Protein AF-0000000079819475 (afdb_homodimer)

Nearest PDB structures (foldseek):
  3him-assembly1_A  TM=8.972E-01  e=5.749E-09  Rhodococcus jostii
  8sv6-assembly1_A  TM=8.567E-01  e=6.281E-09  Mycolicibacterium smegmatis
  3ccy-assembly1_A-2  TM=8.389E-01  e=3.535E-08  Bordetella parapertussis 12822
  6yj2-assembly1_A  TM=8.199E-01  e=3.869E-06  Mycobacterium tuberculosis H37Rv
  9b7y-assembly1_D  TM=7.835E-01  e=5.281E-05  Mycobacterium tuberculosis H37Rv

Foldseek 3Di:
DPPPPPPPPPDPCPVPPPDPLVLLLVLLLVCCQVQNLVRDALVNSCVVSVHDSVSSCVNPVGSLRSLLVNLVVLLVVLLVQLVVLLPDPDALLVSLLSNQLSLLLSCQVSLSSLCCVVVPPPSHDPVSNVVSVVSVVSVLVSNLVSQVRCVVVVQDDDDDSSCLSCVLSVLSNCCSVPDDCPDDDHSNRVSNVSSCCSRCPDPD/DDPPPPPPPPDPCPVPPPDPLVLLLVLLLVCCQVQNLVRDALVNSCVVSVHDSVSSCVNPVGSLRSLLVNLVVLLVVLLVQLVVLLPDPDALLVSLLSNQLSLLLSCQVSLSSLCCVVVPPPSHDPVSNVVSVVSVVSVLVSNLVSQVRCVVVVQDDDDDSSVLSCVLSVLSNCCSVPDDCPDDDHSNRVSNVSSCCSRCPDPD

Sequence (408 aa):
MATTTKTAAGKVDKRKRTGRKAQIIDVSTELFREKGYHATSLDDIADRIGFTKPAIYYYFKSKEDILFAIVDEIVDSGLERMEAVAATDLSPTEKMHDLLVENTRVILENLDANSVFYNERGLLSAEREEAIRDREREYTRVARQIYIDGVEAGEFTDVDPAVATATLLGASIWAHRWFDPNGSMTTDEVAEQIATLLLEGYRSMATTTKTAAGKVDKRKRTGRKAQIIDVSTELFREKGYHATSLDDIADRIGFTKPAIYYYFKSKEDILFAIVDEIVDSGLERMEAVAATDLSPTEKMHDLLVENTRVILENLDANSVFYNERGLLSAEREEAIRDREREYTRVARQIYIDGVEAGEFTDVDPAVATATLLGASIWAHRWFDPNGSMTTDEVAEQIATLLLEGYRS

Structure (mmCIF, N/CA/C/O backbone):
data_AF-0000000079819475-model_v1
#
loop_
_entity.id
_entity.type
_entity.pdbx_description
1 polymer 'Transcriptional regulator, TetR family'
#
loop_
_atom_site.group_PDB
_atom_site.id
_atom_site.type_symbol
_atom_site.label_atom_id
_atom_site.label_alt_id
_atom_site.label_comp_id
_atom_site.label_asym_id
_atom_site.label_entity_id
_atom_site.label_seq_id
_atom_site.pdbx_PDB_ins_code
_atom_site.Cartn_x
_atom_site.Cartn_y
_atom_site.Cartn_z
_atom_site.occupancy
_atom_site.B_iso_or_equiv
_atom_site.auth_seq_id
_atom_site.auth_comp_id
_atom_site.auth_asym_id
_atom_site.auth_atom_id
_atom_site.pdbx_PDB_model_num
ATOM 1 N N . MET A 1 1 ? 42.938 -27.656 10.516 1 27.19 1 MET A N 1
ATOM 2 C CA . MET A 1 1 ? 42.969 -26.234 10.836 1 27.19 1 MET A CA 1
ATOM 3 C C . MET A 1 1 ? 41.938 -25.469 10.008 1 27.19 1 MET A C 1
ATOM 5 O O . MET A 1 1 ? 42.156 -25.219 8.82 1 27.19 1 MET A O 1
ATOM 9 N N . ALA A 1 2 ? 40.562 -25.734 10.086 1 32.66 2 ALA A N 1
ATOM 10 C CA . ALA A 1 2 ? 39.438 -25.469 9.18 1 32.66 2 ALA A CA 1
ATOM 11 C C . ALA A 1 2 ? 39.125 -23.984 9.102 1 32.66 2 ALA A C 1
ATOM 13 O O . ALA A 1 2 ? 38.812 -23.359 10.125 1 32.66 2 ALA A O 1
ATOM 14 N N . THR A 1 3 ? 39.781 -23.203 8.18 1 33.97 3 THR A N 1
ATOM 15 C CA . THR A 1 3 ? 39.688 -21.75 7.961 1 33.97 3 THR A CA 1
ATOM 16 C C . THR A 1 3 ? 38.281 -21.344 7.562 1 33.97 3 THR A C 1
ATOM 18 O O . THR A 1 3 ? 37.75 -21.797 6.535 1 33.97 3 THR A O 1
ATOM 21 N N . THR A 1 4 ? 37.344 -21.188 8.477 1 33.06 4 THR A N 1
ATOM 22 C CA . THR A 1 4 ? 35.906 -20.875 8.344 1 33.06 4 THR A CA 1
ATOM 23 C C . THR A 1 4 ? 35.719 -19.562 7.566 1 33.06 4 THR A C 1
ATOM 25 O O . THR A 1 4 ? 36.188 -18.516 7.996 1 33.06 4 THR A O 1
ATOM 28 N N . THR A 1 5 ? 35.688 -19.625 6.238 1 30.34 5 THR A N 1
ATOM 29 C CA . THR A 1 5 ? 35.562 -18.531 5.297 1 30.34 5 THR A CA 1
ATOM 30 C C . THR A 1 5 ? 34.312 -17.703 5.586 1 30.34 5 THR A C 1
ATOM 32 O O . THR A 1 5 ? 33.188 -18.203 5.441 1 30.34 5 THR A O 1
ATOM 35 N N . LYS A 1 6 ? 34.312 -16.797 6.57 1 30.58 6 LYS A N 1
ATOM 36 C CA . LYS A 1 6 ? 33.312 -15.812 6.934 1 30.58 6 LYS A CA 1
ATOM 37 C C . LYS A 1 6 ? 32.812 -15.062 5.703 1 30.58 6 LYS A C 1
ATOM 39 O O . LYS A 1 6 ? 33.562 -14.352 5.047 1 30.58 6 LYS A O 1
ATOM 44 N N . THR A 1 7 ? 31.953 -15.609 4.926 1 28.27 7 THR A N 1
ATOM 45 C CA . THR A 1 7 ? 31.359 -15.016 3.73 1 28.27 7 THR A CA 1
ATOM 46 C C . THR A 1 7 ? 30.781 -13.641 4.043 1 28.27 7 THR A C 1
ATOM 48 O O . THR A 1 7 ? 29.922 -13.508 4.914 1 28.27 7 THR A O 1
ATOM 51 N N . ALA A 1 8 ? 31.578 -12.539 3.814 1 30.44 8 ALA A N 1
ATOM 52 C CA . ALA A 1 8 ? 31.344 -11.102 3.961 1 30.44 8 ALA A CA 1
ATOM 53 C C . ALA A 1 8 ? 30.016 -10.695 3.326 1 30.44 8 ALA A C 1
ATOM 55 O O . ALA A 1 8 ? 29.844 -10.805 2.109 1 30.44 8 ALA A O 1
ATOM 56 N N . ALA A 1 9 ? 28.969 -11.055 3.877 1 30.19 9 ALA A N 1
ATOM 57 C CA . ALA A 1 9 ? 27.656 -10.508 3.516 1 30.19 9 ALA A CA 1
ATOM 58 C C . ALA A 1 9 ? 27.766 -9.039 3.121 1 30.19 9 ALA A C 1
ATOM 60 O O . ALA A 1 9 ? 28.25 -8.219 3.896 1 30.19 9 ALA A O 1
ATOM 61 N N . GLY A 1 10 ? 28.109 -8.758 1.866 1 29.81 10 GLY A N 1
ATOM 62 C CA . GLY A 1 10 ? 28.359 -7.477 1.22 1 29.81 10 GLY A CA 1
ATOM 63 C C . GLY A 1 10 ? 27.438 -6.375 1.708 1 29.81 10 GLY A C 1
ATOM 64 O O . GLY A 1 10 ? 26.219 -6.535 1.726 1 29.81 10 GLY A O 1
ATOM 65 N N . LYS A 1 11 ? 27.766 -5.777 2.816 1 31.47 11 LYS A N 1
ATOM 66 C CA . LYS A 1 11 ? 27.188 -4.512 3.26 1 31.47 11 LYS A CA 1
ATOM 67 C C . LYS A 1 11 ? 26.766 -3.648 2.07 1 31.47 11 LYS A C 1
ATOM 69 O O . LYS A 1 11 ? 27.484 -3.568 1.074 1 31.47 11 LYS A O 1
ATOM 74 N N . VAL A 1 12 ? 25.531 -3.645 1.697 1 33.03 12 VAL A N 1
ATOM 75 C CA . VAL A 1 12 ? 25.062 -2.625 0.761 1 33.03 12 VAL A CA 1
ATOM 76 C C . VAL A 1 12 ? 25.984 -1.409 0.822 1 33.03 12 VAL A C 1
ATOM 78 O O . VAL A 1 12 ? 26.297 -0.915 1.907 1 33.03 12 VAL A O 1
ATOM 81 N N . ASP A 1 13 ? 26.984 -1.416 -0.057 1 34.84 13 ASP A N 1
ATOM 82 C CA . ASP A 1 13 ? 27.922 -0.328 -0.257 1 34.84 13 ASP A CA 1
ATOM 83 C C . ASP A 1 13 ? 27.266 1.029 -0.012 1 34.84 13 ASP A C 1
ATOM 85 O O . ASP A 1 13 ? 26.406 1.455 -0.784 1 34.84 13 ASP A O 1
ATOM 89 N N . LYS A 1 14 ? 26.719 1.313 1.126 1 38.06 14 LYS A N 1
ATOM 90 C CA . LYS A 1 14 ? 26.531 2.725 1.442 1 38.06 14 LYS A CA 1
ATOM 91 C C . LYS A 1 14 ? 27.609 3.59 0.808 1 38.06 14 LYS A C 1
ATOM 93 O O . LYS A 1 14 ? 28.703 3.719 1.354 1 38.06 14 LYS A O 1
ATOM 98 N N . ARG A 1 15 ? 27.906 3.502 -0.431 1 37.84 15 ARG A N 1
ATOM 99 C CA . ARG A 1 15 ? 28.844 4.496 -0.923 1 37.84 15 ARG A CA 1
ATOM 100 C C . ARG A 1 15 ? 28.766 5.777 -0.102 1 37.84 15 ARG A C 1
ATOM 102 O O . ARG A 1 15 ? 27.688 6.332 0.094 1 37.84 15 ARG A O 1
ATOM 109 N N . LYS A 1 16 ? 29.484 5.906 0.881 1 44.19 16 LYS A N 1
ATOM 110 C CA . LYS A 1 16 ? 29.953 7.066 1.638 1 44.19 16 LYS A CA 1
ATOM 111 C C . LYS A 1 16 ? 29.812 8.344 0.817 1 44.19 16 LYS A C 1
ATOM 113 O O . LYS A 1 16 ? 30.594 8.586 -0.107 1 44.19 16 LYS A O 1
ATOM 118 N N . ARG A 1 17 ? 28.656 8.625 0.295 1 45.22 17 ARG A N 1
ATOM 119 C CA . ARG A 1 17 ? 28.609 9.992 -0.21 1 45.22 17 ARG A CA 1
ATOM 120 C C . ARG A 1 17 ? 29.547 10.898 0.568 1 45.22 17 ARG A C 1
ATOM 122 O O . ARG A 1 17 ? 29.422 11.039 1.786 1 45.22 17 ARG A O 1
ATOM 129 N N . THR A 1 18 ? 30.641 10.875 0.241 1 56.16 18 THR A N 1
ATOM 130 C CA . THR A 1 18 ? 31.781 11.688 0.659 1 56.16 18 THR A CA 1
ATOM 131 C C . THR A 1 18 ? 31.5 13.172 0.454 1 56.16 18 THR A C 1
ATOM 133 O O . THR A 1 18 ? 30.984 13.57 -0.592 1 56.16 18 THR A O 1
ATOM 136 N N . GLY A 1 19 ? 30.734 13.789 1.332 1 78.19 19 GLY A N 1
ATOM 137 C CA . GLY A 1 19 ? 30.594 15.234 1.378 1 78.19 19 GLY A CA 1
ATOM 138 C C . GLY A 1 19 ? 29.531 15.703 2.367 1 78.19 19 GLY A C 1
ATOM 139 O O . GLY A 1 19 ? 28.781 14.891 2.906 1 78.19 19 GLY A O 1
ATOM 140 N N . ARG A 1 20 ? 29.688 16.719 2.785 1 86.06 20 ARG A N 1
ATOM 141 C CA . ARG A 1 20 ? 28.828 17.406 3.75 1 86.06 20 ARG A CA 1
ATOM 142 C C . ARG A 1 20 ? 27.359 17.234 3.387 1 86.06 20 ARG A C 1
ATOM 144 O O . ARG A 1 20 ? 26.516 17 4.262 1 86.06 20 ARG A O 1
ATOM 151 N N . LYS A 1 21 ? 27.141 17.031 2.143 1 89.31 21 LYS A N 1
ATOM 152 C CA . LYS A 1 21 ? 25.766 16.875 1.675 1 89.31 21 LYS A CA 1
ATOM 153 C C . LYS A 1 21 ? 25.219 15.5 2.037 1 89.31 21 LYS A C 1
ATOM 155 O O . LYS A 1 21 ? 24.094 15.383 2.512 1 89.31 21 LYS A O 1
ATOM 160 N N . ALA A 1 22 ? 26 14.523 1.843 1 88.12 22 ALA A N 1
ATOM 161 C CA . ALA A 1 22 ? 25.594 13.148 2.143 1 88.12 22 ALA A CA 1
ATOM 162 C C . ALA A 1 22 ? 25.391 12.953 3.641 1 88.12 22 ALA A C 1
ATOM 164 O O . ALA A 1 22 ? 24.469 12.25 4.059 1 88.12 22 ALA A O 1
ATOM 165 N N . GLN A 1 23 ? 26.156 13.586 4.371 1 88.56 23 GLN A N 1
ATOM 166 C CA . GLN A 1 23 ? 26 13.516 5.82 1 88.56 23 GLN A CA 1
ATOM 167 C C . GLN A 1 23 ? 24.688 14.117 6.273 1 88.56 23 GLN A C 1
ATOM 169 O O . GLN A 1 23 ? 24 13.562 7.137 1 88.56 23 GLN A O 1
ATOM 174 N N . ILE A 1 24 ? 24.406 15.227 5.648 1 91.5 24 ILE A N 1
ATOM 175 C CA . ILE A 1 24 ? 23.156 15.891 5.988 1 91.5 24 ILE A CA 1
ATOM 176 C C . ILE A 1 24 ? 21.969 14.984 5.645 1 91.5 24 ILE A C 1
ATOM 178 O O . ILE A 1 24 ? 21.047 14.828 6.445 1 91.5 24 ILE A O 1
ATOM 182 N N . ILE A 1 25 ? 22.109 14.336 4.539 1 87.69 25 ILE A N 1
ATOM 183 C CA . ILE A 1 25 ? 21.031 13.453 4.09 1 87.69 25 ILE A CA 1
ATOM 184 C C . ILE A 1 25 ? 20.906 12.273 5.051 1 87.69 25 ILE A C 1
ATOM 186 O O . ILE A 1 25 ? 19.797 11.938 5.48 1 87.69 25 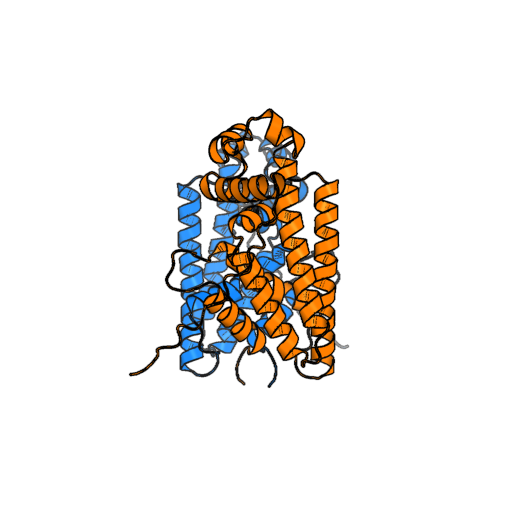ILE A O 1
ATOM 190 N N . ASP A 1 26 ? 21.969 11.711 5.445 1 85.12 26 ASP A N 1
ATOM 191 C CA . ASP A 1 26 ? 21.953 10.539 6.316 1 85.12 26 ASP A CA 1
ATOM 192 C C . ASP A 1 26 ? 21.375 10.883 7.688 1 85.12 26 ASP A C 1
ATOM 194 O O . ASP A 1 26 ? 20.5 10.18 8.188 1 85.12 26 ASP A O 1
ATOM 198 N N . VAL A 1 27 ? 21.797 11.969 8.211 1 88.31 27 VAL A N 1
ATOM 199 C CA . VAL A 1 27 ? 21.344 12.391 9.531 1 88.31 27 VAL A CA 1
ATOM 200 C C . VAL A 1 27 ? 19.859 12.773 9.477 1 88.31 27 VAL A C 1
ATOM 202 O O . VAL A 1 27 ? 19.094 12.461 10.391 1 88.31 27 VAL A O 1
ATOM 205 N N . SER A 1 28 ? 19.547 13.516 8.422 1 88.06 28 SER A N 1
ATOM 206 C CA . SER A 1 28 ? 18.141 13.898 8.266 1 88.06 28 SER A CA 1
ATOM 207 C C . SER A 1 28 ? 17.25 12.672 8.172 1 88.06 28 SER A C 1
ATOM 209 O O . SER A 1 28 ? 16.172 12.625 8.797 1 88.06 28 SER A O 1
ATOM 211 N N . THR A 1 29 ? 17.688 11.688 7.41 1 81.88 29 THR A N 1
ATOM 212 C CA . THR A 1 29 ? 16.938 10.445 7.262 1 81.88 29 THR A CA 1
ATOM 213 C C . THR A 1 29 ? 16.703 9.789 8.617 1 81.88 29 THR A C 1
ATOM 215 O O . THR A 1 29 ? 15.594 9.359 8.922 1 81.88 29 THR A O 1
ATOM 218 N N . GLU A 1 30 ? 17.688 9.805 9.414 1 82.06 30 GLU A N 1
ATOM 219 C CA . GLU A 1 30 ? 17.609 9.219 10.75 1 82.06 30 GLU A CA 1
ATOM 220 C C . GLU A 1 30 ? 16.641 10.008 11.633 1 82.06 30 GLU A C 1
ATOM 222 O O . GLU A 1 30 ? 15.805 9.422 12.328 1 82.06 30 GLU A O 1
ATOM 227 N N . LEU A 1 31 ? 16.75 11.281 11.602 1 84.5 31 LEU A N 1
ATOM 228 C CA . LEU A 1 31 ? 15.906 12.125 12.438 1 84.5 31 LEU A CA 1
ATOM 229 C C . LEU A 1 31 ? 14.445 12.031 12.016 1 84.5 31 LEU A C 1
ATOM 231 O O . LEU A 1 31 ? 13.555 12.008 12.859 1 84.5 31 LEU A O 1
ATOM 235 N N . PHE A 1 32 ? 14.258 11.969 10.711 1 78.56 32 PHE A N 1
ATOM 236 C CA . PHE A 1 32 ? 12.891 11.82 10.211 1 78.56 32 PHE A CA 1
ATOM 237 C C . PHE A 1 32 ? 12.289 10.5 10.688 1 78.56 32 PHE A C 1
ATOM 239 O O . PHE A 1 32 ? 11.094 10.438 10.992 1 78.56 32 PHE A O 1
ATOM 246 N N . ARG A 1 33 ? 13.086 9.531 10.758 1 72.5 33 ARG A N 1
ATOM 247 C CA . ARG A 1 33 ? 12.641 8.227 11.242 1 72.5 33 ARG A CA 1
ATOM 248 C C . ARG A 1 33 ? 12.344 8.273 12.742 1 72.5 33 ARG A C 1
ATOM 250 O O . ARG A 1 33 ? 11.344 7.711 13.195 1 72.5 33 ARG A O 1
ATOM 257 N N . GLU A 1 34 ? 13.133 9.008 13.484 1 73.31 34 GLU A N 1
ATOM 258 C CA . GLU A 1 34 ? 13.078 9.031 14.945 1 73.31 34 GLU A CA 1
ATOM 259 C C . GLU A 1 34 ? 11.953 9.938 15.438 1 73.31 34 GLU A C 1
ATOM 261 O O . GLU A 1 34 ? 11.195 9.562 16.328 1 73.31 34 GLU A O 1
ATOM 266 N N . LYS A 1 35 ? 11.852 11.156 14.828 1 76.56 35 LYS A N 1
ATOM 267 C CA . LYS A 1 35 ? 10.969 12.188 15.367 1 76.56 35 LYS A CA 1
ATOM 268 C C . LYS A 1 35 ? 9.812 12.477 14.422 1 76.56 35 LYS A C 1
ATOM 270 O O . LYS A 1 35 ? 8.828 13.117 14.805 1 76.56 35 LYS A O 1
ATOM 275 N N . GLY A 1 36 ? 9.984 11.883 13.25 1 73.94 36 GLY A N 1
ATOM 276 C CA . GLY A 1 36 ? 9.039 12.281 12.227 1 73.94 36 GLY A CA 1
ATOM 277 C C . GLY A 1 36 ? 9.484 13.508 11.438 1 73.94 36 GLY A C 1
ATOM 278 O O . GLY A 1 36 ? 10.258 14.32 11.938 1 73.94 36 GLY A O 1
ATOM 279 N N . TYR A 1 37 ? 9.047 13.672 10.266 1 78.44 37 TYR A N 1
ATOM 280 C CA . TYR A 1 37 ? 9.43 14.758 9.367 1 78.44 37 TYR A CA 1
ATOM 281 C C . TYR A 1 37 ? 8.992 16.109 9.93 1 78.44 37 TYR A C 1
ATOM 283 O O . TYR A 1 37 ? 9.781 17.047 9.984 1 78.44 37 TYR A O 1
ATOM 291 N N . HIS A 1 38 ? 7.789 16.141 10.383 1 76.31 38 HIS A N 1
ATOM 292 C CA . HIS A 1 38 ? 7.227 17.406 10.836 1 76.31 38 H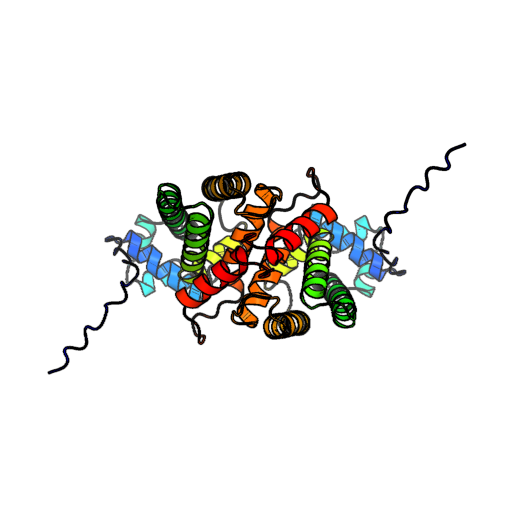IS A CA 1
ATOM 293 C C . HIS A 1 38 ? 7.895 17.875 12.125 1 76.31 38 HIS A C 1
ATOM 295 O O . HIS A 1 38 ? 8.117 19.078 12.312 1 76.31 38 HIS A O 1
ATOM 301 N N . ALA A 1 39 ? 8.297 17.047 12.859 1 82.56 39 ALA A N 1
ATOM 302 C CA . ALA A 1 39 ? 8.844 17.375 14.172 1 82.56 39 ALA A CA 1
ATOM 303 C C . ALA A 1 39 ? 10.336 17.672 14.086 1 82.56 39 ALA A C 1
ATOM 305 O O . ALA A 1 39 ? 10.953 18.094 15.07 1 82.56 39 ALA A O 1
ATOM 306 N N . THR A 1 40 ? 10.875 17.391 12.938 1 87.81 40 THR A N 1
ATOM 307 C CA . THR A 1 40 ? 12.305 17.625 12.758 1 87.81 40 THR A CA 1
ATOM 308 C C . THR A 1 40 ? 12.555 19.016 12.188 1 87.81 40 THR A C 1
ATOM 310 O O . THR A 1 40 ? 11.859 19.453 11.266 1 87.81 40 THR A O 1
ATOM 313 N N . SER A 1 41 ? 13.547 19.781 12.805 1 90.56 41 SER A N 1
ATOM 314 C CA . SER A 1 41 ? 13.938 21.094 12.281 1 90.56 41 SER A CA 1
ATOM 315 C C . SER A 1 41 ? 15.344 21.062 11.703 1 90.56 41 SER A C 1
ATOM 317 O O . SER A 1 41 ? 16.094 20.109 11.945 1 90.56 41 SER A O 1
ATOM 319 N N . LEU A 1 42 ? 15.617 22.078 10.922 1 91.56 42 LEU A N 1
ATOM 320 C CA . LEU A 1 42 ? 16.984 22.203 10.414 1 91.56 42 LEU A CA 1
ATOM 321 C C . LEU A 1 42 ? 17.969 22.359 11.562 1 91.56 42 LEU A C 1
ATOM 323 O O . LEU A 1 42 ? 19.109 21.891 11.484 1 91.56 42 LEU A O 1
ATOM 327 N N . ASP A 1 43 ? 17.438 22.969 12.609 1 91.12 43 ASP A N 1
ATOM 328 C CA . ASP A 1 43 ? 18.281 23.109 13.797 1 91.12 43 ASP A CA 1
ATOM 329 C C . ASP A 1 43 ? 18.578 21.75 14.422 1 91.12 43 ASP A C 1
ATOM 331 O O . ASP A 1 43 ? 19.719 21.5 14.836 1 91.12 43 ASP A O 1
ATOM 335 N N . ASP A 1 44 ? 17.688 20.953 14.469 1 93.44 44 ASP A N 1
ATOM 336 C CA . ASP A 1 44 ? 17.891 19.609 14.977 1 93.44 44 ASP A CA 1
ATOM 337 C C . ASP A 1 44 ? 18.969 18.875 14.18 1 93.44 44 ASP A C 1
ATOM 339 O O . ASP A 1 44 ? 19.812 18.188 14.758 1 93.44 44 ASP A O 1
ATOM 343 N N . ILE A 1 45 ? 18.875 19.016 12.867 1 93.81 45 ILE A N 1
ATOM 344 C CA . ILE A 1 45 ? 19.812 18.344 11.969 1 93.81 45 ILE A CA 1
ATOM 345 C C . ILE A 1 45 ? 21.219 18.906 12.188 1 93.81 45 ILE A C 1
ATOM 347 O O . ILE A 1 45 ? 22.172 18.141 12.312 1 93.81 45 ILE A O 1
ATOM 351 N N . ALA A 1 46 ? 21.297 20.219 12.281 1 92.75 46 ALA A N 1
ATOM 352 C CA . ALA A 1 46 ? 22.578 20.875 12.508 1 92.75 46 ALA A CA 1
ATOM 353 C C . ALA A 1 46 ? 23.219 20.391 13.82 1 92.75 46 ALA A C 1
ATOM 355 O O . ALA A 1 46 ? 24.391 20.062 13.859 1 92.75 46 ALA A O 1
ATOM 356 N N . ASP A 1 47 ? 22.406 20.312 14.805 1 93.56 47 ASP A N 1
ATOM 357 C CA . ASP A 1 47 ? 22.875 19.906 16.125 1 93.56 47 ASP A CA 1
ATOM 358 C C . ASP A 1 47 ? 23.359 18.453 16.109 1 93.56 47 ASP A C 1
ATOM 360 O O . ASP A 1 47 ? 24.391 18.125 16.688 1 93.56 47 ASP A O 1
ATOM 364 N N . ARG A 1 48 ? 22.672 17.641 15.445 1 92.5 48 ARG A N 1
ATOM 365 C CA . ARG A 1 48 ? 23 16.219 15.422 1 92.5 48 ARG A CA 1
ATOM 366 C C . ARG A 1 48 ? 24.281 15.969 14.648 1 92.5 48 ARG A C 1
ATOM 368 O O . ARG A 1 48 ? 25.094 15.125 15.039 1 92.5 48 ARG A O 1
ATOM 375 N N . ILE A 1 49 ? 24.391 16.609 13.531 1 90.88 49 ILE A N 1
ATOM 376 C CA . ILE A 1 49 ? 25.547 16.375 12.656 1 90.88 49 ILE A CA 1
ATOM 377 C C . ILE A 1 49 ? 26.75 17.141 13.188 1 90.88 49 ILE A C 1
ATOM 379 O O . ILE A 1 49 ? 27.891 16.797 12.883 1 90.88 49 ILE A O 1
ATOM 383 N N . GLY A 1 50 ? 26.516 18.234 13.984 1 92.88 50 GLY A N 1
ATOM 384 C CA . GLY A 1 50 ? 27.578 19.094 14.461 1 92.88 50 GLY A CA 1
ATOM 385 C C . GLY A 1 50 ? 27.984 20.156 13.461 1 92.88 50 GLY A C 1
ATOM 386 O O . GLY A 1 50 ? 29.156 20.516 13.367 1 92.88 50 GLY A O 1
ATOM 387 N N . PHE A 1 51 ? 27.141 20.422 12.586 1 89.88 51 PHE A N 1
ATOM 388 C CA . PHE A 1 51 ? 27.344 21.531 11.648 1 89.88 51 PHE A CA 1
ATOM 389 C C . PHE A 1 51 ? 26.703 22.812 12.172 1 89.88 51 PHE A C 1
ATOM 391 O O . PHE A 1 51 ? 25.828 22.75 13.055 1 89.88 51 PHE A O 1
ATOM 398 N N . THR A 1 52 ? 27.156 23.953 11.648 1 89.38 52 THR A N 1
ATOM 399 C CA . THR A 1 52 ? 26.438 25.203 11.891 1 89.38 52 THR A CA 1
ATOM 400 C C . THR A 1 52 ? 25.203 25.297 10.992 1 89.38 52 THR A C 1
ATOM 402 O O . THR A 1 52 ? 25.156 24.656 9.938 1 89.38 52 THR A O 1
ATOM 405 N N . LYS A 1 53 ? 24.234 26.016 11.383 1 88.06 53 LYS A N 1
ATOM 406 C CA . LYS A 1 53 ? 23.016 26.203 10.602 1 88.06 53 LYS A CA 1
ATOM 407 C C . LYS A 1 53 ? 23.328 26.75 9.211 1 88.06 53 LYS A C 1
ATOM 409 O O . LYS A 1 53 ? 22.812 26.25 8.211 1 88.06 53 LYS A O 1
ATOM 414 N N . PRO A 1 54 ? 24.25 27.75 9.141 1 90.06 54 PRO A N 1
ATOM 415 C CA . PRO A 1 54 ? 24.609 28.25 7.809 1 90.06 54 PRO A CA 1
ATOM 416 C C . PRO A 1 54 ? 25.234 27.172 6.918 1 90.06 54 PRO A C 1
ATOM 418 O O . PRO A 1 54 ? 25 27.172 5.707 1 90.06 54 PRO A O 1
ATOM 421 N N . ALA A 1 55 ? 25.906 26.297 7.504 1 90.38 55 ALA A N 1
ATOM 422 C CA . ALA A 1 55 ? 26.516 25.219 6.734 1 90.38 55 ALA A CA 1
ATOM 423 C C . ALA A 1 55 ? 25.453 24.312 6.105 1 90.38 55 ALA A C 1
ATOM 425 O O . ALA A 1 55 ? 25.594 23.875 4.969 1 90.38 55 ALA A O 1
ATOM 426 N N . ILE A 1 56 ? 24.375 24.016 6.863 1 91.5 56 ILE A N 1
ATOM 427 C CA . ILE A 1 56 ? 23.297 23.203 6.348 1 91.5 56 ILE A CA 1
ATOM 428 C C . ILE A 1 56 ? 22.578 23.938 5.211 1 91.5 56 ILE A C 1
ATOM 430 O O . ILE A 1 56 ? 22.281 23.344 4.172 1 91.5 56 ILE A O 1
ATOM 434 N N . TYR A 1 57 ? 22.484 25.219 5.418 1 90.44 57 TYR A N 1
ATOM 435 C CA . TYR A 1 57 ? 21.75 26.047 4.465 1 90.44 57 TYR A CA 1
ATOM 436 C C . TYR A 1 57 ? 22.531 26.203 3.164 1 90.44 57 TYR A C 1
ATOM 438 O O . TYR A 1 57 ? 21.953 26.516 2.119 1 90.44 57 TYR A O 1
ATOM 446 N N . TYR A 1 58 ? 23.828 26.047 3.316 1 90.75 58 TYR A N 1
ATOM 447 C CA . TYR A 1 58 ? 24.656 26.078 2.113 1 90.75 58 TYR A CA 1
ATOM 448 C C . TYR A 1 58 ? 24.25 24.969 1.152 1 90.75 58 TYR A C 1
ATOM 450 O O . TYR A 1 58 ? 24.219 25.156 -0.063 1 90.75 58 TYR A O 1
ATOM 458 N N . TYR A 1 59 ? 23.812 23.844 1.683 1 91.44 59 TYR A N 1
ATOM 459 C CA . TYR A 1 59 ? 23.516 22.672 0.864 1 91.44 59 TYR A CA 1
ATOM 460 C C . TYR A 1 59 ? 22.016 22.547 0.627 1 91.44 59 TYR A C 1
ATOM 462 O O . TYR A 1 59 ? 21.578 22.125 -0.443 1 91.44 59 TYR A O 1
ATOM 470 N N . PHE A 1 60 ? 21.234 22.875 1.661 1 93.88 60 PHE A N 1
ATOM 471 C CA . PHE A 1 60 ? 19.781 22.734 1.58 1 93.88 60 PHE A CA 1
ATOM 472 C C . PHE A 1 60 ? 19.094 23.984 2.104 1 93.88 60 PHE A C 1
ATOM 474 O O . PHE A 1 60 ? 19.344 24.406 3.236 1 93.88 60 PHE A O 1
ATOM 481 N N . LYS A 1 61 ? 18.172 24.484 1.338 1 91.06 61 LYS A N 1
ATOM 482 C CA . LYS A 1 61 ? 17.516 25.734 1.677 1 91.06 61 LYS A CA 1
ATOM 483 C C . LYS A 1 61 ? 16.328 25.5 2.615 1 91.06 61 LYS A C 1
ATOM 485 O O . LYS A 1 61 ? 15.867 26.438 3.275 1 91.06 61 LYS A O 1
ATOM 490 N N . SER A 1 62 ? 15.883 24.281 2.588 1 90.19 62 SER A N 1
ATOM 491 C CA . SER A 1 62 ? 14.727 23.969 3.408 1 90.19 62 SER A CA 1
ATOM 492 C C . SER A 1 62 ? 14.688 22.484 3.758 1 90.19 62 SER A C 1
ATOM 494 O O . SER A 1 62 ? 15.422 21.688 3.174 1 90.19 62 SER A O 1
ATOM 496 N N . LYS A 1 63 ? 13.891 22.188 4.66 1 88.56 63 LYS A N 1
ATOM 497 C CA . LYS A 1 63 ? 13.664 20.781 5.012 1 88.56 63 LYS A CA 1
ATOM 498 C C . LYS A 1 63 ? 13.094 20 3.83 1 88.56 63 LYS A C 1
ATOM 500 O O . LYS A 1 63 ? 13.414 18.828 3.643 1 88.56 63 LYS A O 1
ATOM 505 N N . GLU A 1 64 ? 12.328 20.719 3.059 1 86.88 64 GLU A N 1
ATOM 506 C CA . GLU A 1 64 ? 11.773 20.094 1.862 1 86.88 64 GLU A CA 1
ATOM 507 C C . GLU A 1 64 ? 12.875 19.688 0.881 1 86.88 64 GLU A C 1
ATOM 509 O O . GLU A 1 64 ? 12.789 18.656 0.233 1 86.88 64 GLU A O 1
ATOM 514 N N . ASP A 1 65 ? 13.852 20.516 0.814 1 90.12 65 ASP A N 1
ATOM 515 C CA . ASP A 1 65 ? 14.992 20.203 -0.042 1 90.12 65 ASP A CA 1
ATOM 516 C C . ASP A 1 65 ? 15.664 18.906 0.379 1 90.12 65 ASP A C 1
ATOM 518 O O . ASP A 1 65 ? 16.062 18.094 -0.469 1 90.12 65 ASP A O 1
ATOM 522 N N . ILE A 1 66 ? 15.734 18.766 1.609 1 89.38 66 ILE A N 1
ATOM 523 C CA . ILE A 1 66 ? 16.375 17.578 2.145 1 89.38 66 ILE A CA 1
ATOM 524 C C . ILE A 1 66 ? 15.508 16.344 1.858 1 89.38 66 ILE A C 1
ATOM 526 O O . ILE A 1 66 ? 16.016 15.312 1.405 1 89.38 66 ILE A O 1
ATOM 530 N N . LEU A 1 67 ? 14.289 16.516 2.098 1 85.81 67 LEU A N 1
ATOM 531 C CA . LEU A 1 67 ? 13.367 15.406 1.831 1 85.81 67 LEU A CA 1
ATOM 532 C C . LEU A 1 67 ? 13.414 15 0.362 1 85.81 67 LEU A C 1
ATOM 534 O O . LEU A 1 67 ? 13.469 13.812 0.044 1 85.81 67 LEU A O 1
ATOM 538 N N . PHE A 1 68 ? 13.367 15.969 -0.471 1 87.19 68 PHE A N 1
ATOM 539 C CA . PHE A 1 68 ? 13.422 15.695 -1.902 1 87.19 68 PHE A CA 1
ATOM 540 C C . PHE A 1 68 ? 14.703 14.953 -2.264 1 87.19 68 PHE A C 1
ATOM 542 O O . PHE A 1 68 ? 14.672 13.992 -3.035 1 87.19 68 PHE A O 1
ATOM 549 N N . ALA A 1 69 ? 15.75 15.398 -1.705 1 87.69 69 ALA A N 1
ATOM 550 C CA . ALA A 1 69 ? 17.031 14.758 -1.992 1 87.69 69 ALA A CA 1
ATOM 551 C C . ALA A 1 69 ? 17.031 13.305 -1.538 1 87.69 69 ALA A C 1
ATOM 553 O O . ALA A 1 69 ? 17.562 12.43 -2.234 1 87.69 69 ALA A O 1
ATOM 554 N N . ILE A 1 70 ? 16.516 13.055 -0.42 1 85.19 70 ILE A N 1
ATOM 555 C CA . ILE A 1 70 ? 16.438 11.703 0.122 1 85.19 70 ILE A CA 1
ATOM 556 C C . ILE A 1 70 ? 15.594 10.82 -0.799 1 85.19 70 ILE A C 1
ATOM 558 O O . ILE A 1 70 ? 16.031 9.734 -1.198 1 85.19 70 ILE A O 1
ATOM 562 N N . VAL A 1 71 ? 14.461 11.305 -1.173 1 83 71 VAL A N 1
ATOM 563 C CA . VAL A 1 71 ? 13.531 10.539 -2 1 83 71 VAL A CA 1
ATOM 564 C C . VAL A 1 71 ? 14.125 10.328 -3.389 1 83 71 VAL A C 1
ATOM 566 O O . VAL A 1 71 ? 14.047 9.234 -3.943 1 83 71 VAL A O 1
ATOM 569 N N . ASP A 1 72 ? 14.656 11.391 -3.861 1 84.56 72 ASP A N 1
ATOM 570 C CA . ASP A 1 72 ? 15.258 11.336 -5.188 1 84.56 72 ASP A CA 1
ATOM 571 C C . ASP A 1 72 ? 16.375 10.281 -5.238 1 84.56 72 ASP A C 1
ATOM 573 O O . ASP A 1 72 ? 16.484 9.531 -6.207 1 84.56 72 ASP A O 1
ATOM 577 N N . GLU A 1 73 ? 17.125 10.219 -4.25 1 82.56 73 GLU A N 1
ATOM 578 C CA . GLU A 1 73 ? 18.219 9.25 -4.184 1 82.56 73 GLU A CA 1
ATOM 579 C C . GLU A 1 73 ? 17.688 7.824 -4.117 1 82.56 73 GLU A C 1
ATOM 581 O O . GLU A 1 73 ? 18.25 6.914 -4.734 1 82.56 73 GLU A O 1
ATOM 586 N N . ILE A 1 74 ? 16.75 7.641 -3.389 1 80.5 74 ILE A N 1
ATOM 587 C CA . ILE A 1 74 ? 16.141 6.32 -3.248 1 80.5 74 ILE A CA 1
ATOM 588 C C . ILE A 1 74 ? 15.594 5.859 -4.594 1 80.5 74 ILE A C 1
ATOM 590 O O . ILE A 1 74 ? 15.828 4.723 -5.012 1 80.5 74 ILE A O 1
ATOM 594 N N . VAL A 1 75 ? 14.906 6.75 -5.254 1 82.62 75 VAL A N 1
ATOM 595 C CA . VAL A 1 75 ? 14.297 6.426 -6.539 1 82.62 75 VAL A CA 1
ATOM 596 C C . VAL A 1 75 ? 15.391 6.168 -7.578 1 82.62 75 VAL A C 1
ATOM 598 O O . VAL A 1 75 ? 15.297 5.215 -8.359 1 82.62 75 VAL A O 1
ATOM 601 N N . ASP A 1 76 ? 16.359 7.031 -7.492 1 83.62 76 ASP A N 1
ATOM 602 C CA . ASP A 1 76 ? 17.453 6.895 -8.438 1 83.62 76 ASP A CA 1
ATOM 603 C C . ASP A 1 76 ? 18.172 5.555 -8.281 1 83.62 76 ASP A C 1
ATOM 605 O O . ASP A 1 76 ? 18.422 4.852 -9.258 1 83.62 76 ASP A O 1
ATOM 609 N N . SER A 1 77 ? 18.516 5.23 -7.102 1 82.12 77 SER A N 1
ATOM 610 C CA . SER A 1 77 ? 19.188 3.963 -6.824 1 82.12 77 SER A CA 1
ATOM 611 C C . SER A 1 77 ? 18.297 2.779 -7.188 1 82.12 77 SER A C 1
ATOM 613 O O . SER A 1 77 ? 18.781 1.769 -7.703 1 82.12 77 SER A O 1
ATOM 615 N N . GLY A 1 78 ? 17.047 2.898 -6.922 1 82.69 78 GLY A N 1
ATOM 616 C CA . GLY A 1 78 ? 16.109 1.862 -7.305 1 82.69 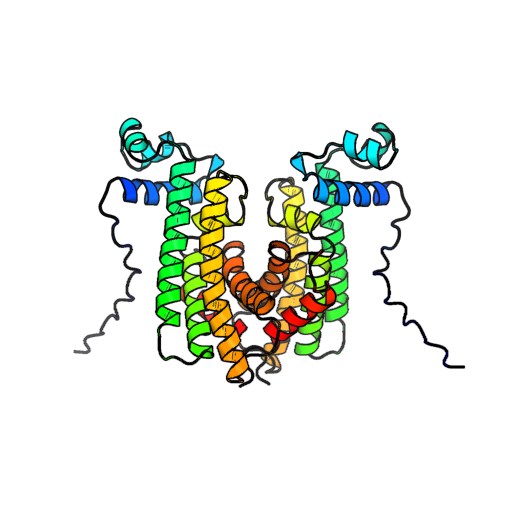78 GLY A CA 1
ATOM 617 C C . GLY A 1 78 ? 16.031 1.649 -8.805 1 82.69 78 GLY A C 1
ATOM 618 O O . GLY A 1 78 ? 16.016 0.51 -9.273 1 82.69 78 GLY A O 1
ATOM 619 N N . LEU A 1 79 ? 15.938 2.744 -9.5 1 85.62 79 LEU A N 1
ATOM 620 C CA . LEU A 1 79 ? 15.859 2.672 -10.953 1 85.62 79 LEU A CA 1
ATOM 621 C C . LEU A 1 79 ? 17.109 2.027 -11.531 1 85.62 79 LEU A C 1
ATOM 623 O O . LEU A 1 79 ? 17.031 1.188 -12.43 1 85.62 79 LEU A O 1
ATOM 627 N N . GLU A 1 80 ? 18.234 2.434 -10.984 1 87.38 80 GLU A N 1
ATOM 628 C CA . GLU A 1 80 ? 19.484 1.871 -11.461 1 87.38 80 GLU A CA 1
ATOM 629 C C . GLU A 1 80 ? 19.531 0.359 -11.258 1 87.38 80 GLU A C 1
ATOM 631 O O . GLU A 1 80 ? 19.969 -0.379 -12.148 1 87.38 80 GLU A O 1
ATOM 636 N N . ARG A 1 81 ? 19.109 -0.063 -10.188 1 86.38 81 ARG A N 1
ATOM 637 C CA . ARG A 1 81 ? 19.094 -1.49 -9.883 1 86.38 81 ARG A CA 1
ATOM 638 C C . ARG A 1 81 ? 18.109 -2.236 -10.789 1 86.38 81 ARG A C 1
ATOM 640 O O . ARG A 1 81 ? 18.406 -3.342 -11.25 1 86.38 81 ARG A O 1
ATOM 647 N N . MET A 1 82 ? 17.016 -1.675 -10.992 1 86.56 82 MET A N 1
ATOM 648 C CA . MET A 1 82 ? 16.016 -2.293 -11.844 1 86.56 82 MET A CA 1
ATOM 649 C C . MET A 1 82 ? 16.516 -2.398 -13.281 1 86.56 82 MET A C 1
ATOM 651 O O . MET A 1 82 ? 16.297 -3.414 -13.945 1 86.56 82 MET A O 1
ATOM 655 N N . GLU A 1 83 ? 17.094 -1.34 -13.711 1 88.56 83 GLU A N 1
ATOM 656 C CA . GLU A 1 83 ? 17.656 -1.358 -15.062 1 88.56 83 GLU A CA 1
ATOM 657 C C . GLU A 1 83 ? 18.75 -2.416 -15.195 1 88.56 83 GLU A C 1
ATOM 659 O O . GLU A 1 83 ? 18.875 -3.062 -16.234 1 88.56 83 GLU A O 1
ATOM 664 N N . ALA A 1 84 ? 19.5 -2.559 -14.18 1 91.94 84 ALA A N 1
ATOM 665 C CA . ALA A 1 84 ? 20.547 -3.58 -14.172 1 91.94 84 ALA A CA 1
ATOM 666 C C . ALA A 1 84 ? 19.953 -4.98 -14.281 1 91.94 84 ALA A C 1
ATOM 668 O O . ALA A 1 84 ? 20.469 -5.824 -15.016 1 91.94 84 ALA A O 1
ATOM 669 N N . VAL A 1 85 ? 18.844 -5.238 -13.602 1 91.44 85 VAL A N 1
ATOM 670 C CA . VAL A 1 85 ? 18.156 -6.527 -13.656 1 91.44 85 VAL A CA 1
ATOM 671 C C . VAL A 1 85 ? 17.562 -6.742 -15.047 1 91.44 85 VAL A C 1
ATOM 673 O O . VAL A 1 85 ? 17.688 -7.828 -15.625 1 91.44 85 VAL A O 1
ATOM 676 N N . ALA A 1 86 ? 16.938 -5.711 -15.609 1 91.19 86 ALA A N 1
ATOM 677 C CA . ALA A 1 86 ? 16.297 -5.789 -16.922 1 91.19 86 ALA A CA 1
ATOM 678 C C . ALA A 1 86 ? 17.312 -6.086 -18.016 1 91.19 86 ALA A C 1
ATOM 680 O O . ALA A 1 86 ? 16.969 -6.684 -19.031 1 91.19 86 ALA A O 1
ATOM 681 N N . ALA A 1 87 ? 18.516 -5.703 -17.812 1 92.94 87 ALA A N 1
ATOM 682 C CA . ALA A 1 87 ? 19.562 -5.812 -18.828 1 92.94 87 ALA A CA 1
ATOM 683 C C . ALA A 1 87 ? 20.188 -7.207 -18.828 1 92.94 87 ALA A C 1
ATOM 685 O O . ALA A 1 87 ? 20.969 -7.543 -19.719 1 92.94 87 ALA A O 1
ATOM 686 N N . THR A 1 88 ? 19.797 -8.047 -17.875 1 94.5 88 THR A N 1
ATOM 687 C CA . THR A 1 88 ? 20.359 -9.391 -17.797 1 94.5 88 THR A CA 1
ATOM 688 C C . THR A 1 88 ? 19.719 -10.305 -18.859 1 94.5 88 THR A C 1
ATOM 690 O O . THR A 1 88 ? 18.734 -9.93 -19.484 1 94.5 88 THR A O 1
ATOM 693 N N . ASP A 1 89 ? 20.359 -11.508 -18.953 1 95.06 89 ASP A N 1
ATOM 694 C CA . ASP A 1 89 ? 19.828 -12.508 -19.875 1 95.06 89 ASP A CA 1
ATOM 695 C C . ASP A 1 89 ? 18.969 -13.531 -19.141 1 95.06 89 ASP A C 1
ATOM 697 O O . ASP A 1 89 ? 18.734 -14.633 -19.641 1 95.06 89 ASP A O 1
ATOM 701 N N . LEU A 1 90 ? 18.531 -13.141 -18.078 1 95.62 90 LEU A N 1
ATOM 702 C CA . LEU A 1 90 ? 17.703 -14.031 -17.266 1 95.62 90 LEU A CA 1
ATOM 703 C C . LEU A 1 90 ? 16.312 -14.156 -17.859 1 95.62 90 LEU A C 1
ATOM 705 O O . LEU A 1 90 ? 15.914 -13.352 -18.703 1 95.62 90 LEU A O 1
ATOM 709 N N . SER A 1 91 ? 15.617 -15.258 -17.484 1 95.12 91 SER A N 1
ATOM 710 C CA . SER A 1 91 ? 14.219 -15.414 -17.875 1 95.12 91 SER A CA 1
ATOM 711 C C . SER A 1 91 ? 13.344 -14.336 -17.25 1 95.12 91 SER A C 1
ATOM 713 O O . SER A 1 91 ? 13.727 -13.711 -16.266 1 95.12 91 SER A O 1
ATOM 715 N N . PRO A 1 92 ? 12.195 -14.078 -17.781 1 94 92 PRO A N 1
ATOM 716 C CA . PRO A 1 92 ? 11.289 -13.086 -17.188 1 94 92 PRO A CA 1
ATOM 717 C C . PRO A 1 92 ? 10.961 -13.383 -15.734 1 94 92 PRO A C 1
ATOM 719 O O . PRO A 1 92 ? 10.898 -12.461 -14.906 1 94 92 PRO A O 1
ATOM 722 N N . THR A 1 93 ? 10.805 -14.641 -15.422 1 93 93 THR A N 1
ATOM 723 C CA . THR A 1 93 ? 10.5 -15.023 -14.047 1 93 93 THR A CA 1
ATOM 724 C C . THR A 1 93 ? 11.664 -14.664 -13.125 1 93 93 THR A C 1
ATOM 726 O O . THR A 1 93 ? 11.445 -14.109 -12.039 1 93 93 THR A O 1
ATOM 729 N N . GLU A 1 94 ? 12.898 -14.961 -13.555 1 94.69 94 GLU A N 1
ATOM 730 C CA . GLU A 1 94 ? 14.078 -14.633 -12.758 1 94.69 94 GLU A CA 1
ATOM 731 C C . GLU A 1 94 ? 14.25 -13.125 -12.617 1 94.69 94 GLU A C 1
ATOM 733 O O . GLU A 1 94 ? 14.602 -12.633 -11.539 1 94.69 94 GLU A O 1
ATOM 738 N N . LYS A 1 95 ? 14.008 -12.43 -13.695 1 95.69 95 LYS A N 1
ATOM 739 C CA . LYS A 1 95 ? 14.102 -10.977 -13.664 1 95.69 95 LYS A CA 1
ATOM 740 C C . LYS A 1 95 ? 13.086 -10.383 -12.688 1 95.69 95 LYS A C 1
ATOM 742 O O . LYS A 1 95 ? 13.414 -9.5 -11.891 1 95.69 95 LYS A O 1
ATOM 747 N N . MET A 1 96 ? 11.859 -10.875 -12.75 1 94.69 96 MET A N 1
ATOM 748 C CA . MET A 1 96 ? 10.805 -10.352 -11.875 1 94.69 96 MET A CA 1
ATOM 749 C C . MET A 1 96 ? 11.094 -10.688 -10.414 1 94.69 96 MET A C 1
ATOM 751 O O . MET A 1 96 ? 10.867 -9.859 -9.531 1 94.69 96 MET A O 1
ATOM 755 N N . HIS A 1 97 ? 11.594 -11.891 -10.242 1 94.56 97 HIS A N 1
ATOM 756 C CA . HIS A 1 97 ? 12.008 -12.266 -8.898 1 94.56 97 HIS A CA 1
ATOM 757 C C . HIS A 1 97 ? 13.047 -11.289 -8.352 1 94.56 97 HIS A C 1
ATOM 759 O O . HIS A 1 97 ? 12.875 -10.734 -7.262 1 94.56 97 HIS A O 1
ATOM 765 N N . ASP A 1 98 ? 14.078 -11.109 -9.094 1 94.81 98 ASP A N 1
ATOM 766 C CA . ASP A 1 98 ? 15.164 -10.234 -8.664 1 94.81 98 ASP A CA 1
ATOM 767 C C . ASP A 1 98 ? 14.664 -8.805 -8.453 1 94.81 98 ASP A C 1
ATOM 769 O O . ASP A 1 98 ? 15.078 -8.125 -7.512 1 94.81 98 ASP A O 1
ATOM 773 N N . LEU A 1 99 ? 13.812 -8.375 -9.336 1 94.06 99 LEU A N 1
ATOM 774 C CA . LEU A 1 99 ? 13.234 -7.039 -9.234 1 94.06 99 LEU A CA 1
ATOM 775 C C . LEU A 1 99 ? 12.438 -6.891 -7.941 1 94.06 99 LEU A C 1
ATOM 777 O O . LEU A 1 99 ? 12.602 -5.914 -7.211 1 94.06 99 LEU A O 1
ATOM 781 N N . LEU A 1 100 ? 11.602 -7.832 -7.625 1 94.69 100 LEU A N 1
ATOM 782 C CA . LEU A 1 100 ? 10.758 -7.773 -6.434 1 94.69 100 LEU A CA 1
ATOM 783 C C . LEU A 1 100 ? 11.602 -7.84 -5.168 1 94.69 100 LEU A C 1
ATOM 785 O O . LEU A 1 100 ? 11.336 -7.125 -4.199 1 94.69 100 LEU A O 1
ATOM 789 N N . VAL A 1 101 ? 12.602 -8.688 -5.172 1 94.81 101 VAL A N 1
ATOM 790 C CA . VAL A 1 101 ? 13.492 -8.797 -4.02 1 94.81 101 VAL A CA 1
ATOM 791 C C . VAL A 1 101 ? 14.203 -7.469 -3.791 1 94.81 101 VAL A C 1
ATOM 793 O O . VAL A 1 101 ? 14.203 -6.941 -2.676 1 94.81 101 VAL A O 1
ATOM 796 N N . GLU A 1 102 ? 14.734 -6.957 -4.816 1 91.19 102 GLU A N 1
ATOM 797 C CA . GLU A 1 102 ? 15.492 -5.715 -4.711 1 91.19 102 GLU A CA 1
ATOM 798 C C . GLU A 1 102 ? 14.586 -4.551 -4.32 1 91.19 102 GLU A C 1
ATOM 800 O O . GLU A 1 102 ? 14.961 -3.723 -3.484 1 91.19 102 GLU A O 1
ATOM 805 N N . ASN A 1 103 ? 13.484 -4.473 -4.961 1 90.88 103 ASN A N 1
ATOM 806 C CA . ASN A 1 103 ? 12.531 -3.414 -4.637 1 90.88 103 ASN A CA 1
ATOM 807 C C . ASN A 1 103 ? 12.141 -3.443 -3.162 1 90.88 103 ASN A C 1
ATOM 809 O O . ASN A 1 103 ? 12.156 -2.408 -2.492 1 90.88 103 ASN A O 1
ATOM 813 N N . THR A 1 104 ? 11.82 -4.609 -2.662 1 93.81 104 THR A N 1
ATOM 814 C CA . THR A 1 104 ? 11.43 -4.77 -1.267 1 93.81 104 THR A CA 1
ATOM 815 C C . THR A 1 104 ? 12.578 -4.414 -0.335 1 93.81 104 THR A C 1
ATOM 817 O O . THR A 1 104 ? 12.391 -3.699 0.652 1 93.81 104 THR A O 1
ATOM 820 N N . ARG A 1 105 ? 13.703 -4.855 -0.674 1 90.75 105 ARG A N 1
ATOM 821 C CA . ARG A 1 105 ? 14.891 -4.582 0.134 1 90.75 105 ARG A CA 1
ATOM 822 C C . ARG A 1 105 ? 15.125 -3.082 0.272 1 90.75 105 ARG A C 1
ATOM 824 O O . ARG A 1 105 ? 15.352 -2.584 1.377 1 90.75 105 ARG A O 1
ATOM 831 N N . VAL A 1 106 ? 15.086 -2.408 -0.816 1 84.44 106 VAL A N 1
ATOM 832 C CA . VAL A 1 106 ? 15.32 -0.968 -0.826 1 84.44 106 VAL A CA 1
ATOM 833 C C . VAL A 1 106 ? 14.289 -0.265 0.05 1 84.44 106 VAL A C 1
ATOM 835 O O . VAL A 1 106 ? 14.625 0.636 0.82 1 84.44 106 VAL A O 1
ATOM 838 N N . ILE A 1 107 ? 13.094 -0.657 -0.087 1 86.94 107 ILE A N 1
ATOM 839 C CA . ILE A 1 107 ? 12.008 -0.063 0.692 1 86.94 107 ILE A CA 1
ATOM 840 C C . ILE A 1 107 ? 12.258 -0.297 2.18 1 86.94 107 ILE A C 1
ATOM 842 O O . ILE A 1 107 ? 12.164 0.633 2.984 1 86.94 107 ILE A O 1
ATOM 846 N N . LEU A 1 108 ? 12.625 -1.506 2.545 1 88.5 108 LEU A N 1
ATOM 847 C CA . LEU A 1 108 ? 12.734 -1.887 3.949 1 88.5 108 LEU A CA 1
ATOM 848 C C . LEU A 1 108 ? 14 -1.312 4.57 1 88.5 108 LEU A C 1
ATOM 850 O O . LEU A 1 108 ? 14.055 -1.064 5.777 1 88.5 108 LEU A O 1
ATOM 854 N N . GLU A 1 109 ? 14.977 -1.078 3.756 1 82.44 109 GLU A N 1
ATOM 855 C CA . GLU A 1 109 ? 16.219 -0.491 4.238 1 82.44 109 GLU A CA 1
ATOM 856 C C . GLU A 1 109 ? 16.078 1.014 4.449 1 82.44 109 GLU A C 1
ATOM 858 O O . GLU A 1 109 ? 16.906 1.634 5.117 1 82.44 109 GLU A O 1
ATOM 863 N N . ASN A 1 110 ? 15.07 1.583 3.828 1 78.88 110 ASN A N 1
ATOM 864 C CA . ASN A 1 110 ? 14.797 3.012 3.936 1 78.88 110 ASN A CA 1
ATOM 865 C C . ASN A 1 110 ? 13.375 3.279 4.426 1 78.88 110 ASN A C 1
ATOM 867 O O . ASN A 1 110 ? 12.672 4.113 3.861 1 78.88 110 ASN A O 1
ATOM 871 N N . LEU A 1 111 ? 12.977 2.57 5.395 1 76.81 111 LEU A N 1
ATOM 872 C CA . LEU A 1 111 ? 11.602 2.555 5.875 1 76.81 111 LEU A CA 1
ATOM 873 C C . LEU A 1 111 ? 11.109 3.971 6.16 1 76.81 111 LEU A C 1
ATOM 875 O O . LEU A 1 111 ? 10 4.34 5.77 1 76.81 111 LEU A O 1
ATOM 879 N N . ASP A 1 112 ? 11.852 4.789 6.746 1 68.94 112 ASP A N 1
ATOM 880 C CA . ASP A 1 112 ? 11.422 6.117 7.164 1 68.94 112 ASP A CA 1
ATOM 881 C C . ASP A 1 112 ? 11.188 7.027 5.961 1 68.94 112 ASP A C 1
ATOM 883 O O . ASP A 1 112 ? 10.164 7.703 5.871 1 68.94 112 ASP A O 1
ATOM 887 N N . ALA A 1 113 ? 12.242 7.016 5.086 1 69.06 113 ALA A N 1
ATOM 888 C CA . ALA A 1 113 ? 12.133 7.859 3.896 1 69.06 113 ALA A CA 1
ATOM 889 C C . ALA A 1 113 ? 10.938 7.438 3.037 1 69.06 113 ALA A C 1
ATOM 891 O O . ALA A 1 113 ? 10.195 8.289 2.539 1 69.06 113 ALA A O 1
ATOM 892 N N . ASN A 1 114 ? 10.742 6.121 3.008 1 72.56 114 ASN A N 1
ATOM 893 C CA . ASN A 1 114 ? 9.656 5.602 2.182 1 72.56 114 ASN A CA 1
ATOM 894 C C . ASN A 1 114 ? 8.297 5.848 2.826 1 72.56 114 ASN A C 1
ATOM 896 O O . ASN A 1 114 ? 7.324 6.152 2.133 1 72.56 114 ASN A O 1
ATOM 900 N N . SER A 1 115 ? 8.289 5.691 4.105 1 70.5 115 SER A N 1
ATOM 901 C CA . SER A 1 115 ? 7.047 5.965 4.812 1 70.5 115 SER A CA 1
ATOM 902 C C . SER A 1 115 ? 6.598 7.41 4.605 1 70.5 115 SER A C 1
ATOM 904 O O . SER A 1 115 ? 5.414 7.672 4.383 1 70.5 115 SER A O 1
ATOM 906 N N . VAL A 1 116 ? 7.547 8.312 4.637 1 65.81 116 VAL A N 1
ATOM 907 C CA . VAL A 1 116 ? 7.227 9.719 4.426 1 65.81 116 VAL A CA 1
ATOM 908 C C . VAL A 1 116 ? 6.793 9.938 2.979 1 65.81 116 VAL A C 1
ATOM 910 O O . VAL A 1 116 ? 5.801 10.625 2.719 1 65.81 116 VAL A O 1
ATOM 913 N N . PHE A 1 117 ? 7.48 9.289 2.145 1 67.94 117 PHE A N 1
ATOM 914 C CA . PHE A 1 117 ? 7.23 9.484 0.721 1 67.94 117 PHE A CA 1
ATOM 915 C C . PHE A 1 117 ? 5.867 8.914 0.33 1 67.94 117 PHE A C 1
ATOM 917 O O . PHE A 1 117 ? 5.09 9.578 -0.361 1 67.94 117 PHE A O 1
ATOM 924 N N . TYR A 1 118 ? 5.539 7.742 0.758 1 71.19 118 TYR A N 1
ATOM 925 C CA . TYR A 1 118 ? 4.305 7.098 0.321 1 71.19 118 TYR A CA 1
ATOM 926 C C . TYR A 1 118 ? 3.115 7.578 1.143 1 71.19 118 TYR A C 1
ATOM 928 O O . TYR A 1 118 ? 1.984 7.605 0.651 1 71.19 118 TYR A O 1
ATOM 936 N N . ASN A 1 119 ? 3.344 7.941 2.334 1 62.84 119 ASN A N 1
ATOM 937 C CA . ASN A 1 119 ? 2.232 8.289 3.213 1 62.84 119 ASN A CA 1
ATOM 938 C C . ASN A 1 119 ? 1.958 9.789 3.203 1 62.84 119 ASN A C 1
ATOM 940 O O . ASN A 1 119 ? 0.853 10.227 3.531 1 62.84 119 ASN A O 1
ATOM 944 N N . GLU A 1 120 ? 2.957 10.531 2.977 1 58.94 120 GLU A N 1
ATOM 945 C CA . GLU A 1 120 ? 2.746 11.969 3.098 1 58.94 120 GLU A CA 1
ATOM 946 C C . GLU A 1 120 ? 2.801 12.648 1.732 1 58.94 120 GLU A C 1
ATOM 948 O O . GLU A 1 120 ? 3.885 12.922 1.214 1 58.94 120 GLU A O 1
ATOM 953 N N . ARG A 1 121 ? 1.6 12.672 1.18 1 54.75 121 ARG A N 1
ATOM 954 C CA . ARG A 1 121 ? 1.465 13.469 -0.037 1 54.75 121 ARG A CA 1
ATOM 955 C C . ARG A 1 121 ? 1.446 14.961 0.283 1 54.75 121 ARG A C 1
ATOM 957 O O . ARG A 1 121 ? 1.044 15.359 1.378 1 54.75 121 ARG A O 1
ATOM 964 N N . GLY A 1 122 ? 2.023 15.75 -0.535 1 59.62 122 GLY A N 1
ATOM 965 C CA . GLY A 1 122 ? 1.904 17.203 -0.417 1 59.62 122 GLY A CA 1
ATOM 966 C C . GLY A 1 122 ? 3.066 17.828 0.321 1 59.62 122 GLY A C 1
ATOM 967 O O . GLY A 1 122 ? 3.078 19.047 0.545 1 59.62 122 GLY A O 1
ATOM 968 N N . LEU A 1 123 ? 3.928 16.938 0.793 1 68.06 123 LEU A N 1
ATOM 969 C CA . LEU A 1 123 ? 5.082 17.516 1.472 1 68.06 123 LEU A CA 1
ATOM 970 C C . LEU A 1 123 ? 6.055 18.125 0.467 1 68.06 123 LEU A C 1
ATOM 972 O O . LEU A 1 123 ? 6.848 19 0.818 1 68.06 123 LEU A O 1
ATOM 976 N N . LEU A 1 124 ? 5.957 17.656 -0.7 1 76.19 124 LEU A N 1
ATOM 977 C CA . LEU A 1 124 ? 6.758 18.203 -1.793 1 76.19 124 LEU A CA 1
ATOM 978 C C . LEU A 1 124 ? 5.918 19.109 -2.686 1 76.19 124 LEU A C 1
ATOM 980 O O . LEU A 1 124 ? 4.699 18.953 -2.77 1 76.19 124 LEU A O 1
ATOM 984 N N . SER A 1 125 ? 6.688 20.078 -3.23 1 81.75 125 SER A N 1
ATOM 985 C CA . SER A 1 125 ? 6.004 20.906 -4.219 1 81.75 125 SER A CA 1
ATOM 986 C C . SER A 1 125 ? 5.457 20.062 -5.367 1 81.75 125 SER A C 1
ATOM 988 O O . SER A 1 125 ? 5.902 18.938 -5.582 1 81.75 125 SER A O 1
ATOM 990 N N . ALA A 1 126 ? 4.52 20.672 -6.039 1 81.81 126 ALA A N 1
ATOM 991 C CA . ALA A 1 126 ? 3.914 19.984 -7.176 1 81.81 126 ALA A CA 1
ATOM 992 C C . ALA A 1 126 ? 4.969 19.594 -8.211 1 81.81 126 ALA A C 1
ATOM 994 O O . ALA A 1 126 ? 4.91 18.516 -8.797 1 81.81 126 ALA A O 1
ATOM 995 N N . GLU A 1 127 ? 5.859 20.547 -8.383 1 86.5 127 GLU A N 1
ATOM 996 C CA . GLU A 1 127 ? 6.918 20.312 -9.359 1 86.5 127 GLU A CA 1
ATOM 997 C C . GLU A 1 127 ? 7.797 19.125 -8.938 1 86.5 127 GLU A C 1
ATOM 999 O O . GLU A 1 127 ? 8.125 18.266 -9.758 1 86.5 127 GLU A O 1
ATOM 1004 N N . ARG A 1 128 ? 8.148 19.062 -7.715 1 85.62 128 ARG A N 1
ATOM 1005 C CA . ARG A 1 128 ? 9.008 18 -7.203 1 85.62 128 ARG A CA 1
ATOM 1006 C C . ARG A 1 128 ? 8.266 16.672 -7.168 1 85.62 128 ARG A C 1
ATOM 1008 O O . ARG A 1 128 ? 8.844 15.625 -7.473 1 85.62 128 ARG A O 1
ATOM 1015 N N . GLU A 1 129 ? 7.043 16.75 -6.855 1 82 129 GLU A N 1
ATOM 1016 C CA . GLU A 1 129 ? 6.227 15.547 -6.875 1 82 129 GLU A CA 1
ATOM 1017 C C . GLU A 1 129 ? 6.129 14.969 -8.281 1 82 129 GLU A C 1
ATOM 1019 O O . GLU A 1 129 ? 6.215 13.75 -8.469 1 82 129 GLU A O 1
ATOM 1024 N N . GLU A 1 130 ? 5.996 15.836 -9.234 1 85.88 130 GLU A N 1
ATOM 1025 C CA . GLU A 1 130 ? 5.902 15.391 -10.625 1 85.88 130 GLU A CA 1
ATOM 1026 C C . GLU A 1 130 ? 7.211 14.758 -11.086 1 85.88 130 GLU A C 1
ATOM 1028 O O . GLU A 1 130 ? 7.203 13.773 -11.82 1 85.88 130 GLU A O 1
ATOM 1033 N N . ALA A 1 131 ? 8.258 15.352 -10.656 1 85.88 131 ALA A N 1
ATOM 1034 C CA . ALA A 1 131 ? 9.562 14.805 -11.023 1 85.88 131 ALA A CA 1
ATOM 1035 C C . ALA A 1 131 ? 9.734 13.391 -10.484 1 85.88 131 ALA A C 1
ATOM 1037 O O . ALA A 1 131 ? 10.234 12.508 -11.188 1 85.88 131 ALA A O 1
ATOM 1038 N N . ILE A 1 132 ? 9.328 13.188 -9.328 1 82.94 132 ILE A N 1
ATOM 1039 C CA . ILE A 1 132 ? 9.422 11.875 -8.695 1 82.94 132 ILE A CA 1
ATOM 1040 C C . ILE A 1 132 ? 8.477 10.898 -9.391 1 82.94 132 ILE A C 1
ATOM 1042 O O . ILE A 1 132 ? 8.836 9.75 -9.648 1 82.94 132 ILE A O 1
ATOM 1046 N N . ARG A 1 133 ? 7.305 11.367 -9.727 1 81.44 133 ARG A N 1
ATOM 1047 C CA . ARG A 1 133 ? 6.316 10.531 -10.406 1 81.44 133 ARG A CA 1
ATOM 1048 C C . ARG A 1 133 ? 6.828 10.078 -11.766 1 81.44 133 ARG A C 1
ATOM 1050 O O . ARG A 1 133 ? 6.582 8.938 -12.18 1 81.44 133 ARG A O 1
ATOM 1057 N N . ASP A 1 134 ? 7.496 10.969 -12.422 1 86.25 134 ASP A N 1
ATOM 1058 C CA . ASP A 1 134 ? 8.07 10.617 -13.719 1 86.25 134 ASP A CA 1
ATOM 1059 C C . ASP A 1 134 ? 9.078 9.484 -13.578 1 86.25 134 ASP A C 1
ATOM 1061 O O . ASP A 1 134 ? 9.125 8.578 -14.422 1 86.25 134 ASP A O 1
ATOM 1065 N N . ARG A 1 135 ? 9.82 9.555 -12.586 1 83.56 135 ARG A N 1
ATOM 1066 C CA . ARG A 1 135 ? 10.805 8.5 -12.352 1 83.56 135 ARG A CA 1
ATOM 1067 C C . ARG A 1 135 ? 10.125 7.195 -11.945 1 83.56 135 ARG A C 1
ATOM 1069 O O . ARG A 1 135 ? 10.547 6.113 -12.352 1 83.56 135 ARG A O 1
ATOM 1076 N N . GLU A 1 136 ? 9.109 7.305 -11.211 1 80.31 136 GLU A N 1
ATOM 1077 C CA . GLU A 1 136 ? 8.32 6.137 -10.836 1 80.31 136 GLU A CA 1
ATOM 1078 C C . GLU A 1 136 ? 7.703 5.473 -12.07 1 80.31 136 GLU A C 1
ATOM 1080 O O . GLU A 1 136 ? 7.609 4.246 -12.141 1 80.31 136 GLU A O 1
ATOM 1085 N N . ARG A 1 137 ? 7.32 6.281 -12.977 1 86.06 137 ARG A N 1
ATOM 1086 C CA . ARG A 1 137 ? 6.754 5.75 -14.211 1 86.06 137 ARG A CA 1
ATOM 1087 C C . ARG A 1 137 ? 7.793 4.957 -14.992 1 86.06 137 ARG A C 1
ATOM 1089 O O . ARG A 1 137 ? 7.477 3.916 -15.578 1 86.06 137 ARG A O 1
ATOM 1096 N N . GLU A 1 138 ? 8.969 5.512 -14.969 1 86.75 138 GLU A N 1
ATOM 1097 C CA . GLU A 1 138 ? 10.047 4.785 -15.633 1 86.75 138 GLU A CA 1
ATOM 1098 C C . GLU A 1 138 ? 10.297 3.434 -14.969 1 86.75 138 GLU A C 1
ATOM 1100 O O . GLU A 1 138 ? 10.492 2.428 -15.656 1 86.75 138 GLU A O 1
ATOM 1105 N N . TYR A 1 139 ? 10.242 3.477 -13.742 1 85.06 139 TYR A N 1
ATOM 1106 C CA . TYR A 1 139 ? 10.398 2.266 -12.945 1 85.06 139 TYR A CA 1
ATOM 1107 C C . TYR A 1 139 ? 9.305 1.254 -13.273 1 85.06 139 TYR A C 1
ATOM 1109 O O . TYR A 1 139 ? 9.594 0.086 -13.539 1 85.06 139 TYR A O 1
ATOM 1117 N N . THR A 1 140 ? 8.18 1.675 -13.367 1 89.62 140 THR A N 1
ATOM 1118 C CA . THR A 1 140 ? 7.031 0.816 -13.625 1 89.62 140 THR A CA 1
ATOM 1119 C C . THR A 1 140 ? 7.062 0.284 -15.055 1 89.62 140 THR A C 1
ATOM 1121 O O . THR A 1 140 ? 6.656 -0.852 -15.305 1 89.62 140 THR A O 1
ATOM 1124 N N . ARG A 1 141 ? 7.559 1.089 -15.914 1 92.44 141 ARG A N 1
ATOM 1125 C CA . ARG A 1 141 ? 7.652 0.67 -17.312 1 92.44 141 ARG A CA 1
ATOM 1126 C C . ARG A 1 141 ? 8.578 -0.533 -17.453 1 92.44 141 ARG A C 1
ATOM 1128 O O . ARG A 1 141 ? 8.281 -1.458 -18.219 1 92.44 141 ARG A O 1
ATOM 1135 N N . VAL A 1 142 ? 9.641 -0.505 -16.781 1 92.88 142 VAL A N 1
ATOM 1136 C CA . VAL A 1 142 ? 10.594 -1.608 -16.828 1 92.88 142 VAL A CA 1
ATOM 1137 C C . VAL A 1 142 ? 9.93 -2.887 -16.328 1 92.88 142 VAL A C 1
ATOM 1139 O O . VAL A 1 142 ? 10 -3.932 -16.969 1 92.88 142 VAL A O 1
ATOM 1142 N N . ALA A 1 143 ? 9.281 -2.826 -15.219 1 94.81 143 ALA A N 1
ATOM 1143 C CA . ALA A 1 143 ? 8.602 -3.979 -14.633 1 94.81 143 ALA A CA 1
ATOM 1144 C C . ALA A 1 143 ? 7.504 -4.492 -15.562 1 94.81 143 ALA A C 1
ATOM 1146 O O . ALA A 1 143 ? 7.324 -5.703 -15.719 1 94.81 143 ALA A O 1
ATOM 1147 N N . ARG A 1 144 ? 6.836 -3.549 -16.172 1 96.06 144 ARG A N 1
ATOM 1148 C CA . ARG A 1 144 ? 5.742 -3.902 -17.062 1 96.06 144 ARG A CA 1
ATOM 1149 C C . ARG A 1 144 ? 6.258 -4.668 -18.281 1 96.06 144 ARG A C 1
ATOM 1151 O O . ARG A 1 144 ? 5.652 -5.652 -18.703 1 96.06 144 ARG A O 1
ATOM 1158 N N . GLN A 1 145 ? 7.332 -4.215 -18.781 1 96.12 145 GLN A N 1
ATOM 1159 C CA . GLN A 1 145 ? 7.91 -4.902 -19.938 1 96.12 145 GLN A CA 1
ATOM 1160 C C . GLN A 1 145 ? 8.344 -6.32 -19.562 1 96.12 145 GLN A C 1
ATOM 1162 O O . GLN A 1 145 ? 8.133 -7.258 -20.328 1 96.12 145 GLN A O 1
ATOM 1167 N N . ILE A 1 146 ? 8.93 -6.473 -18.438 1 95 146 ILE A N 1
ATOM 1168 C CA . ILE A 1 146 ? 9.32 -7.801 -17.969 1 95 146 ILE A CA 1
ATOM 1169 C C . ILE A 1 146 ? 8.086 -8.688 -17.859 1 95 146 ILE A C 1
ATOM 1171 O O . ILE A 1 146 ? 8.117 -9.867 -18.234 1 95 146 ILE A O 1
ATOM 1175 N N . TYR A 1 147 ? 7.02 -8.109 -17.312 1 95.38 147 TYR A N 1
ATOM 1176 C CA . TYR A 1 147 ? 5.789 -8.883 -17.172 1 95.38 147 TYR A CA 1
ATOM 1177 C C . TYR A 1 147 ? 5.246 -9.305 -18.531 1 95.38 147 TYR A C 1
ATOM 1179 O O . TYR A 1 147 ? 4.84 -10.453 -18.703 1 95.38 147 TYR A O 1
ATOM 1187 N N . ILE A 1 148 ? 5.191 -8.375 -19.469 1 96.62 148 ILE A N 1
ATOM 1188 C CA . ILE A 1 148 ? 4.695 -8.648 -20.812 1 96.62 148 ILE A CA 1
ATOM 1189 C C . ILE A 1 148 ? 5.52 -9.766 -21.453 1 96.62 148 ILE A C 1
ATOM 1191 O O . ILE A 1 148 ? 4.961 -10.711 -22.016 1 96.62 148 ILE A O 1
ATOM 1195 N N . ASP A 1 149 ? 6.828 -9.648 -21.328 1 95.5 149 ASP A N 1
ATOM 1196 C CA . ASP A 1 149 ? 7.715 -10.688 -21.844 1 95.5 149 ASP A CA 1
ATOM 1197 C C . ASP A 1 149 ? 7.414 -12.039 -21.203 1 95.5 149 ASP A C 1
ATOM 1199 O O . ASP A 1 149 ? 7.461 -13.07 -21.875 1 95.5 149 ASP A O 1
ATOM 1203 N N . GLY A 1 150 ? 7.141 -12.016 -19.922 1 93.94 150 GLY A N 1
ATOM 1204 C CA . GLY A 1 150 ? 6.828 -13.242 -19.219 1 93.94 150 GLY A CA 1
ATOM 1205 C C . GLY A 1 150 ? 5.523 -13.875 -19.656 1 93.94 150 GLY A C 1
ATOM 1206 O O . GLY A 1 150 ? 5.41 -15.102 -19.719 1 93.94 150 GLY A O 1
ATOM 1207 N N . VAL A 1 151 ? 4.527 -13.055 -19.922 1 93.25 151 VAL A N 1
ATOM 1208 C CA . VAL A 1 151 ? 3.262 -13.562 -20.438 1 93.25 151 VAL A CA 1
ATOM 1209 C C . VAL A 1 151 ? 3.477 -14.18 -21.812 1 93.25 151 VAL A C 1
ATOM 1211 O O . VAL A 1 151 ? 2.984 -15.273 -22.094 1 93.25 151 VAL A O 1
ATOM 1214 N N . GLU A 1 152 ? 4.211 -13.477 -22.625 1 95 152 GLU A N 1
ATOM 1215 C CA . GLU A 1 152 ? 4.508 -13.961 -23.969 1 95 152 GLU A CA 1
ATOM 1216 C C . GLU A 1 152 ? 5.273 -15.281 -23.922 1 95 152 GLU A C 1
ATOM 1218 O O . GLU A 1 152 ? 5.062 -16.156 -24.766 1 95 152 GLU A O 1
ATOM 1223 N N . ALA A 1 153 ? 6.125 -15.477 -22.969 1 93.19 153 ALA A N 1
ATOM 1224 C CA . ALA A 1 153 ? 6.934 -16.688 -22.812 1 93.19 153 ALA A CA 1
ATOM 1225 C C . ALA A 1 153 ? 6.133 -17.797 -22.125 1 93.19 153 ALA A C 1
ATOM 1227 O O . ALA A 1 153 ? 6.625 -18.906 -21.969 1 93.19 153 ALA A O 1
ATOM 1228 N N . GLY A 1 154 ? 4.926 -17.5 -21.625 1 91.62 154 GLY A N 1
ATOM 1229 C CA . GLY A 1 154 ? 4.078 -18.484 -20.969 1 91.62 154 GLY A CA 1
ATOM 1230 C C . GLY A 1 154 ? 4.441 -18.688 -19.5 1 91.62 154 GLY A C 1
ATOM 1231 O O . GLY A 1 154 ? 4.043 -19.688 -18.906 1 91.62 154 GLY A O 1
ATOM 1232 N N . GLU A 1 155 ? 5.18 -17.688 -18.938 1 90.38 155 GLU A N 1
ATOM 1233 C CA . GLU A 1 155 ? 5.66 -17.812 -17.562 1 90.38 155 GLU A CA 1
ATOM 1234 C C . GLU A 1 155 ? 4.695 -17.172 -16.578 1 90.38 155 GLU A C 1
ATOM 1236 O O . GLU A 1 155 ? 4.629 -17.578 -15.414 1 90.38 155 GLU A O 1
ATOM 1241 N N . PHE A 1 156 ? 4.051 -16.156 -17.047 1 91.44 156 PHE A N 1
ATOM 1242 C CA . PHE A 1 156 ? 3.16 -15.422 -16.156 1 91.44 156 PHE A CA 1
ATOM 1243 C C . PHE A 1 156 ? 1.71 -15.547 -16.609 1 91.44 156 PHE A C 1
ATOM 1245 O O . PHE A 1 156 ? 1.441 -15.805 -17.781 1 91.44 156 PHE A O 1
ATOM 1252 N N . THR A 1 157 ? 0.772 -15.469 -15.617 1 90.69 157 THR A N 1
ATOM 1253 C CA . THR A 1 157 ? -0.65 -15.406 -15.93 1 90.69 157 THR A CA 1
ATOM 1254 C C . THR A 1 157 ? -0.963 -14.172 -16.766 1 90.69 157 THR A C 1
ATOM 1256 O O . THR A 1 157 ? -0.407 -13.094 -16.531 1 90.69 157 THR A O 1
ATOM 1259 N N . ASP A 1 158 ? -1.91 -14.32 -17.688 1 92.25 158 ASP A N 1
ATOM 1260 C CA . ASP A 1 158 ? -2.227 -13.258 -18.641 1 92.25 158 ASP A CA 1
ATOM 1261 C C . ASP A 1 158 ? -3.291 -12.32 -18.078 1 92.25 158 ASP A C 1
ATOM 1263 O O . ASP A 1 158 ? -4.461 -12.398 -18.453 1 92.25 158 ASP A O 1
ATOM 1267 N N . VAL A 1 159 ? -2.879 -11.445 -17.266 1 93.06 159 VAL A N 1
ATOM 1268 C CA . VAL A 1 159 ? -3.715 -10.344 -16.812 1 93.06 159 VAL A CA 1
ATOM 1269 C C . VAL A 1 159 ? -3.172 -9.023 -17.359 1 93.06 159 VAL A C 1
ATOM 1271 O O . VAL A 1 159 ? -2.086 -8.984 -17.938 1 93.06 159 VAL A O 1
ATOM 1274 N N . ASP A 1 160 ? -3.992 -7.973 -17.219 1 96 160 ASP A N 1
ATOM 1275 C CA . ASP A 1 160 ? -3.555 -6.668 -17.703 1 96 160 ASP A CA 1
ATOM 1276 C C . ASP A 1 160 ? -2.203 -6.285 -17.109 1 96 160 ASP A C 1
ATOM 1278 O O . ASP A 1 160 ? -2.029 -6.301 -15.891 1 96 160 ASP A O 1
ATOM 1282 N N . PRO A 1 161 ? -1.216 -5.969 -17.953 1 95.81 161 PRO A N 1
ATOM 1283 C CA . PRO A 1 161 ? 0.139 -5.703 -17.469 1 95.81 161 PRO A CA 1
ATOM 1284 C C . PRO A 1 161 ? 0.19 -4.547 -16.469 1 95.81 161 PRO A C 1
ATOM 1286 O O . PRO A 1 161 ? 1.01 -4.555 -15.555 1 95.81 161 PRO A O 1
ATOM 1289 N N . ALA A 1 162 ? -0.631 -3.541 -16.688 1 94.81 162 ALA A N 1
ATOM 1290 C CA . ALA A 1 162 ? -0.662 -2.422 -15.742 1 94.81 162 ALA A CA 1
ATOM 1291 C C . ALA A 1 162 ? -1.158 -2.867 -14.375 1 94.81 162 ALA A C 1
ATOM 1293 O O . ALA A 1 162 ? -0.59 -2.488 -13.344 1 94.81 162 ALA A O 1
ATOM 1294 N N . VAL A 1 163 ? -2.176 -3.697 -14.359 1 95.44 163 VAL A N 1
ATOM 1295 C CA . VAL A 1 163 ? -2.721 -4.238 -13.117 1 95.44 163 VAL A CA 1
ATOM 1296 C C . VAL A 1 163 ? -1.686 -5.145 -12.453 1 95.44 163 VAL A C 1
ATOM 1298 O O . VAL A 1 163 ? -1.436 -5.031 -11.25 1 95.44 163 VAL A O 1
ATOM 1301 N N . ALA A 1 164 ? -1.087 -5.977 -13.258 1 95 164 ALA A N 1
ATOM 1302 C CA . ALA A 1 164 ? -0.125 -6.941 -12.727 1 95 164 ALA A CA 1
ATOM 1303 C C . ALA A 1 164 ? 1.053 -6.23 -12.062 1 95 164 ALA A C 1
ATOM 1305 O O . ALA A 1 164 ? 1.406 -6.531 -10.922 1 95 164 ALA A O 1
ATOM 1306 N N . THR A 1 165 ? 1.627 -5.305 -12.781 1 95 165 THR A N 1
ATOM 1307 C CA . THR A 1 165 ? 2.824 -4.625 -12.297 1 95 165 THR A CA 1
ATOM 1308 C C . THR A 1 165 ? 2.508 -3.77 -11.078 1 95 165 THR A C 1
ATOM 1310 O O . THR A 1 165 ? 3.252 -3.781 -10.094 1 95 165 THR A O 1
ATOM 1313 N N . ALA A 1 166 ? 1.381 -3.07 -11.148 1 94.31 166 ALA A N 1
ATOM 1314 C CA . ALA A 1 166 ? 0.965 -2.27 -10 1 94.31 166 ALA A CA 1
ATOM 1315 C C . ALA A 1 166 ? 0.727 -3.148 -8.781 1 94.31 166 ALA A C 1
ATOM 1317 O O . ALA A 1 166 ? 1.098 -2.781 -7.66 1 94.31 166 ALA A O 1
ATOM 1318 N N . THR A 1 167 ? 0.128 -4.25 -8.984 1 95.06 167 THR A N 1
ATOM 1319 C CA . THR A 1 167 ? -0.181 -5.172 -7.898 1 95.06 167 THR A CA 1
ATOM 1320 C C . THR A 1 167 ? 1.099 -5.742 -7.293 1 95.06 167 THR A C 1
ATOM 1322 O O . THR A 1 167 ? 1.276 -5.727 -6.07 1 95.06 167 THR A O 1
ATOM 1325 N N . LEU A 1 168 ? 2.004 -6.215 -8.094 1 94.62 168 LEU A N 1
ATOM 1326 C CA . LEU A 1 168 ? 3.236 -6.844 -7.633 1 94.62 168 LEU A CA 1
ATOM 1327 C C . LEU A 1 168 ? 4.125 -5.828 -6.918 1 94.62 168 LEU A C 1
ATOM 1329 O O . LEU A 1 168 ? 4.605 -6.09 -5.812 1 94.62 168 LEU A O 1
ATOM 1333 N N . LEU A 1 169 ? 4.309 -4.711 -7.547 1 92.88 169 LEU A N 1
ATOM 1334 C CA . LEU A 1 169 ? 5.125 -3.668 -6.934 1 92.88 169 LEU A CA 1
ATOM 1335 C C . LEU A 1 169 ? 4.457 -3.125 -5.676 1 92.88 169 LEU A C 1
ATOM 1337 O O . LEU A 1 169 ? 5.125 -2.879 -4.668 1 92.88 169 LEU A O 1
ATOM 1341 N N . GLY A 1 170 ? 3.16 -2.973 -5.816 1 92.81 170 GLY A N 1
ATOM 1342 C CA . GLY A 1 170 ? 2.416 -2.512 -4.656 1 92.81 170 GLY A CA 1
ATOM 1343 C C . GLY A 1 170 ? 2.539 -3.439 -3.463 1 92.81 170 GLY A C 1
ATOM 1344 O O . GLY A 1 170 ? 2.656 -2.982 -2.324 1 92.81 170 GLY A O 1
ATOM 1345 N N . ALA A 1 171 ? 2.473 -4.688 -3.732 1 94.31 171 ALA A N 1
ATOM 1346 C CA . ALA A 1 171 ? 2.654 -5.68 -2.674 1 94.31 171 ALA A CA 1
ATOM 1347 C C . ALA A 1 171 ? 4 -5.496 -1.977 1 94.31 171 ALA A C 1
ATOM 1349 O O . ALA A 1 171 ? 4.082 -5.566 -0.748 1 94.31 171 ALA A O 1
ATOM 1350 N N . SER A 1 172 ? 5.012 -5.27 -2.746 1 92.69 172 SER A N 1
ATOM 1351 C CA . SER A 1 172 ? 6.355 -5.051 -2.219 1 92.69 172 SER A CA 1
ATOM 1352 C C . SER A 1 172 ? 6.426 -3.762 -1.408 1 92.69 172 SER A C 1
ATOM 1354 O O . SER A 1 172 ? 7.004 -3.736 -0.319 1 92.69 172 SER A O 1
ATOM 1356 N N . ILE A 1 173 ? 5.863 -2.732 -1.929 1 89.25 173 ILE A N 1
ATOM 1357 C CA . ILE A 1 173 ? 5.906 -1.424 -1.286 1 89.25 173 ILE A CA 1
ATOM 1358 C C . ILE A 1 173 ? 5.133 -1.471 0.031 1 89.25 173 ILE A C 1
ATOM 1360 O O . ILE A 1 173 ? 5.527 -0.834 1.012 1 89.25 173 ILE A O 1
ATOM 1364 N N . TRP A 1 174 ? 4.094 -2.223 0.074 1 91.25 174 TRP A N 1
ATOM 1365 C CA . TRP A 1 174 ? 3.234 -2.316 1.25 1 91.25 174 TRP A CA 1
ATOM 1366 C C . TRP A 1 174 ? 4.02 -2.82 2.457 1 91.25 174 TRP A C 1
ATOM 1368 O O . TRP A 1 174 ? 3.625 -2.588 3.604 1 91.25 174 TRP A O 1
ATOM 1378 N N . ALA A 1 175 ? 5.121 -3.463 2.227 1 92.62 175 ALA A N 1
ATOM 1379 C CA . ALA A 1 175 ? 5.91 -4.047 3.309 1 92.62 175 ALA A CA 1
ATOM 1380 C C . ALA A 1 175 ? 6.367 -2.973 4.293 1 92.62 175 ALA A C 1
ATOM 1382 O O . ALA A 1 175 ? 6.586 -3.258 5.473 1 92.62 175 ALA A O 1
ATOM 1383 N N . HIS A 1 176 ? 6.5 -1.704 3.84 1 86.38 176 HIS A N 1
ATOM 1384 C CA . HIS A 1 176 ? 6.957 -0.646 4.73 1 86.38 176 HIS A CA 1
ATOM 1385 C C . HIS A 1 176 ? 5.953 -0.395 5.852 1 86.38 176 HIS A C 1
ATOM 1387 O O . HIS A 1 176 ? 6.297 0.203 6.875 1 86.38 176 HIS A O 1
ATOM 1393 N N . ARG A 1 177 ? 4.738 -0.833 5.652 1 82.5 177 ARG A N 1
ATOM 1394 C CA . ARG A 1 177 ? 3.666 -0.529 6.598 1 82.5 177 ARG A CA 1
ATOM 1395 C C . ARG A 1 177 ? 3.662 -1.52 7.754 1 82.5 177 ARG A C 1
ATOM 1397 O O . ARG A 1 177 ? 3.15 -1.216 8.836 1 82.5 177 ARG A O 1
ATOM 1404 N N . TRP A 1 178 ? 4.191 -2.672 7.543 1 87 178 TRP A N 1
ATOM 1405 C CA . TRP A 1 178 ? 4.027 -3.688 8.578 1 87 178 TRP A CA 1
ATOM 1406 C C . TRP A 1 178 ? 5.383 -4.227 9.023 1 87 178 TRP A C 1
ATOM 1408 O O . TRP A 1 178 ? 5.484 -4.879 10.07 1 87 178 TRP A O 1
ATOM 1418 N N . PHE A 1 179 ? 6.445 -4.086 8.211 1 91.5 179 PHE A N 1
ATOM 1419 C CA . PHE A 1 179 ? 7.754 -4.637 8.547 1 91.5 179 PHE A CA 1
ATOM 1420 C C . PHE A 1 179 ? 8.289 -4.016 9.836 1 91.5 179 PHE A C 1
ATOM 1422 O O . PHE A 1 179 ? 8.227 -2.797 10.016 1 91.5 179 PHE A O 1
ATOM 1429 N N . ASP A 1 180 ? 8.727 -4.844 10.641 1 88.06 180 ASP A N 1
ATOM 1430 C CA . ASP A 1 180 ? 9.391 -4.434 11.875 1 88.06 180 ASP A CA 1
ATOM 1431 C C . ASP A 1 180 ? 10.898 -4.676 11.805 1 88.06 180 ASP A C 1
ATOM 1433 O O . ASP A 1 180 ? 11.352 -5.82 11.867 1 88.06 180 ASP A O 1
ATOM 1437 N N . PRO A 1 181 ? 11.648 -3.605 11.75 1 85.5 181 PRO A N 1
ATOM 1438 C CA . PRO A 1 181 ? 13.102 -3.762 11.648 1 85.5 181 PRO A CA 1
ATOM 1439 C C . PRO A 1 181 ? 13.711 -4.449 12.867 1 85.5 181 PRO A C 1
ATOM 1441 O O . PRO A 1 181 ? 14.836 -4.957 12.797 1 85.5 181 PRO A O 1
ATOM 1444 N N . ASN A 1 182 ? 12.992 -4.367 13.945 1 86.25 182 ASN A N 1
ATOM 1445 C CA . ASN A 1 182 ? 13.484 -4.992 15.164 1 86.25 182 ASN A CA 1
ATOM 1446 C C . ASN A 1 182 ? 12.891 -6.383 15.367 1 86.25 182 ASN A C 1
ATOM 1448 O O . ASN A 1 182 ? 13.078 -6.996 16.422 1 86.25 182 ASN A O 1
ATOM 1452 N N . GLY A 1 183 ? 12.211 -6.816 14.398 1 89.38 183 GLY A N 1
ATOM 1453 C CA . GLY A 1 183 ? 11.602 -8.133 14.484 1 89.38 183 GLY A CA 1
ATOM 1454 C C . GLY A 1 183 ? 12.586 -9.266 14.227 1 89.38 183 GLY A C 1
ATOM 1455 O O . GLY A 1 183 ? 13.797 -9.031 14.156 1 89.38 183 GLY A O 1
ATOM 1456 N N . SER A 1 184 ? 12 -10.484 14.117 1 91.56 184 SER A N 1
ATOM 1457 C CA . SER A 1 184 ? 12.82 -11.688 14.031 1 91.56 184 SER A CA 1
ATOM 1458 C C . SER A 1 184 ? 13.32 -11.922 12.609 1 91.56 184 SER A C 1
ATOM 1460 O O . SER A 1 184 ? 14.328 -12.609 12.406 1 91.56 184 SER A O 1
ATOM 1462 N N . MET A 1 185 ? 12.727 -11.359 11.625 1 94.25 185 MET A N 1
ATOM 1463 C CA . MET A 1 185 ? 13.117 -11.594 10.242 1 94.25 185 MET A CA 1
ATOM 1464 C C . MET A 1 185 ? 13.961 -10.445 9.703 1 94.25 185 MET A C 1
ATOM 1466 O O . MET A 1 185 ? 13.688 -9.281 10 1 94.25 185 MET A O 1
ATOM 1470 N N . THR A 1 186 ? 14.953 -10.828 8.852 1 94.94 186 THR A N 1
ATOM 1471 C CA . THR A 1 186 ? 15.781 -9.82 8.203 1 94.94 186 THR A CA 1
ATOM 1472 C C . THR A 1 186 ? 15.078 -9.242 6.977 1 94.94 186 THR A C 1
ATOM 1474 O O . THR A 1 186 ? 14.117 -9.828 6.473 1 94.94 186 THR A O 1
ATOM 1477 N N . THR A 1 187 ? 15.633 -8.102 6.535 1 94.31 187 THR A N 1
ATOM 1478 C CA . THR A 1 187 ? 15.133 -7.473 5.316 1 94.31 187 THR A CA 1
ATOM 1479 C C . THR A 1 187 ? 15.203 -8.445 4.141 1 94.31 187 THR A C 1
ATOM 1481 O O . THR A 1 187 ? 14.25 -8.555 3.359 1 94.31 187 THR A O 1
ATOM 1484 N N . ASP A 1 188 ? 16.297 -9.203 4.055 1 95.25 188 ASP A N 1
ATOM 1485 C CA . ASP A 1 188 ? 16.5 -10.133 2.945 1 95.25 188 ASP A CA 1
ATOM 1486 C C . ASP A 1 188 ? 15.5 -11.289 3.012 1 95.25 188 ASP A C 1
ATOM 1488 O O . ASP A 1 188 ? 14.961 -11.719 1.986 1 95.25 188 ASP A O 1
ATOM 1492 N N . GLU A 1 189 ? 15.281 -11.773 4.227 1 96.38 189 GLU A N 1
ATOM 1493 C CA . GLU A 1 189 ? 14.344 -12.875 4.402 1 96.38 189 GLU A CA 1
ATOM 1494 C C . GLU A 1 189 ? 12.938 -12.469 3.982 1 96.38 189 GLU A C 1
ATOM 1496 O O . GLU A 1 189 ? 12.258 -13.203 3.26 1 96.38 189 GLU A O 1
ATOM 1501 N N . VAL A 1 190 ? 12.523 -11.312 4.387 1 96.81 190 VAL A N 1
ATOM 1502 C CA . VAL A 1 190 ? 11.188 -10.82 4.078 1 96.81 190 VAL A CA 1
ATOM 1503 C C . VAL A 1 190 ? 11.062 -10.578 2.574 1 96.81 190 VAL A C 1
ATOM 1505 O O . VAL A 1 190 ? 10.07 -10.969 1.956 1 96.81 190 VAL A O 1
ATOM 1508 N N . ALA A 1 191 ? 12.109 -9.977 1.967 1 96.56 191 ALA A N 1
ATOM 1509 C CA . ALA A 1 191 ? 12.094 -9.688 0.535 1 96.56 191 ALA A CA 1
ATOM 1510 C C . ALA A 1 191 ? 11.969 -10.969 -0.28 1 96.56 191 ALA A C 1
ATOM 1512 O O . ALA A 1 191 ? 11.195 -11.023 -1.243 1 96.56 191 ALA A O 1
ATOM 1513 N N . GLU A 1 192 ? 12.688 -12 0.137 1 96.56 192 GLU A N 1
ATOM 1514 C CA . GLU A 1 192 ? 12.656 -13.273 -0.564 1 96.56 192 GLU A CA 1
ATOM 1515 C C . GLU A 1 192 ? 11.289 -13.945 -0.426 1 96.56 192 GLU A C 1
ATOM 1517 O O . GLU A 1 192 ? 10.766 -14.508 -1.39 1 96.56 192 GLU A O 1
ATOM 1522 N N . GLN A 1 193 ? 10.773 -13.898 0.75 1 95.62 193 GLN A N 1
ATOM 1523 C CA . GLN A 1 193 ? 9.469 -14.523 0.975 1 95.62 193 GLN A CA 1
ATOM 1524 C C . GLN A 1 193 ? 8.383 -13.836 0.158 1 95.62 193 GLN A C 1
ATOM 1526 O O . GLN A 1 193 ? 7.508 -14.5 -0.408 1 95.62 193 GLN A O 1
ATOM 1531 N N . ILE A 1 194 ? 8.391 -12.531 0.074 1 96 194 ILE A N 1
ATOM 1532 C CA . ILE A 1 194 ? 7.41 -11.773 -0.697 1 96 194 ILE A CA 1
ATOM 1533 C C . ILE A 1 194 ? 7.523 -12.141 -2.176 1 96 194 ILE A C 1
ATOM 1535 O O . ILE A 1 194 ? 6.52 -12.438 -2.828 1 96 194 ILE A O 1
ATOM 1539 N N . ALA A 1 195 ? 8.773 -12.133 -2.678 1 94.69 195 ALA A N 1
ATOM 1540 C CA . ALA A 1 195 ? 8.977 -12.453 -4.086 1 94.69 195 ALA A CA 1
ATOM 1541 C C . ALA A 1 195 ? 8.516 -13.875 -4.395 1 94.69 195 ALA A C 1
ATOM 1543 O O . ALA A 1 195 ? 7.844 -14.117 -5.398 1 94.69 195 ALA A O 1
ATOM 1544 N N . THR A 1 196 ? 8.883 -14.828 -3.537 1 92.25 196 THR A N 1
ATOM 1545 C CA . THR A 1 196 ? 8.5 -16.219 -3.709 1 92.25 196 THR A CA 1
ATOM 1546 C C . THR A 1 196 ? 6.977 -16.375 -3.727 1 92.25 196 THR A C 1
ATOM 1548 O O . THR A 1 196 ? 6.418 -17.031 -4.605 1 92.25 196 THR A O 1
ATOM 1551 N N . LEU A 1 197 ? 6.379 -15.727 -2.799 1 92.62 197 LEU A N 1
ATOM 1552 C CA . LEU A 1 197 ? 4.922 -15.773 -2.688 1 92.62 197 LEU A CA 1
ATOM 1553 C C . LEU A 1 197 ? 4.262 -15.227 -3.947 1 92.62 197 LEU A C 1
ATOM 1555 O O . LEU A 1 197 ? 3.369 -15.867 -4.512 1 92.62 197 LEU A O 1
ATOM 1559 N N . LEU A 1 198 ? 4.676 -14.109 -4.438 1 92.75 198 LEU A N 1
ATOM 1560 C CA . LEU A 1 198 ? 4.035 -13.398 -5.539 1 92.75 198 LEU A CA 1
ATOM 1561 C C . LEU A 1 198 ? 4.273 -14.117 -6.863 1 92.75 198 LEU A C 1
ATOM 1563 O O . LEU A 1 198 ? 3.463 -14.016 -7.785 1 92.75 198 LEU A O 1
ATOM 1567 N N . LEU A 1 199 ? 5.355 -14.828 -6.941 1 89.94 199 LEU A N 1
ATOM 1568 C CA . LEU A 1 199 ? 5.691 -15.445 -8.219 1 89.94 199 LEU A CA 1
ATOM 1569 C C . LEU A 1 199 ? 5.266 -16.906 -8.242 1 89.94 199 LEU A C 1
ATOM 1571 O O . LEU A 1 199 ? 4.949 -17.453 -9.305 1 89.94 199 LEU A O 1
ATOM 1575 N N . GLU A 1 200 ? 5.371 -17.594 -7.219 1 80.69 200 GLU A N 1
AT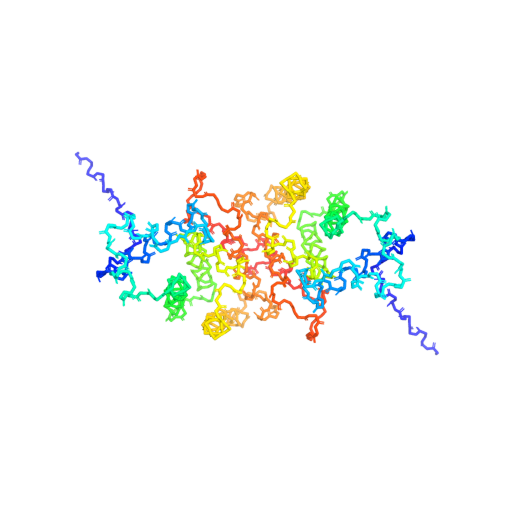OM 1576 C CA . GLU A 1 200 ? 5.008 -19 -7.215 1 80.69 200 GLU A CA 1
ATOM 1577 C C . GLU A 1 200 ? 3.508 -19.188 -6.996 1 80.69 200 GLU A C 1
ATOM 1579 O O . GLU A 1 200 ? 2.928 -20.172 -7.434 1 80.69 200 GLU A O 1
ATOM 1584 N N . GLY A 1 201 ? 2.928 -18.172 -6.723 1 62.44 201 GLY A N 1
ATOM 1585 C CA . GLY A 1 201 ? 1.499 -18.312 -6.492 1 62.44 201 GLY A CA 1
ATOM 1586 C C . GLY A 1 201 ? 1.129 -19.609 -5.797 1 62.44 201 GLY A C 1
ATOM 1587 O O . GLY A 1 201 ? 1.858 -20.078 -4.926 1 62.44 201 GLY A O 1
ATOM 1588 N N . TYR A 1 202 ? -0.167 -20.25 -6.242 1 54.31 202 TYR A N 1
ATOM 1589 C CA . TYR A 1 202 ? -0.599 -21.594 -5.828 1 54.31 202 TYR A CA 1
ATOM 1590 C C . TYR A 1 202 ? 0.138 -22.672 -6.605 1 54.31 202 TYR A C 1
ATOM 1592 O O . TYR A 1 202 ? 0.483 -22.469 -7.773 1 54.31 202 TYR A O 1
ATOM 1600 N N . ARG A 1 203 ? 1.051 -23.375 -6.02 1 45.31 203 ARG A N 1
ATOM 1601 C CA . ARG A 1 203 ? 1.533 -24.594 -6.652 1 45.31 203 ARG A CA 1
ATOM 1602 C C . ARG A 1 203 ? 0.372 -25.438 -7.168 1 45.31 203 ARG A C 1
ATOM 1604 O O . ARG A 1 203 ? -0.579 -25.703 -6.434 1 45.31 203 ARG A O 1
ATOM 1611 N N . SER A 1 204 ? -0.207 -25.156 -8.398 1 39.56 204 SER A N 1
ATOM 1612 C CA . SER A 1 204 ? -1.027 -26.266 -8.883 1 39.56 204 SER A CA 1
ATOM 1613 C C . SER A 1 204 ? -0.341 -27.609 -8.656 1 39.56 204 SER A C 1
ATOM 1615 O O . SER A 1 204 ? 0.889 -27.688 -8.664 1 39.56 204 SER A O 1
ATOM 1617 N N . MET B 1 1 ? -39.469 -14.062 -30.781 1 27.28 1 MET B N 1
ATOM 1618 C CA . MET B 1 1 ? -39.781 -12.984 -29.844 1 27.28 1 MET B CA 1
ATOM 1619 C C . MET B 1 1 ? -38.781 -13 -28.672 1 27.28 1 MET B C 1
ATOM 1621 O O . MET B 1 1 ? -38.875 -13.836 -27.781 1 27.28 1 MET B O 1
ATOM 1625 N N . ALA B 1 2 ? -37.406 -12.844 -28.844 1 32.91 2 ALA B N 1
ATOM 1626 C CA . ALA B 1 2 ? -36.25 -13.219 -28.062 1 32.91 2 ALA B CA 1
ATOM 1627 C C . ALA B 1 2 ? -36.125 -12.359 -26.797 1 32.91 2 ALA B C 1
ATOM 1629 O O . ALA B 1 2 ? -36 -11.141 -26.875 1 32.91 2 ALA B O 1
ATOM 1630 N N . THR B 1 3 ? -36.812 -12.727 -25.688 1 33.81 3 THR B N 1
ATOM 1631 C CA . THR B 1 3 ? -36.906 -12.008 -24.422 1 33.81 3 THR B CA 1
ATOM 1632 C C . THR B 1 3 ? -35.562 -11.859 -23.75 1 33.81 3 THR B C 1
ATOM 1634 O O . THR B 1 3 ? -34.938 -12.859 -23.391 1 33.81 3 THR B O 1
ATOM 1637 N N . THR B 1 4 ? -34.719 -10.914 -24.125 1 32.66 4 THR B N 1
ATOM 1638 C CA . THR B 1 4 ? -33.375 -10.578 -23.703 1 32.66 4 THR B CA 1
ATOM 1639 C C . THR B 1 4 ? -33.312 -10.359 -22.203 1 32.66 4 THR B C 1
ATOM 1641 O O . THR B 1 4 ? -33.969 -9.445 -21.672 1 32.66 4 THR B O 1
ATOM 1644 N N . THR B 1 5 ? -33.219 -11.406 -21.406 1 30.28 5 THR B N 1
ATOM 1645 C CA . THR B 1 5 ? -33.188 -11.398 -19.938 1 30.28 5 THR B CA 1
ATOM 1646 C C . THR B 1 5 ? -32.062 -10.539 -19.422 1 30.28 5 THR B C 1
ATOM 1648 O O . THR B 1 5 ? -30.875 -10.859 -19.609 1 30.28 5 THR B O 1
ATOM 1651 N N . LYS B 1 6 ? -32.219 -9.195 -19.359 1 30.84 6 LYS B N 1
ATOM 1652 C CA . LYS B 1 6 ? -31.328 -8.188 -18.766 1 30.84 6 LYS B CA 1
ATOM 1653 C C . LYS B 1 6 ? -30.875 -8.609 -17.375 1 30.84 6 LYS B C 1
ATOM 1655 O O . LYS B 1 6 ? -31.703 -8.727 -16.453 1 30.84 6 LYS B O 1
ATOM 1660 N N . THR B 1 7 ? -29.953 -9.484 -17.219 1 29.56 7 THR B N 1
ATOM 1661 C CA . THR B 1 7 ? -29.391 -9.969 -15.953 1 29.56 7 THR B CA 1
ATOM 1662 C C . THR B 1 7 ? -28.984 -8.797 -15.07 1 29.56 7 THR B C 1
ATOM 1664 O O . THR B 1 7 ? -28.156 -7.965 -15.469 1 29.56 7 THR B O 1
ATOM 1667 N N . ALA B 1 8 ? -29.891 -8.328 -14.148 1 31.03 8 ALA B N 1
ATOM 1668 C CA . ALA B 1 8 ? -29.812 -7.266 -13.148 1 31.03 8 ALA B CA 1
ATOM 1669 C C . ALA B 1 8 ? -28.516 -7.367 -12.344 1 31.03 8 ALA B C 1
ATOM 1671 O O . ALA B 1 8 ? -28.281 -8.375 -11.672 1 31.03 8 ALA B O 1
ATOM 1672 N N . ALA B 1 9 ? -27.453 -7.039 -12.891 1 30.62 9 ALA B N 1
ATOM 1673 C CA . ALA B 1 9 ? -26.203 -6.867 -12.164 1 30.62 9 ALA B CA 1
ATOM 1674 C C . ALA B 1 9 ? -26.438 -6.277 -10.781 1 30.62 9 ALA B C 1
ATOM 1676 O O . ALA B 1 9 ? -27.062 -5.219 -10.648 1 30.62 9 ALA B O 1
ATOM 1677 N N . GLY B 1 10 ? -26.719 -7.129 -9.789 1 30.38 10 GLY B N 1
ATOM 1678 C CA . GLY B 1 10 ? -27.047 -6.867 -8.391 1 30.38 10 GLY B CA 1
ATOM 1679 C C . GLY B 1 10 ? -26.281 -5.691 -7.809 1 30.38 10 GLY B C 1
ATOM 1680 O O . GLY B 1 10 ? -25.047 -5.645 -7.879 1 30.38 10 GLY B O 1
ATOM 1681 N N . LYS B 1 11 ? -26.75 -4.496 -8.047 1 31.73 11 LYS B N 1
ATOM 1682 C CA . LYS B 1 11 ? -26.344 -3.293 -7.328 1 31.73 11 LYS B CA 1
ATOM 1683 C C . LYS B 1 11 ? -25.953 -3.619 -5.887 1 31.73 11 LYS B C 1
ATOM 1685 O O . LYS B 1 11 ? -26.609 -4.43 -5.23 1 31.73 11 LYS B O 1
ATOM 1690 N N . VAL B 1 12 ? -24.688 -3.727 -5.582 1 32.88 12 VAL B N 1
ATOM 1691 C CA . VAL B 1 12 ? -24.281 -3.736 -4.18 1 32.88 12 VAL B CA 1
ATOM 1692 C C . VAL B 1 12 ? -25.359 -3.049 -3.334 1 32.88 12 VAL B C 1
ATOM 1694 O O . VAL B 1 12 ? -25.781 -1.937 -3.65 1 32.88 12 VAL B O 1
ATOM 1697 N N . ASP B 1 13 ? -26.281 -3.854 -2.852 1 34.88 13 ASP B N 1
ATOM 1698 C CA . ASP B 1 13 ? -27.359 -3.436 -1.942 1 34.88 13 ASP B CA 1
ATOM 1699 C C . ASP B 1 13 ? -26.875 -2.326 -1.01 1 34.88 13 ASP B C 1
ATOM 1701 O O . ASP B 1 13 ? -26.031 -2.561 -0.134 1 34.88 13 ASP B O 1
ATOM 1705 N N . LYS B 1 14 ? -26.422 -1.195 -1.473 1 38.28 14 LYS B N 1
ATOM 1706 C CA . LYS B 1 14 ? -26.406 -0.037 -0.584 1 38.28 14 LYS B CA 1
ATOM 1707 C C . LYS B 1 14 ? -27.562 -0.088 0.405 1 38.28 14 LYS B C 1
ATOM 1709 O O . LYS B 1 14 ? -28.672 0.322 0.081 1 38.28 14 LYS B O 1
ATOM 1714 N N . ARG B 1 15 ? -27.812 -1.155 1.079 1 37.88 15 ARG B N 1
ATOM 1715 C CA . ARG B 1 15 ? -28.859 -1.02 2.084 1 37.88 15 ARG B CA 1
ATOM 1716 C C . ARG B 1 15 ? -28.938 0.41 2.609 1 37.88 15 ARG B C 1
ATOM 1718 O O . ARG B 1 15 ? -27.922 0.977 3.023 1 37.88 15 ARG B O 1
ATOM 1725 N N . LYS B 1 16 ? -29.703 1.205 2.082 1 44.34 16 LYS B N 1
ATOM 1726 C CA . LYS B 1 16 ? -30.297 2.479 2.486 1 44.34 16 LYS B CA 1
ATOM 1727 C C . LYS B 1 16 ? -30.266 2.639 4.004 1 44.34 16 LYS B C 1
ATOM 1729 O O . LYS B 1 16 ? -31.031 1.984 4.719 1 44.34 16 LYS B O 1
ATOM 1734 N N . ARG B 1 17 ? -29.109 2.516 4.633 1 45.66 17 ARG B N 1
ATOM 1735 C CA . ARG B 1 17 ? -29.203 2.986 6.012 1 45.66 17 ARG B CA 1
ATOM 1736 C C . ARG B 1 17 ? -30.281 4.059 6.148 1 45.66 17 ARG B C 1
ATOM 1738 O O . ARG B 1 17 ? -30.234 5.086 5.469 1 45.66 17 ARG B O 1
ATOM 1745 N N . THR B 1 18 ? -31.344 3.684 6.312 1 56.56 18 THR B N 1
ATOM 1746 C CA . THR B 1 18 ? -32.594 4.391 6.566 1 56.56 18 THR B CA 1
ATOM 1747 C C . THR B 1 18 ? -32.5 5.23 7.84 1 56.56 18 THR B C 1
ATOM 1749 O O . THR B 1 18 ? -32.031 4.742 8.875 1 56.56 18 THR B O 1
ATOM 1752 N N . GLY B 1 19 ? -31.766 6.352 7.789 1 78.31 19 GLY B N 1
ATOM 1753 C CA . GLY B 1 19 ? -31.812 7.34 8.852 1 78.31 19 GLY B CA 1
ATOM 1754 C C . GLY B 1 19 ? -30.875 8.516 8.609 1 78.31 19 GLY B C 1
ATOM 1755 O O . GLY B 1 19 ? -30.062 8.492 7.684 1 78.31 19 GLY B O 1
ATOM 1756 N N . ARG B 1 20 ? -31.188 9.484 9.109 1 86.12 20 ARG B N 1
ATOM 1757 C CA . ARG B 1 20 ? -30.469 10.75 9.031 1 86.12 20 ARG B CA 1
ATOM 1758 C C . ARG B 1 20 ? -28.969 10.547 9.219 1 86.12 20 ARG B C 1
ATOM 1760 O O . ARG B 1 20 ? -28.172 11.156 8.516 1 86.12 20 ARG B O 1
ATOM 1767 N N . LYS B 1 21 ? -28.672 9.523 9.906 1 89.38 21 LYS B N 1
ATOM 1768 C CA . LYS B 1 21 ? -27.266 9.234 10.164 1 89.38 21 LYS B CA 1
ATOM 1769 C C . LYS B 1 21 ? -26.594 8.672 8.93 1 89.38 21 LYS B C 1
ATOM 1771 O O . LYS B 1 21 ? -25.484 9.094 8.578 1 89.38 21 LYS B O 1
ATOM 1776 N N . ALA B 1 22 ? -27.234 7.789 8.289 1 88.19 22 ALA B N 1
ATOM 1777 C CA . ALA B 1 22 ? -26.688 7.164 7.082 1 88.19 22 ALA B CA 1
ATOM 1778 C C . ALA B 1 22 ? -26.531 8.18 5.957 1 88.19 22 ALA B C 1
ATOM 1780 O O . ALA B 1 22 ? -25.562 8.148 5.203 1 88.19 22 ALA B O 1
ATOM 1781 N N . GLN B 1 23 ? -27.406 9.055 5.914 1 88.62 23 GLN B N 1
ATOM 1782 C CA . GLN B 1 23 ? -27.328 10.102 4.906 1 88.62 23 GLN B CA 1
ATOM 1783 C C . GLN B 1 23 ? -26.125 11 5.125 1 88.62 23 GLN B C 1
ATOM 1785 O O . GLN B 1 23 ? -25.422 11.359 4.172 1 88.62 23 GLN B O 1
ATOM 1790 N N . ILE B 1 24 ? -25.938 11.289 6.375 1 91.56 24 ILE B N 1
ATOM 1791 C CA . ILE B 1 24 ? -24.797 12.133 6.715 1 91.56 24 ILE B CA 1
ATOM 1792 C C . ILE B 1 24 ? -23.5 11.422 6.32 1 91.56 24 ILE B C 1
ATOM 1794 O O . ILE B 1 24 ? -22.609 12.031 5.723 1 91.56 24 ILE B O 1
ATOM 1798 N N . ILE B 1 25 ? -23.484 10.164 6.566 1 87.75 25 ILE B N 1
ATOM 1799 C CA . ILE B 1 25 ? -22.297 9.383 6.258 1 87.75 25 ILE B CA 1
ATOM 1800 C C . ILE B 1 25 ? -22.078 9.344 4.746 1 87.75 25 ILE B C 1
ATOM 1802 O O . ILE B 1 25 ? -20.969 9.57 4.262 1 87.75 25 ILE B O 1
ATOM 1806 N N . ASP B 1 26 ? -23.109 9.141 4.012 1 85.25 26 ASP B N 1
ATOM 1807 C CA . ASP B 1 26 ? -23 9.023 2.561 1 85.25 26 ASP B CA 1
ATOM 1808 C C . ASP B 1 26 ? -22.547 10.344 1.938 1 85.25 26 ASP B C 1
ATOM 1810 O O . ASP B 1 26 ? -21.625 10.359 1.124 1 85.25 26 ASP B O 1
ATOM 1814 N N . VAL B 1 27 ? -23.125 11.391 2.377 1 88.38 27 VAL B N 1
ATOM 1815 C CA . VAL B 1 27 ? -22.797 12.703 1.838 1 88.38 27 VAL B CA 1
ATOM 1816 C C . VAL B 1 27 ? -21.375 13.094 2.234 1 88.38 27 VAL B C 1
ATOM 1818 O O . VAL B 1 27 ? -20.641 13.664 1.432 1 88.38 27 VAL B O 1
ATOM 1821 N N . SER B 1 28 ? -21.078 12.836 3.51 1 88.19 28 SER B N 1
ATOM 1822 C CA . SER B 1 28 ? -19.734 13.141 3.969 1 88.19 28 SER B CA 1
ATOM 1823 C C . SER B 1 28 ? -18.688 12.375 3.158 1 88.19 28 SER B C 1
ATOM 1825 O O . SER B 1 28 ? -17.656 12.938 2.77 1 88.19 28 SER B O 1
ATOM 1827 N N . THR B 1 29 ? -18.969 11.109 2.906 1 81.94 29 THR B N 1
ATOM 1828 C CA . THR B 1 29 ? -18.062 10.281 2.117 1 81.94 29 THR B CA 1
ATOM 1829 C C . THR B 1 29 ? -17.844 10.891 0.737 1 81.94 29 THR B C 1
ATOM 1831 O O . THR B 1 29 ? -16.703 10.969 0.269 1 81.94 29 THR B O 1
ATOM 1834 N N . GLU B 1 30 ? -18.859 11.367 0.171 1 82.19 30 GLU B N 1
ATOM 1835 C CA . GLU B 1 30 ? -18.781 12 -1.146 1 82.19 30 GLU B CA 1
ATOM 1836 C C . GLU B 1 30 ? -17.969 13.289 -1.093 1 82.19 30 GLU B C 1
ATOM 1838 O O . GLU B 1 30 ? -17.109 13.523 -1.945 1 82.19 30 GLU B O 1
ATOM 1843 N N . LEU B 1 31 ? -18.234 14.086 -0.118 1 84.69 31 LEU B N 1
ATOM 1844 C CA . LEU B 1 31 ? -17.547 15.367 0.003 1 84.69 31 LEU B CA 1
ATOM 1845 C C . LEU B 1 31 ? -16.062 15.164 0.292 1 84.69 31 LEU B C 1
ATOM 1847 O O . LEU B 1 31 ? -15.227 15.891 -0.241 1 84.69 31 LEU B O 1
ATOM 1851 N N . PHE B 1 32 ? -15.797 14.172 1.113 1 78.56 32 PHE B N 1
ATOM 1852 C CA . PHE B 1 32 ? -14.398 13.867 1.401 1 78.56 32 PHE B CA 1
ATOM 1853 C C . PHE B 1 32 ? -13.664 13.438 0.136 1 78.56 32 PHE B C 1
ATOM 1855 O O . PHE B 1 32 ? -12.492 13.766 -0.048 1 78.56 32 PHE B O 1
ATOM 1862 N N . ARG B 1 33 ? -14.352 12.758 -0.689 1 72.5 33 ARG B N 1
ATOM 1863 C CA . ARG B 1 33 ? -13.781 12.328 -1.959 1 72.5 33 ARG B CA 1
ATOM 1864 C C . ARG B 1 33 ? -13.57 13.508 -2.9 1 72.5 33 ARG B C 1
ATOM 1866 O O . ARG B 1 33 ? -12.547 13.602 -3.574 1 72.5 33 ARG B O 1
ATOM 1873 N N . GLU B 1 34 ? -14.484 14.438 -2.891 1 73.31 34 GLU B N 1
ATOM 1874 C CA . GLU B 1 34 ? -14.516 15.555 -3.836 1 73.31 34 GLU B CA 1
ATOM 1875 C C . GLU B 1 34 ? -13.539 16.641 -3.434 1 73.31 34 GLU B C 1
ATOM 1877 O O . GLU B 1 34 ? -12.789 17.156 -4.27 1 73.31 34 GLU B O 1
ATOM 1882 N N . LYS B 1 35 ? -13.547 17.016 -2.105 1 76.38 35 LYS B N 1
ATOM 1883 C CA . LYS B 1 35 ? -12.828 18.203 -1.647 1 76.38 35 LYS B CA 1
ATOM 1884 C C . LYS B 1 35 ? -11.656 17.812 -0.754 1 76.38 35 LYS B C 1
ATOM 1886 O O . LYS B 1 35 ? -10.781 18.641 -0.482 1 76.38 35 LYS B O 1
ATOM 1891 N N . GLY B 1 36 ? -11.695 16.531 -0.433 1 74.06 36 GLY B N 1
ATOM 1892 C CA . GLY B 1 36 ? -10.742 16.141 0.591 1 74.06 36 GLY B CA 1
ATOM 1893 C C . GLY B 1 36 ? -11.281 16.297 2 1 74.06 36 GLY B C 1
ATOM 1894 O O . GLY B 1 36 ? -12.18 17.109 2.242 1 74.06 36 GLY B O 1
ATOM 1895 N N . TYR B 1 37 ? -10.789 15.594 2.934 1 78.69 37 TYR B N 1
ATOM 1896 C CA . TYR B 1 37 ? -11.242 15.578 4.32 1 78.69 37 TYR B CA 1
ATOM 1897 C C . TYR B 1 37 ? -11 16.938 4.98 1 78.69 37 TYR B C 1
ATOM 1899 O O . TYR B 1 37 ? -11.906 17.5 5.605 1 78.69 37 TYR B O 1
ATOM 1907 N N . HIS B 1 38 ? -9.844 17.438 4.781 1 76.56 38 HIS B N 1
ATOM 1908 C CA . HIS B 1 38 ? -9.469 18.672 5.457 1 76.56 38 HIS B CA 1
ATOM 1909 C C . HIS B 1 38 ? -10.266 19.859 4.922 1 76.56 38 HIS B C 1
ATOM 1911 O O . HIS B 1 38 ? -10.633 20.766 5.684 1 76.56 38 HIS B O 1
ATOM 1917 N N . ALA B 1 39 ? -10.609 19.812 3.779 1 82.75 39 ALA B N 1
ATOM 1918 C CA . ALA B 1 39 ? -11.258 20.953 3.133 1 82.75 39 ALA B CA 1
ATOM 1919 C C . ALA B 1 39 ? -12.773 20.906 3.332 1 82.75 39 ALA B C 1
ATOM 1921 O O . ALA B 1 39 ? -13.484 21.844 2.963 1 82.75 39 ALA B O 1
ATOM 1922 N N . THR B 1 40 ? -13.203 19.797 3.846 1 87.94 40 THR B N 1
ATOM 1923 C CA . THR B 1 40 ? -14.633 19.641 4.062 1 87.94 40 THR B CA 1
ATOM 1924 C C . THR B 1 40 ? -15.023 20.094 5.469 1 87.94 40 THR B C 1
ATOM 1926 O O . THR B 1 40 ? -14.328 19.766 6.441 1 87.94 40 THR B O 1
ATOM 1929 N N . SER B 1 41 ? -16.125 20.922 5.586 1 90.62 41 SER B N 1
ATOM 1930 C CA . SER B 1 41 ? -16.641 21.344 6.891 1 90.62 41 SER B CA 1
ATOM 1931 C C . SER B 1 41 ? -18 20.719 7.176 1 90.62 41 SER B C 1
ATOM 1933 O O . SER B 1 41 ? -18.656 20.188 6.27 1 90.62 41 SER B O 1
ATOM 1935 N N . LEU B 1 42 ? -18.344 20.781 8.445 1 91.62 42 LEU B N 1
ATOM 1936 C CA . LEU B 1 42 ? -19.672 20.312 8.797 1 91.62 42 LEU B CA 1
ATOM 1937 C C . LEU B 1 42 ? -20.75 21.156 8.109 1 91.62 42 LEU B C 1
ATOM 1939 O O . LEU B 1 42 ? -21.812 20.641 7.746 1 91.62 42 LEU B O 1
ATOM 1943 N N . ASP B 1 43 ? -20.359 22.391 7.891 1 91.12 43 ASP B N 1
ATOM 1944 C CA . ASP B 1 43 ? -21.266 23.266 7.168 1 91.12 43 ASP B CA 1
ATOM 1945 C C . ASP B 1 43 ? -21.453 22.812 5.723 1 91.12 43 ASP B C 1
ATOM 1947 O O . ASP B 1 43 ? -22.578 22.812 5.203 1 91.12 43 ASP B O 1
ATOM 1951 N N . ASP B 1 44 ? -20.469 22.438 5.141 1 93.44 44 ASP B N 1
ATOM 1952 C CA . ASP B 1 44 ? -20.547 21.906 3.781 1 93.44 44 ASP B CA 1
ATOM 1953 C C . ASP B 1 44 ? -21.484 20.703 3.713 1 93.44 44 ASP B C 1
ATOM 1955 O O . ASP B 1 44 ? -22.281 20.594 2.777 1 93.44 44 ASP B O 1
ATOM 1959 N N . ILE B 1 45 ? -21.328 19.828 4.688 1 93.81 45 ILE B N 1
ATOM 1960 C CA . ILE B 1 45 ? -22.109 18.609 4.742 1 93.81 45 ILE B CA 1
ATOM 1961 C C . ILE B 1 45 ? -23.594 18.953 4.945 1 93.81 45 ILE B C 1
ATOM 1963 O O . ILE B 1 45 ? -24.453 18.438 4.246 1 93.81 45 ILE B O 1
ATOM 1967 N N . ALA B 1 46 ? -23.844 19.875 5.863 1 92.81 46 ALA B N 1
ATOM 1968 C CA . ALA B 1 46 ? -25.203 20.328 6.133 1 92.81 46 ALA B CA 1
ATOM 1969 C C . ALA B 1 46 ? -25.844 20.906 4.879 1 92.81 46 ALA B C 1
ATOM 1971 O O . ALA B 1 46 ? -26.984 20.578 4.543 1 92.81 46 ALA B O 1
ATOM 1972 N N . ASP B 1 47 ? -25.094 21.703 4.203 1 93.62 47 ASP B N 1
ATOM 1973 C CA . ASP B 1 47 ? -25.578 22.359 2.998 1 93.62 47 ASP B CA 1
ATOM 1974 C C . ASP B 1 47 ? -25.891 21.344 1.899 1 93.62 47 ASP B C 1
ATOM 1976 O O . ASP B 1 47 ? -26.922 21.438 1.226 1 93.62 47 ASP B O 1
ATOM 1980 N N . ARG B 1 48 ? -25.078 20.406 1.765 1 92.5 48 ARG B N 1
ATOM 1981 C CA . ARG B 1 48 ? -25.219 19.422 0.7 1 92.5 48 ARG B CA 1
ATOM 1982 C C . ARG B 1 48 ? -26.422 18.516 0.957 1 92.5 48 ARG B C 1
ATOM 1984 O O . ARG B 1 48 ? -27.156 18.156 0.025 1 92.5 48 ARG B O 1
ATOM 1991 N N . ILE B 1 49 ? -26.547 18.078 2.172 1 90.88 49 ILE B N 1
ATOM 1992 C CA . ILE B 1 49 ? -27.609 17.141 2.523 1 90.88 49 ILE B CA 1
ATOM 1993 C C . ILE B 1 49 ? -28.922 17.875 2.674 1 90.88 49 ILE B C 1
ATOM 1995 O O . ILE B 1 49 ? -30 17.281 2.551 1 90.88 49 ILE B O 1
ATOM 1999 N N . GLY B 1 50 ? -28.859 19.219 2.99 1 93 50 GLY B N 1
ATOM 2000 C CA . GLY B 1 50 ? -30.047 20 3.258 1 93 50 GLY B CA 1
ATOM 2001 C C . GLY B 1 50 ? -30.531 19.906 4.695 1 93 50 GLY B C 1
ATOM 2002 O O . GLY B 1 50 ? -31.734 19.938 4.965 1 93 50 GLY B O 1
ATOM 2003 N N . PHE B 1 51 ? -29.672 19.516 5.531 1 90.06 51 PHE B N 1
ATOM 2004 C CA . PHE B 1 51 ? -29.953 19.531 6.961 1 90.06 51 PHE B CA 1
ATOM 2005 C C . PHE B 1 51 ? -29.5 20.828 7.602 1 90.06 51 PHE B C 1
ATOM 2007 O O . PHE B 1 51 ? -28.672 21.547 7.027 1 90.06 51 PHE B O 1
ATOM 2014 N N . THR B 1 52 ? -30.062 21.125 8.781 1 89.5 52 THR B N 1
ATOM 2015 C CA . THR B 1 52 ? -29.5 22.219 9.586 1 89.5 52 THR B CA 1
ATOM 2016 C C . THR B 1 52 ? -28.25 21.75 10.312 1 89.5 52 THR B C 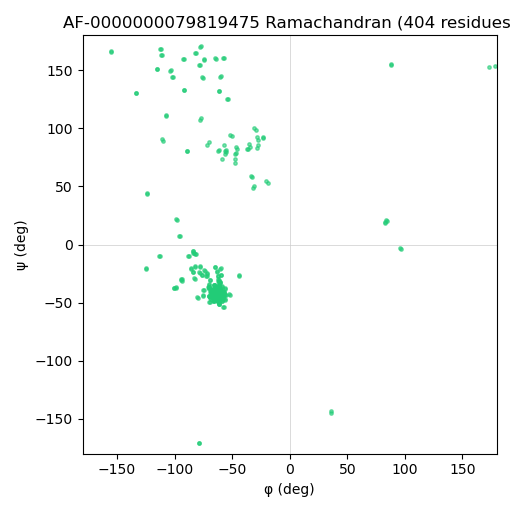1
ATOM 2018 O O . THR B 1 52 ? -28.062 20.562 10.547 1 89.5 52 THR B O 1
ATOM 2021 N N . LYS B 1 53 ? -27.375 22.641 10.633 1 88.25 53 LYS B N 1
ATOM 2022 C CA . LYS B 1 53 ? -26.156 22.328 11.352 1 88.25 53 LYS B CA 1
ATOM 2023 C C . LYS B 1 53 ? -26.453 21.609 12.664 1 88.25 53 LYS B C 1
ATOM 2025 O O . LYS B 1 53 ? -25.812 20.594 12.977 1 88.25 53 LYS B O 1
ATOM 2030 N N . PRO B 1 54 ? -27.484 22.094 13.406 1 90.12 54 PRO B N 1
ATOM 2031 C CA . PRO B 1 54 ? -27.812 21.391 14.641 1 90.12 54 PRO B CA 1
ATOM 2032 C C . PRO B 1 54 ? -28.25 19.953 14.406 1 90.12 54 PRO B C 1
ATOM 2034 O O . PRO B 1 54 ? -27.953 19.062 15.219 1 90.12 54 PRO B O 1
ATOM 2037 N N . ALA B 1 55 ? -28.844 19.719 13.328 1 90.5 55 ALA B N 1
ATOM 2038 C CA . ALA B 1 55 ? -29.281 18.359 13 1 90.5 55 ALA B CA 1
ATOM 2039 C C . ALA B 1 55 ? -28.078 17.438 12.797 1 90.5 55 ALA B C 1
ATOM 2041 O O . ALA B 1 55 ? -28.109 16.281 13.211 1 90.5 55 ALA B O 1
ATOM 2042 N N . ILE B 1 56 ? -27.016 17.938 12.125 1 91.62 56 ILE B N 1
ATOM 2043 C CA . ILE B 1 56 ? -25.812 17.156 11.914 1 91.62 56 ILE B CA 1
ATOM 2044 C C . ILE B 1 56 ? -25.141 16.875 13.25 1 91.62 56 ILE B C 1
ATOM 2046 O O . ILE B 1 56 ? -24.703 15.742 13.516 1 91.62 56 ILE B O 1
ATOM 2050 N N . TYR B 1 57 ? -25.203 17.875 14.086 1 90.56 57 TYR B N 1
ATOM 2051 C CA . TYR B 1 57 ? -24.516 17.797 15.375 1 90.56 57 TYR B CA 1
ATOM 2052 C C . TYR B 1 57 ? -25.234 16.828 16.312 1 90.56 57 TYR B C 1
ATOM 2054 O O . TYR B 1 57 ? -24.625 16.328 17.266 1 90.56 57 TYR B O 1
ATOM 2062 N N . TYR B 1 58 ? -26.516 16.688 16.031 1 90.81 58 TYR B N 1
ATOM 2063 C CA . TYR B 1 58 ? -27.266 15.711 16.812 1 90.81 58 TYR B CA 1
ATOM 2064 C C . TYR B 1 58 ? -26.688 14.312 16.641 1 90.81 58 TYR B C 1
ATOM 2066 O O . TYR B 1 58 ? -26.609 13.539 17.594 1 90.81 58 TYR B O 1
ATOM 2074 N N . TYR B 1 59 ? -26.156 14.039 15.477 1 91.5 59 TYR B N 1
ATOM 2075 C CA . TYR B 1 59 ? -25.656 12.703 15.156 1 91.5 59 TYR B CA 1
ATOM 2076 C C . TYR B 1 59 ? -24.141 12.625 15.297 1 91.5 59 TYR B C 1
ATOM 2078 O O . TYR B 1 59 ? -23.609 11.594 15.711 1 91.5 59 TYR B O 1
ATOM 2086 N N . PHE B 1 60 ? -23.469 13.703 14.906 1 93.94 60 PHE B N 1
ATOM 2087 C CA . PHE B 1 60 ? -22.016 13.727 14.922 1 93.94 60 PHE B CA 1
ATOM 2088 C C . PHE B 1 60 ? -21.5 15.023 15.547 1 93.94 60 PHE B C 1
ATOM 2090 O O . PHE B 1 60 ? -21.859 16.109 15.094 1 93.94 60 PHE B O 1
ATOM 2097 N N . LYS B 1 61 ? -20.609 14.875 16.469 1 91.12 61 LYS B N 1
ATOM 2098 C CA . LYS B 1 61 ? -20.125 16.031 17.219 1 91.12 61 LYS B CA 1
ATOM 2099 C C . LYS B 1 61 ? -18.984 16.719 16.469 1 91.12 61 LYS B C 1
ATOM 2101 O O . LYS B 1 61 ? -18.672 17.875 16.75 1 91.12 61 LYS B O 1
ATOM 2106 N N . SER B 1 62 ? -18.391 15.961 15.602 1 90.25 62 SER B N 1
ATOM 2107 C CA . SER B 1 62 ? -17.25 16.5 14.883 1 90.25 62 SER B CA 1
ATOM 2108 C C . SER B 1 62 ? -17.047 15.797 13.539 1 90.25 62 SER B C 1
ATOM 2110 O O . SER B 1 62 ? -17.656 14.75 13.289 1 90.25 62 SER B O 1
ATOM 2112 N N . LYS B 1 63 ? -16.281 16.375 12.758 1 88.69 63 LYS B N 1
ATOM 2113 C CA . LYS B 1 63 ? -15.906 15.75 11.492 1 88.69 63 LYS B CA 1
ATOM 2114 C C . LYS B 1 63 ? -15.18 14.422 11.719 1 88.69 63 LYS B C 1
ATOM 2116 O O . LYS B 1 63 ? -15.352 13.477 10.953 1 88.69 63 LYS B O 1
ATOM 2121 N N . GLU B 1 64 ? -14.477 14.414 12.797 1 87.12 64 GLU B N 1
ATOM 2122 C CA . GLU B 1 64 ? -13.781 13.172 13.156 1 87.12 64 GLU B CA 1
ATOM 2123 C C . GLU B 1 64 ? -14.773 12.055 13.453 1 87.12 64 GLU B C 1
ATOM 2125 O O . GLU B 1 64 ? -14.523 10.898 13.109 1 87.12 64 GLU B O 1
ATOM 2130 N N . ASP B 1 65 ? -15.828 12.414 14.055 1 90.31 65 ASP B N 1
ATOM 2131 C CA . ASP B 1 65 ? -16.875 11.438 14.336 1 90.31 65 ASP B CA 1
ATOM 2132 C C . ASP B 1 65 ? -17.422 10.82 13.047 1 90.31 65 ASP B C 1
ATOM 2134 O O . ASP B 1 65 ? -17.656 9.609 12.984 1 90.31 65 ASP B O 1
ATOM 2138 N N . ILE B 1 66 ? -17.531 11.641 12.141 1 89.5 66 ILE B N 1
ATOM 2139 C CA . ILE B 1 66 ? -18.062 11.18 10.859 1 89.5 66 ILE B CA 1
ATOM 2140 C C . ILE B 1 66 ? -17.031 10.273 10.172 1 89.5 66 ILE B C 1
ATOM 2142 O O . ILE B 1 66 ? -17.391 9.203 9.672 1 89.5 66 ILE B O 1
ATOM 2146 N N . LEU B 1 67 ? -15.867 10.703 10.203 1 86 67 LEU B N 1
ATOM 2147 C CA . LEU B 1 67 ? -14.805 9.898 9.602 1 86 67 LEU B CA 1
ATOM 2148 C C . LEU B 1 67 ? -14.727 8.523 10.266 1 86 67 LEU B C 1
ATOM 2150 O O . LEU B 1 67 ? -14.617 7.504 9.586 1 86 67 LEU B O 1
ATOM 2154 N N . PHE B 1 68 ? -14.75 8.547 11.547 1 87.38 68 PHE B N 1
ATOM 2155 C CA . PHE B 1 68 ? -14.688 7.289 12.281 1 87.38 68 PHE B CA 1
ATOM 2156 C C . PHE B 1 68 ? -15.852 6.379 11.898 1 87.38 68 PHE B C 1
ATOM 2158 O O . PHE B 1 68 ? -15.664 5.18 11.695 1 87.38 68 PHE B O 1
ATOM 2165 N N . ALA B 1 69 ? -16.969 6.965 11.812 1 87.81 69 ALA B N 1
ATOM 2166 C CA . ALA B 1 69 ? -18.141 6.184 11.461 1 87.81 69 ALA B CA 1
ATOM 2167 C C . ALA B 1 69 ? -18.016 5.57 10.07 1 87.81 69 ALA B C 1
ATOM 2169 O O . ALA B 1 69 ? -18.391 4.418 9.852 1 87.81 69 ALA B O 1
ATOM 2170 N N . ILE B 1 70 ? -17.516 6.305 9.172 1 85.38 70 ILE B N 1
ATOM 2171 C CA . ILE B 1 70 ? -17.312 5.836 7.805 1 85.38 70 ILE B CA 1
ATOM 2172 C C . ILE B 1 70 ? -16.328 4.672 7.797 1 85.38 70 ILE B C 1
ATOM 2174 O O . ILE B 1 70 ? -16.609 3.613 7.23 1 85.38 70 ILE B O 1
ATOM 2178 N N . VAL B 1 71 ? -15.242 4.844 8.461 1 83.19 71 VAL B N 1
ATOM 2179 C CA . VAL B 1 71 ? -14.18 3.84 8.484 1 83.19 71 VAL B CA 1
ATOM 2180 C C . VAL B 1 71 ? -14.672 2.59 9.211 1 83.19 71 VAL B C 1
ATOM 2182 O O . VAL B 1 71 ? -14.43 1.468 8.766 1 83.19 71 VAL B O 1
ATOM 2185 N N . ASP B 1 72 ? -15.289 2.865 10.297 1 84.75 72 ASP B N 1
ATOM 2186 C CA . ASP B 1 72 ? -15.805 1.762 11.102 1 84.75 72 ASP B CA 1
ATOM 2187 C C . ASP B 1 72 ? -16.781 0.908 10.297 1 84.75 72 ASP B C 1
ATOM 2189 O O . ASP B 1 72 ? -16.75 -0.322 10.367 1 84.75 72 ASP B O 1
ATOM 2193 N N . GLU B 1 73 ? -17.578 1.508 9.555 1 82.62 73 GLU B N 1
ATOM 2194 C CA . GLU B 1 73 ? -18.547 0.792 8.727 1 82.62 73 GLU B CA 1
ATOM 2195 C C . GLU B 1 73 ? -17.859 -0.026 7.645 1 82.62 73 GLU B C 1
ATOM 2197 O O . GLU B 1 73 ? -18.266 -1.147 7.344 1 82.62 73 GLU B O 1
ATOM 2202 N N . ILE B 1 74 ? -16.953 0.528 7.078 1 80.56 74 ILE B N 1
ATOM 2203 C CA . ILE B 1 74 ? -16.203 -0.158 6.023 1 80.56 74 ILE B CA 1
ATOM 2204 C C . ILE B 1 74 ? -15.531 -1.4 6.598 1 80.56 74 ILE B C 1
ATOM 2206 O O . ILE B 1 74 ? -15.609 -2.482 6.012 1 80.56 74 ILE B O 1
ATOM 2210 N N . VAL B 1 75 ? -14.922 -1.237 7.734 1 82.75 75 VAL B N 1
ATOM 2211 C CA . VAL B 1 75 ? -14.203 -2.338 8.375 1 82.75 75 VAL B CA 1
ATOM 2212 C C . VAL B 1 75 ? -15.195 -3.412 8.812 1 82.75 75 VAL B C 1
ATOM 2214 O O . VAL B 1 75 ? -14.953 -4.605 8.625 1 82.75 75 VAL B O 1
ATOM 2217 N N . ASP B 1 76 ? -16.266 -2.898 9.352 1 83.62 76 ASP B N 1
ATOM 2218 C CA . ASP B 1 76 ? -17.297 -3.826 9.828 1 83.62 76 ASP B CA 1
ATOM 2219 C C . ASP B 1 76 ? -17.844 -4.664 8.68 1 83.62 76 ASP B C 1
ATOM 2221 O O . ASP B 1 76 ? -17.953 -5.891 8.797 1 83.62 76 ASP B O 1
ATOM 2225 N N . SER B 1 77 ? -18.234 -4.039 7.637 1 82.25 77 SER B N 1
ATOM 2226 C CA . SER B 1 77 ? -18.766 -4.742 6.473 1 82.25 77 SER B CA 1
ATOM 2227 C C . SER B 1 77 ? -17.719 -5.676 5.871 1 82.25 77 SER B C 1
ATOM 2229 O O . SER B 1 77 ? -18.047 -6.781 5.434 1 82.25 77 SER B O 1
ATOM 2231 N N . GLY B 1 78 ? -16.516 -5.254 5.848 1 82.75 78 GLY B N 1
ATOM 2232 C CA . GLY B 1 78 ? -15.43 -6.102 5.375 1 82.75 78 GLY B CA 1
ATOM 2233 C C . GLY B 1 78 ? -15.242 -7.352 6.211 1 82.75 78 GLY B C 1
ATOM 2234 O O . GLY B 1 78 ? -15.07 -8.445 5.672 1 82.75 78 GLY B O 1
ATOM 2235 N N . LEU B 1 79 ? -15.242 -7.145 7.5 1 85.69 79 LEU B N 1
ATOM 2236 C CA . LEU B 1 79 ? -15.07 -8.273 8.406 1 85.69 79 LEU B CA 1
ATOM 2237 C C . LEU B 1 79 ? -16.203 -9.273 8.25 1 85.69 79 LEU B C 1
ATOM 2239 O O . LEU B 1 79 ? -15.977 -10.484 8.227 1 85.69 79 LEU B O 1
ATOM 2243 N N . GLU B 1 80 ? -17.391 -8.734 8.133 1 87.38 80 GLU B N 1
ATOM 2244 C CA . GLU B 1 80 ? -18.547 -9.609 7.965 1 87.38 80 GLU B CA 1
ATOM 2245 C C . GLU B 1 80 ? -18.422 -10.453 6.699 1 87.38 80 GLU B C 1
ATOM 2247 O O . GLU B 1 80 ? -18.719 -11.648 6.715 1 87.38 80 GLU B O 1
ATOM 2252 N N . ARG B 1 81 ? -18.016 -9.875 5.699 1 86.38 81 ARG B N 1
ATOM 2253 C CA . ARG B 1 81 ? -17.859 -10.586 4.434 1 86.38 81 ARG B CA 1
ATOM 2254 C C . ARG B 1 81 ? -16.75 -11.625 4.523 1 86.38 81 ARG B C 1
ATOM 2256 O O . ARG B 1 81 ? -16.891 -12.727 3.988 1 86.38 81 ARG B O 1
ATOM 2263 N N . MET B 1 82 ? -15.711 -11.281 5.129 1 86.56 82 MET B N 1
ATOM 2264 C CA . MET B 1 82 ? -14.594 -12.211 5.285 1 86.56 82 MET B CA 1
ATOM 2265 C C . MET B 1 82 ? -14.992 -13.414 6.129 1 86.56 82 MET B C 1
ATOM 2267 O O . MET B 1 82 ? -14.625 -14.547 5.816 1 86.56 82 MET B O 1
ATOM 2271 N N . GLU B 1 83 ? -15.672 -13.109 7.176 1 88.56 83 GLU B N 1
ATOM 2272 C CA . GLU B 1 83 ? -16.141 -14.203 8.023 1 88.56 83 GLU B CA 1
ATOM 2273 C C . GLU B 1 83 ? -17.094 -15.117 7.27 1 88.56 83 GLU B C 1
ATOM 2275 O O . GLU B 1 83 ? -17.078 -16.344 7.469 1 88.56 83 GLU B O 1
ATOM 2280 N N . ALA B 1 84 ? -17.891 -14.547 6.449 1 91.81 84 ALA B N 1
ATOM 2281 C CA . ALA B 1 84 ? -18.797 -15.328 5.625 1 91.81 84 ALA B CA 1
ATOM 2282 C C . ALA B 1 84 ? -18.031 -16.25 4.684 1 91.81 84 ALA B C 1
ATOM 2284 O O . ALA B 1 84 ? -18.406 -17.422 4.512 1 91.81 84 ALA B O 1
ATOM 2285 N N . VAL B 1 85 ? -16.953 -15.781 4.094 1 91.5 85 VAL B N 1
ATOM 2286 C CA . VAL B 1 85 ? -16.125 -16.578 3.203 1 91.5 85 VAL B CA 1
ATOM 2287 C C . VAL B 1 85 ? -15.438 -17.703 3.996 1 91.5 85 VAL B C 1
ATOM 2289 O O . VAL B 1 85 ? -15.406 -18.844 3.557 1 91.5 85 VAL B O 1
ATOM 2292 N N . ALA B 1 86 ? -14.898 -17.375 5.164 1 91.25 86 ALA B N 1
ATOM 2293 C CA . ALA B 1 86 ? -14.172 -18.312 6.004 1 91.25 86 ALA B CA 1
ATOM 2294 C C . ALA B 1 86 ? -15.086 -19.453 6.457 1 91.25 86 ALA B C 1
ATOM 2296 O O . ALA B 1 86 ? -14.625 -20.578 6.707 1 91.25 86 ALA B O 1
ATOM 2297 N N . ALA B 1 87 ? -16.344 -19.203 6.543 1 93 87 ALA B N 1
ATOM 2298 C CA . ALA B 1 87 ? -17.312 -20.156 7.082 1 93 87 ALA B CA 1
ATOM 2299 C C . ALA B 1 87 ? -17.766 -21.141 6.012 1 93 87 ALA B C 1
ATOM 2301 O O . ALA B 1 87 ? -18.453 -22.125 6.309 1 93 87 ALA B O 1
ATOM 2302 N N . THR B 1 88 ? -17.328 -20.938 4.781 1 94.44 88 THR B N 1
ATOM 2303 C CA . THR B 1 88 ? -17.734 -21.828 3.693 1 94.44 88 THR B CA 1
ATOM 2304 C C . THR B 1 88 ? -16.938 -23.125 3.742 1 94.44 88 THR B C 1
ATOM 2306 O O . THR B 1 88 ? -15.969 -23.25 4.496 1 94.44 88 THR B O 1
ATOM 2309 N N . ASP B 1 89 ? -17.422 -24.078 2.885 1 95 89 ASP B N 1
ATOM 2310 C CA . ASP B 1 89 ? -16.734 -25.359 2.777 1 95 89 ASP B CA 1
ATOM 2311 C C . ASP B 1 89 ? -15.797 -25.375 1.566 1 95 89 ASP B C 1
ATOM 2313 O O . ASP B 1 89 ? -15.406 -26.438 1.093 1 95 89 ASP B O 1
ATOM 2317 N N . LEU B 1 90 ? -15.477 -24.266 1.164 1 95.56 90 LEU B N 1
ATOM 2318 C CA . LEU B 1 90 ? -14.594 -24.156 0.009 1 95.56 90 LEU B CA 1
ATOM 2319 C C . LEU B 1 90 ? -13.164 -24.516 0.383 1 95.56 90 LEU B C 1
ATOM 2321 O O . LEU B 1 90 ? -12.82 -24.562 1.566 1 95.56 90 LEU B O 1
ATOM 2325 N N . SER B 1 91 ? -12.359 -24.859 -0.655 1 95.06 91 SER B N 1
ATOM 2326 C CA . SER B 1 91 ? -10.938 -25.094 -0.432 1 95.06 91 SER B CA 1
ATOM 2327 C C . SER B 1 91 ? -10.227 -23.812 0.009 1 95.06 91 SER B C 1
ATOM 2329 O O . SER B 1 91 ? -10.734 -22.719 -0.203 1 95.06 91 SER B O 1
ATOM 2331 N N . PRO B 1 92 ? -9.094 -23.906 0.603 1 94 92 PRO B N 1
ATOM 2332 C CA . PRO B 1 92 ? -8.344 -22.703 0.999 1 94 92 PRO B CA 1
ATOM 2333 C C . PRO B 1 92 ? -8.062 -21.766 -0.173 1 94 92 PRO B C 1
ATOM 2335 O O . PRO B 1 92 ? -8.156 -20.547 -0.029 1 94 92 PRO B O 1
ATOM 2338 N N . THR B 1 93 ? -7.781 -22.344 -1.307 1 92.94 93 THR B N 1
ATOM 2339 C CA . THR B 1 93 ? -7.516 -21.531 -2.49 1 92.94 93 THR B CA 1
ATOM 2340 C C . THR B 1 93 ? -8.758 -20.75 -2.891 1 92.94 93 THR B C 1
ATOM 2342 O O . THR B 1 93 ? -8.672 -19.547 -3.189 1 92.94 93 THR B O 1
ATOM 2345 N N . GLU B 1 94 ? -9.93 -21.422 -2.898 1 94.56 94 GLU B N 1
ATOM 2346 C CA . GLU B 1 94 ? -11.18 -20.75 -3.24 1 94.56 94 GLU B CA 1
ATOM 2347 C C . GLU B 1 94 ? -11.531 -19.672 -2.217 1 94.56 94 GLU B C 1
ATOM 2349 O O . GLU B 1 94 ? -11.992 -18.594 -2.58 1 94.56 94 GLU B O 1
ATOM 2354 N N . LYS B 1 95 ? -11.312 -20 -0.973 1 95.69 95 LYS B N 1
ATOM 2355 C CA . LYS B 1 95 ? -11.578 -19.031 0.087 1 95.69 95 LYS B CA 1
ATOM 2356 C C . LYS B 1 95 ? -10.695 -17.797 -0.062 1 95.69 95 LYS B C 1
ATOM 2358 O O . LYS B 1 95 ? -11.164 -16.656 0.048 1 95.69 95 LYS B O 1
ATOM 2363 N N . MET B 1 96 ? -9.414 -18.016 -0.325 1 94.62 96 MET B N 1
ATOM 2364 C CA . MET B 1 96 ? -8.477 -16.891 -0.457 1 94.62 96 MET B CA 1
ATOM 2365 C C . MET B 1 96 ? -8.805 -16.047 -1.688 1 94.62 96 MET B C 1
ATOM 2367 O O . MET B 1 96 ? -8.719 -14.828 -1.646 1 94.62 96 MET B O 1
ATOM 2371 N N . HIS B 1 97 ? -9.172 -16.781 -2.727 1 94.44 97 HIS B N 1
ATOM 2372 C CA . HIS B 1 97 ? -9.609 -16.062 -3.92 1 94.44 97 HIS B CA 1
ATOM 2373 C C . HIS B 1 97 ? -10.781 -15.141 -3.609 1 94.44 97 HIS B C 1
ATOM 2375 O O . HIS B 1 97 ? -10.734 -13.945 -3.902 1 94.44 97 HIS B O 1
ATOM 2381 N N . ASP B 1 98 ? -11.781 -15.695 -3.043 1 94.75 98 ASP B N 1
ATOM 2382 C CA . ASP B 1 98 ? -12.984 -14.922 -2.73 1 94.75 98 ASP B CA 1
ATOM 2383 C C . ASP B 1 98 ? -12.664 -13.773 -1.774 1 94.75 98 ASP B C 1
ATOM 2385 O O . ASP B 1 98 ? -13.211 -12.68 -1.911 1 94.75 98 ASP B O 1
ATOM 2389 N N . LEU B 1 99 ? -11.828 -14.062 -0.821 1 94.06 99 LEU B N 1
ATOM 2390 C CA . LEU B 1 99 ? -11.422 -13.039 0.14 1 94.06 99 LEU B CA 1
ATOM 2391 C C . LEU B 1 99 ? -10.711 -11.891 -0.56 1 94.06 99 LEU B C 1
ATOM 2393 O O . LEU B 1 99 ? -11.031 -10.719 -0.323 1 94.06 99 LEU B O 1
ATOM 2397 N N . LEU B 1 100 ? -9.797 -12.156 -1.425 1 94.62 100 LEU B N 1
ATOM 2398 C CA . LEU B 1 100 ? -9.031 -11.133 -2.125 1 94.62 100 LEU B CA 1
ATOM 2399 C C . LEU B 1 100 ? -9.922 -10.328 -3.061 1 94.62 100 LEU B C 1
ATOM 2401 O O . LEU B 1 100 ? -9.797 -9.109 -3.154 1 94.62 100 LEU B O 1
ATOM 2405 N N . VAL B 1 101 ? -10.812 -11 -3.742 1 94.75 101 VAL B N 1
ATOM 2406 C CA . VAL B 1 101 ? -11.742 -10.312 -4.633 1 94.75 101 VAL B CA 1
ATOM 2407 C C . VAL B 1 101 ? -12.617 -9.359 -3.828 1 94.75 101 VAL B C 1
ATOM 2409 O O . VAL B 1 101 ? -12.734 -8.18 -4.172 1 94.75 101 VAL B O 1
ATOM 2412 N N . GLU B 1 102 ? -13.156 -9.859 -2.799 1 91.12 102 GLU B N 1
ATOM 2413 C CA . GLU B 1 102 ? -14.062 -9.047 -1.98 1 91.12 102 GLU B CA 1
ATOM 2414 C C . GLU B 1 102 ? -13.32 -7.891 -1.32 1 91.12 102 GLU B C 1
ATOM 2416 O O . GLU B 1 102 ? -13.828 -6.77 -1.273 1 91.12 102 GLU B O 1
ATOM 2421 N N . ASN B 1 103 ? -12.203 -8.188 -0.786 1 90.88 103 ASN B N 1
ATOM 2422 C CA . ASN B 1 103 ? -11.398 -7.148 -0.156 1 90.88 103 ASN B CA 1
ATOM 2423 C C . ASN B 1 103 ? -11.086 -6.016 -1.131 1 90.88 103 ASN B C 1
ATOM 2425 O O . ASN B 1 103 ? -11.258 -4.84 -0.802 1 90.88 103 ASN B O 1
ATOM 2429 N N . THR B 1 104 ? -10.656 -6.371 -2.316 1 93.81 104 THR B N 1
ATOM 2430 C CA . THR B 1 104 ? -10.32 -5.383 -3.338 1 93.81 104 THR B CA 1
ATOM 2431 C C . THR B 1 104 ? -11.562 -4.59 -3.75 1 93.81 104 THR B C 1
ATOM 2433 O O . THR B 1 104 ? -11.508 -3.363 -3.857 1 93.81 104 THR B O 1
ATOM 2436 N N . ARG B 1 105 ? -12.609 -5.258 -3.916 1 90.69 105 ARG B N 1
ATOM 2437 C CA . ARG B 1 105 ? -13.852 -4.617 -4.309 1 90.69 105 ARG B CA 1
ATOM 2438 C C . ARG B 1 105 ? -14.273 -3.561 -3.293 1 90.69 105 ARG B C 1
ATOM 2440 O O . ARG B 1 105 ? -14.609 -2.434 -3.662 1 90.69 105 ARG B O 1
ATOM 2447 N N . VAL B 1 106 ? -14.25 -3.928 -2.064 1 84.44 106 VAL B N 1
ATOM 2448 C CA . VAL B 1 106 ? -14.656 -3.021 -0.995 1 84.44 106 VAL B CA 1
ATOM 2449 C C . VAL B 1 106 ? -13.758 -1.787 -0.993 1 84.44 106 VAL B C 1
ATOM 2451 O O . VAL B 1 106 ? -14.242 -0.662 -0.843 1 84.44 106 VAL B O 1
ATOM 2454 N N . ILE B 1 107 ? -12.516 -2.002 -1.136 1 86.94 107 ILE B N 1
ATOM 2455 C CA . ILE B 1 107 ? -11.555 -0.905 -1.148 1 86.94 107 ILE B CA 1
ATOM 2456 C C . ILE B 1 107 ? -11.852 0.028 -2.32 1 86.94 107 ILE B C 1
ATOM 2458 O O . ILE B 1 107 ? -11.914 1.248 -2.15 1 86.94 107 ILE B O 1
ATOM 2462 N N . LEU B 1 108 ? -12.094 -0.533 -3.482 1 88.44 108 LEU B N 1
ATOM 2463 C CA . LEU B 1 108 ? -12.227 0.257 -4.699 1 88.44 108 LEU B CA 1
ATOM 2464 C C . LEU B 1 108 ? -13.586 0.948 -4.75 1 88.44 108 LEU B C 1
ATOM 2466 O O . LEU B 1 108 ? -13.727 2.008 -5.363 1 88.44 108 LEU B O 1
ATOM 2470 N N . GLU B 1 109 ? -14.539 0.379 -4.09 1 82.31 109 GLU B N 1
ATOM 2471 C CA . GLU B 1 109 ? -15.867 0.977 -4.035 1 82.31 109 GLU B CA 1
ATOM 2472 C C . GLU B 1 109 ? -15.914 2.135 -3.043 1 82.31 109 GLU B C 1
ATOM 2474 O O . GLU B 1 109 ? -16.844 2.943 -3.066 1 82.31 109 GLU B O 1
ATOM 2479 N N . ASN B 1 110 ? -14.953 2.152 -2.15 1 78.81 110 ASN B N 1
ATOM 2480 C CA . ASN B 1 110 ? -14.859 3.197 -1.137 1 78.81 110 ASN B CA 1
ATOM 2481 C C . ASN B 1 110 ? -13.508 3.91 -1.187 1 78.81 110 ASN B C 1
ATOM 2483 O O . ASN B 1 110 ? -12.875 4.117 -0.152 1 78.81 110 ASN B O 1
ATOM 2487 N N . LEU B 1 111 ? -13.078 4.211 -2.336 1 76.75 111 LEU B N 1
ATOM 2488 C CA . LEU B 1 111 ? -11.742 4.727 -2.592 1 76.75 111 LEU B CA 1
ATOM 2489 C C . LEU B 1 111 ? -11.438 5.926 -1.7 1 76.75 111 LEU B C 1
ATOM 2491 O O . LEU B 1 111 ? -10.367 6.008 -1.104 1 76.75 111 LEU B O 1
ATOM 2495 N N . ASP B 1 112 ? -12.305 6.812 -1.521 1 68.88 112 ASP B N 1
ATOM 2496 C CA . ASP B 1 112 ? -12.055 8.047 -0.786 1 68.88 112 ASP B CA 1
ATOM 2497 C C . ASP B 1 112 ? -11.875 7.773 0.705 1 68.88 112 ASP B C 1
ATOM 2499 O O . ASP B 1 112 ? -10.93 8.273 1.322 1 68.88 112 ASP B O 1
ATOM 2503 N N . ALA B 1 113 ? -12.867 6.996 1.223 1 69.12 113 ALA B N 1
ATOM 2504 C CA . ALA B 1 113 ? -12.789 6.672 2.645 1 69.12 113 ALA B CA 1
ATOM 2505 C C . ALA B 1 113 ? -11.516 5.898 2.965 1 69.12 113 ALA B C 1
ATOM 2507 O O . ALA B 1 113 ? -10.852 6.168 3.969 1 69.12 113 ALA B O 1
ATOM 2508 N N . ASN B 1 114 ? -11.164 5.035 2.021 1 72.56 114 ASN B N 1
ATOM 2509 C CA . ASN B 1 114 ? -9.977 4.211 2.238 1 72.56 114 ASN B CA 1
ATOM 2510 C C . ASN B 1 114 ? -8.695 5.012 2.064 1 72.56 114 ASN B C 1
ATOM 2512 O O . ASN B 1 114 ? -7.723 4.809 2.799 1 72.56 114 ASN B O 1
ATOM 2516 N N . SER B 1 115 ? -8.742 5.863 1.095 1 70.44 115 SER B N 1
ATOM 2517 C CA . SER B 1 115 ? -7.578 6.719 0.896 1 70.44 115 SER B CA 1
ATOM 2518 C C . SER B 1 115 ? -7.289 7.559 2.137 1 70.44 115 SER B C 1
ATOM 2520 O O . SER B 1 115 ? -6.133 7.707 2.537 1 70.44 115 SER B O 1
ATOM 2522 N N . VAL B 1 116 ? -8.328 8.062 2.729 1 65.94 116 VAL B N 1
ATOM 2523 C CA . VAL B 1 116 ? -8.172 8.867 3.938 1 65.94 116 VAL B CA 1
ATOM 2524 C C . VAL B 1 116 ? -7.688 7.98 5.086 1 65.94 116 VAL B C 1
ATOM 2526 O O . VAL B 1 116 ? -6.766 8.352 5.82 1 65.94 116 VAL B O 1
ATOM 2529 N N . PHE B 1 117 ? -8.242 6.855 5.125 1 68.06 117 PHE B N 1
ATOM 2530 C CA . PHE B 1 117 ? -7.938 5.949 6.227 1 68.06 117 PHE B CA 1
ATOM 2531 C C . PHE B 1 117 ? -6.504 5.445 6.133 1 68.06 117 PHE B C 1
ATOM 2533 O O . PHE B 1 117 ? -5.77 5.453 7.125 1 68.06 117 PHE B O 1
ATOM 2540 N N . TYR B 1 118 ? -6.059 5.02 4.988 1 71.12 118 TYR B N 1
ATOM 2541 C CA . TYR B 1 118 ? -4.738 4.414 4.859 1 71.12 118 TYR B CA 1
ATOM 2542 C C . TYR B 1 118 ? -3.658 5.484 4.734 1 71.12 118 TYR B C 1
ATOM 2544 O O . TYR B 1 118 ? -2.516 5.266 5.145 1 71.12 118 TYR B O 1
ATOM 2552 N N . ASN B 1 119 ? -3.99 6.578 4.199 1 63 119 ASN B N 1
ATOM 2553 C CA . ASN B 1 119 ? -2.977 7.594 3.928 1 63 119 ASN B CA 1
ATOM 2554 C C . ASN B 1 119 ? -2.871 8.602 5.07 1 63 119 ASN B C 1
ATOM 2556 O O . ASN B 1 119 ? -1.835 9.242 5.242 1 63 119 ASN B O 1
ATOM 2560 N N . GLU B 1 120 ? -3.943 8.805 5.727 1 59.41 120 GLU B N 1
ATOM 2561 C CA . GLU B 1 120 ? -3.9 9.867 6.73 1 59.41 120 GLU B CA 1
ATOM 2562 C C . GLU B 1 120 ? -3.969 9.289 8.141 1 59.41 120 GLU B C 1
ATOM 2564 O O . GLU B 1 120 ? -5.051 8.953 8.633 1 59.41 120 GLU B O 1
ATOM 2569 N N . ARG B 1 121 ? -2.762 9.047 8.609 1 54.94 121 ARG B N 1
ATOM 2570 C CA . ARG B 1 121 ? -2.666 8.672 10.016 1 54.94 121 ARG B CA 1
ATOM 2571 C C . ARG B 1 121 ? -2.84 9.891 10.914 1 54.94 121 ARG B C 1
ATOM 2573 O O . ARG B 1 121 ? -2.535 11.016 10.508 1 54.94 121 ARG B O 1
ATOM 2580 N N . GLY B 1 122 ? -3.461 9.727 12.016 1 59.84 122 GLY B N 1
ATOM 2581 C CA . GLY B 1 122 ? -3.523 10.773 13.023 1 59.84 122 GLY B CA 1
ATOM 2582 C C . GLY B 1 122 ? -4.789 11.602 12.938 1 59.84 122 GLY B C 1
ATOM 2583 O O . GLY B 1 122 ? -4.953 12.57 13.688 1 59.84 122 GLY B O 1
ATOM 2584 N N . LEU B 1 123 ? -5.566 11.25 11.914 1 68.56 123 LEU B N 1
ATOM 2585 C CA . LEU B 1 123 ? -6.816 11.992 11.828 1 68.56 123 LEU B CA 1
ATOM 2586 C C . LEU B 1 123 ? -7.801 11.531 12.898 1 68.56 123 LEU B C 1
ATOM 2588 O O . LEU B 1 123 ? -8.711 12.266 13.273 1 68.56 123 LEU B O 1
ATOM 2592 N N . LEU B 1 124 ? -7.582 10.367 13.344 1 76.5 124 LEU B N 1
ATOM 2593 C CA . LEU B 1 124 ? -8.383 9.812 14.43 1 76.5 124 LEU B CA 1
ATOM 2594 C C . LEU B 1 124 ? -7.605 9.836 15.742 1 76.5 124 LEU B C 1
ATOM 2596 O O . LEU B 1 124 ? -6.375 9.812 15.742 1 76.5 124 LEU B O 1
ATOM 2600 N N . SER B 1 125 ? -8.445 9.977 16.781 1 82 125 SER B N 1
ATOM 2601 C CA . SER B 1 125 ? -7.816 9.859 18.094 1 82 125 SER B CA 1
ATOM 2602 C C . SER B 1 125 ? -7.109 8.516 18.25 1 82 125 SER B C 1
ATOM 2604 O O . SER B 1 125 ? -7.406 7.562 17.516 1 82 125 SER B O 1
ATOM 2606 N N . ALA B 1 126 ? -6.223 8.516 19.203 1 81.75 126 ALA B N 1
ATOM 2607 C CA . ALA B 1 126 ? -5.48 7.285 19.469 1 81.75 126 ALA B CA 1
ATOM 2608 C C . ALA B 1 126 ? -6.422 6.137 19.812 1 81.75 126 ALA B C 1
ATOM 2610 O O . ALA B 1 126 ? -6.207 5 19.391 1 81.75 126 ALA B O 1
ATOM 2611 N N . GLU B 1 127 ? -7.398 6.508 20.578 1 86.75 127 GLU B N 1
ATOM 2612 C CA . GLU B 1 127 ? -8.367 5.5 21 1 86.75 127 GLU B CA 1
ATOM 2613 C C . GLU B 1 127 ? -9.125 4.941 19.797 1 86.75 127 GLU B C 1
ATOM 2615 O O . GLU B 1 127 ? -9.305 3.725 19.672 1 86.75 127 GLU B O 1
ATOM 2620 N N . ARG B 1 128 ? -9.547 5.773 18.938 1 85.88 128 ARG B N 1
ATOM 2621 C CA . ARG B 1 128 ? -10.305 5.355 17.75 1 85.88 128 ARG B CA 1
ATOM 2622 C C . ARG B 1 128 ? -9.414 4.605 16.766 1 85.88 128 ARG B C 1
ATOM 2624 O O . ARG B 1 128 ? -9.844 3.623 16.156 1 85.88 128 ARG B O 1
ATOM 2631 N N . GLU B 1 129 ? -8.219 5.035 16.688 1 82.25 129 GLU B N 1
ATOM 2632 C CA . GLU B 1 129 ? -7.27 4.328 15.836 1 82.25 129 GLU B CA 1
ATOM 2633 C C . GLU B 1 129 ? -7.027 2.908 16.344 1 82.25 129 GLU B C 1
ATOM 2635 O O . GLU B 1 129 ? -6.961 1.966 15.547 1 82.25 129 GLU B O 1
ATOM 2640 N N . GLU B 1 130 ? -6.945 2.783 17.625 1 86 130 GLU B N 1
ATOM 2641 C CA . GLU B 1 130 ? -6.723 1.465 18.219 1 86 130 GLU B CA 1
ATOM 2642 C C . GLU B 1 130 ? -7.922 0.548 17.984 1 86 130 GLU B C 1
ATOM 2644 O O . GLU B 1 130 ? -7.758 -0.647 17.734 1 86 130 GLU B O 1
ATOM 2649 N N . ALA B 1 131 ? -9.047 1.132 18.078 1 86.06 131 ALA B N 1
ATOM 2650 C CA . ALA B 1 131 ? -10.258 0.349 17.844 1 86.06 131 ALA B CA 1
ATOM 2651 C C . ALA B 1 131 ? -10.289 -0.197 16.422 1 86.06 131 ALA B C 1
ATOM 2653 O O . ALA B 1 131 ? -10.648 -1.356 16.203 1 86.06 131 ALA B O 1
ATOM 2654 N N . ILE B 1 132 ? -9.93 0.585 15.539 1 83.19 132 ILE B N 1
ATOM 2655 C CA . ILE B 1 132 ? -9.906 0.181 14.133 1 83.19 132 ILE B CA 1
ATOM 2656 C C . ILE B 1 132 ? -8.812 -0.862 13.914 1 83.19 132 ILE B C 1
ATOM 2658 O O . ILE B 1 132 ? -9.023 -1.851 13.211 1 83.19 132 ILE B O 1
ATOM 2662 N N . ARG B 1 133 ? -7.691 -0.659 14.547 1 81.69 133 ARG B N 1
ATOM 2663 C CA . ARG B 1 133 ? -6.574 -1.593 14.422 1 81.69 133 ARG B CA 1
ATOM 2664 C C . ARG B 1 133 ? -6.953 -2.971 14.953 1 81.69 133 ARG B C 1
ATOM 2666 O O . ARG B 1 133 ? -6.551 -3.992 14.391 1 81.69 133 ARG B O 1
ATOM 2673 N N . ASP B 1 134 ? -7.688 -2.961 16.016 1 86.44 134 ASP B N 1
ATOM 2674 C CA . ASP B 1 134 ? -8.141 -4.227 16.578 1 86.44 134 ASP B CA 1
ATOM 2675 C C . ASP B 1 134 ? -9.016 -4.988 15.586 1 86.44 134 ASP B C 1
ATOM 2677 O O . ASP B 1 134 ? -8.906 -6.211 15.469 1 86.44 134 ASP B O 1
ATOM 2681 N N . ARG B 1 135 ? -9.812 -4.297 14.945 1 83.75 135 ARG B N 1
ATOM 2682 C CA . ARG B 1 135 ? -10.68 -4.926 13.953 1 83.75 135 ARG B CA 1
ATOM 2683 C C . ARG B 1 135 ? -9.867 -5.391 12.742 1 83.75 135 ARG B C 1
ATOM 2685 O O . ARG B 1 135 ? -10.133 -6.461 12.188 1 83.75 135 ARG B O 1
ATOM 2692 N N . GLU B 1 136 ? -8.914 -4.645 12.398 1 80.62 136 GLU B N 1
ATOM 2693 C CA . GLU B 1 136 ? -8.016 -5.035 11.312 1 80.62 136 GLU B CA 1
ATOM 2694 C C . GLU B 1 136 ? -7.254 -6.312 11.664 1 80.62 136 GLU B C 1
ATOM 2696 O O . GLU B 1 136 ? -7.012 -7.156 10.797 1 80.62 136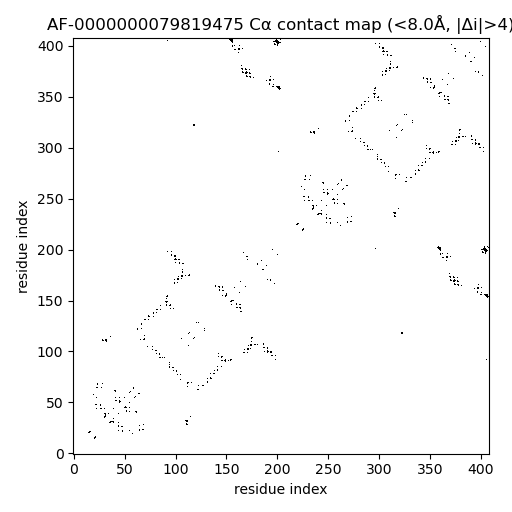 GLU B O 1
ATOM 2701 N N . ARG B 1 137 ? -6.914 -6.418 12.883 1 86.19 137 ARG B N 1
ATOM 2702 C CA . ARG B 1 137 ? -6.219 -7.621 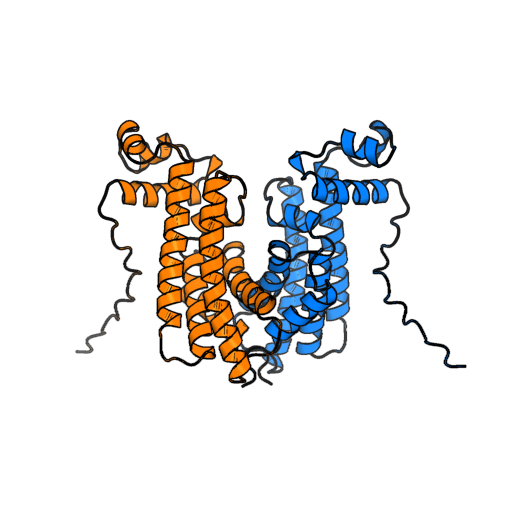13.336 1 86.19 137 ARG B CA 1
ATOM 2703 C C . ARG B 1 137 ? -7.113 -8.852 13.211 1 86.19 137 ARG B C 1
ATOM 2705 O O . ARG B 1 137 ? -6.645 -9.93 12.836 1 86.19 137 ARG B O 1
ATOM 2712 N N . GLU B 1 138 ? -8.359 -8.602 13.547 1 86.81 138 GLU B N 1
ATOM 2713 C CA . GLU B 1 138 ? -9.305 -9.703 13.391 1 86.81 138 GLU B CA 1
ATOM 2714 C C . GLU B 1 138 ? -9.43 -10.125 11.93 1 86.81 138 GLU B C 1
ATOM 2716 O O . GLU B 1 138 ? -9.469 -11.312 11.617 1 86.81 138 GLU B O 1
ATOM 2721 N N . TYR B 1 139 ? -9.445 -9.164 11.148 1 85.25 139 TYR B N 1
ATOM 2722 C CA . TYR B 1 139 ? -9.492 -9.383 9.703 1 85.25 139 TYR B CA 1
ATOM 2723 C C . TYR B 1 139 ? -8.273 -10.164 9.227 1 85.25 139 TYR B C 1
ATOM 2725 O O . TYR B 1 139 ? -8.414 -11.164 8.523 1 85.25 139 TYR B O 1
ATOM 2733 N N . THR B 1 140 ? -7.211 -9.828 9.656 1 89.69 140 THR B N 1
ATOM 2734 C CA . THR B 1 140 ? -5.949 -10.445 9.25 1 89.69 140 THR B CA 1
ATOM 2735 C C . THR B 1 140 ? -5.844 -11.859 9.797 1 89.69 140 THR B C 1
ATOM 2737 O O . THR B 1 140 ? -5.289 -12.75 9.141 1 89.69 140 THR B O 1
ATOM 2740 N N . ARG B 1 141 ? -6.371 -12.039 10.938 1 92.5 141 ARG B N 1
ATOM 2741 C CA . ARG B 1 141 ? -6.344 -13.367 11.547 1 92.5 141 ARG B CA 1
ATOM 2742 C C . ARG B 1 141 ? -7.113 -14.375 10.695 1 92.5 141 ARG B C 1
ATOM 2744 O O . ARG B 1 141 ? -6.668 -15.508 10.516 1 92.5 141 ARG B O 1
ATOM 2751 N N . VAL B 1 142 ? -8.211 -13.984 10.211 1 92.94 142 VAL B N 1
ATOM 2752 C CA . VAL B 1 142 ? -9.023 -14.852 9.375 1 92.94 142 VAL B CA 1
ATOM 2753 C C . VAL B 1 142 ? -8.25 -15.227 8.109 1 92.94 142 VAL B C 1
ATOM 2755 O O . VAL B 1 142 ? -8.156 -16.406 7.758 1 92.94 142 VAL B O 1
ATOM 2758 N N . ALA B 1 143 ? -7.672 -14.281 7.465 1 94.88 143 ALA B N 1
ATOM 2759 C CA . ALA B 1 143 ? -6.887 -14.523 6.254 1 94.88 143 ALA B CA 1
ATOM 2760 C C . ALA B 1 143 ? -5.691 -15.422 6.547 1 94.88 143 ALA B C 1
ATOM 2762 O O . ALA B 1 143 ? -5.363 -16.312 5.75 1 94.88 143 ALA B O 1
ATOM 2763 N N . ARG B 1 144 ? -5.109 -15.188 7.684 1 96.12 144 ARG B N 1
ATOM 2764 C CA . ARG B 1 144 ? -3.936 -15.961 8.07 1 96.12 144 ARG B CA 1
ATOM 2765 C C . ARG B 1 144 ? -4.293 -17.422 8.281 1 96.12 144 ARG B C 1
ATOM 2767 O O . ARG B 1 144 ? -3.553 -18.312 7.852 1 96.12 144 ARG B O 1
ATOM 2774 N N . GLN B 1 145 ? -5.375 -17.625 8.891 1 96.12 145 GLN B N 1
ATOM 2775 C CA . GLN B 1 145 ? -5.805 -19.016 9.102 1 96.12 145 GLN B CA 1
ATOM 2776 C C . GLN B 1 145 ? -6.09 -19.719 7.781 1 96.12 145 GLN B C 1
ATOM 2778 O O . GLN B 1 145 ? -5.734 -20.875 7.598 1 96.12 145 GLN B O 1
ATOM 2783 N N . ILE B 1 146 ? -6.715 -19.047 6.898 1 95 146 ILE B N 1
ATOM 2784 C CA . ILE B 1 146 ? -6.973 -19.609 5.574 1 95 146 ILE B CA 1
ATOM 2785 C C . ILE B 1 146 ? -5.652 -19.953 4.895 1 95 146 ILE B C 1
ATOM 2787 O O . ILE B 1 146 ? -5.531 -21 4.262 1 95 146 ILE B O 1
ATOM 2791 N N . TYR B 1 147 ? -4.688 -19.047 5.02 1 95.38 147 TYR B N 1
ATOM 2792 C CA . TYR B 1 147 ? -3.385 -19.297 4.41 1 95.38 147 TYR B CA 1
ATOM 2793 C C . TYR B 1 147 ? -2.723 -20.516 5.023 1 95.38 147 TYR B C 1
ATOM 2795 O O . TYR B 1 147 ? -2.176 -21.359 4.305 1 95.38 147 TYR B O 1
ATOM 2803 N N . ILE B 1 148 ? -2.727 -20.625 6.344 1 96.56 148 ILE B N 1
ATOM 2804 C CA . ILE B 1 148 ? -2.135 -21.75 7.059 1 96.56 148 ILE B CA 1
ATOM 2805 C C . ILE B 1 148 ? -2.783 -23.047 6.602 1 96.56 148 ILE B C 1
ATOM 2807 O O . ILE B 1 148 ? -2.09 -24.016 6.297 1 96.56 148 ILE B O 1
ATOM 2811 N N . ASP B 1 149 ? -4.102 -23.031 6.539 1 95.5 149 ASP B N 1
ATOM 2812 C CA . ASP B 1 149 ? -4.832 -24.203 6.062 1 95.5 149 ASP B CA 1
ATOM 2813 C C . ASP B 1 149 ? -4.406 -24.578 4.645 1 95.5 149 ASP B C 1
ATOM 2815 O O . ASP B 1 149 ? -4.293 -25.75 4.312 1 95.5 149 ASP B O 1
ATOM 2819 N N . GLY B 1 150 ? -4.207 -23.562 3.828 1 93.81 150 GLY B N 1
ATOM 2820 C CA . GLY B 1 150 ? -3.785 -23.797 2.455 1 93.81 150 GLY B CA 1
ATOM 2821 C C . GLY B 1 150 ? -2.395 -24.391 2.352 1 93.81 150 GLY B C 1
ATOM 2822 O O . GLY B 1 150 ? -2.135 -25.234 1.485 1 93.81 150 GLY B O 1
ATOM 2823 N N . VAL B 1 151 ? -1.493 -23.922 3.193 1 93.19 151 VAL B N 1
ATOM 2824 C CA . VAL B 1 151 ? -0.149 -24.484 3.221 1 93.19 151 VAL B CA 1
ATOM 2825 C C . VAL B 1 151 ? -0.215 -25.953 3.662 1 93.19 151 VAL B C 1
ATOM 2827 O O . VAL B 1 151 ? 0.418 -26.812 3.057 1 93.19 151 VAL B O 1
ATOM 2830 N N . GLU B 1 152 ? -0.984 -26.188 4.688 1 94.88 152 GLU B N 1
ATOM 2831 C CA . GLU B 1 152 ? -1.147 -27.547 5.199 1 94.88 152 GLU B CA 1
ATOM 2832 C C . GLU B 1 152 ? -1.75 -28.453 4.137 1 94.88 152 GLU B C 1
ATOM 2834 O O . GLU B 1 152 ? -1.394 -29.641 4.055 1 94.88 152 GLU B O 1
ATOM 2839 N N . ALA B 1 153 ? -2.623 -27.984 3.324 1 93.12 153 ALA B N 1
ATOM 2840 C CA . ALA B 1 153 ? -3.291 -28.75 2.271 1 93.12 153 ALA B CA 1
ATOM 2841 C C . ALA B 1 153 ? -2.404 -28.859 1.035 1 93.12 153 ALA B C 1
ATOM 2843 O O . ALA B 1 153 ? -2.764 -29.531 0.068 1 93.12 153 ALA B O 1
ATOM 2844 N N . GLY B 1 154 ? -1.268 -28.156 0.972 1 91.5 154 GLY B N 1
ATOM 2845 C CA . GLY B 1 154 ? -0.346 -28.203 -0.153 1 91.5 154 GLY B CA 1
ATOM 2846 C C . GLY B 1 154 ? -0.761 -27.297 -1.297 1 91.5 154 GLY B C 1
ATOM 2847 O O . GLY B 1 154 ? -0.278 -27.438 -2.42 1 91.5 154 GLY B O 1
ATOM 2848 N N . GLU B 1 155 ? -1.648 -26.297 -0.954 1 90.31 155 GLU B N 1
ATOM 2849 C CA . GLU B 1 155 ? -2.186 -25.422 -1.989 1 90.31 155 GLU B CA 1
ATOM 2850 C C . GLU B 1 155 ? -1.358 -24.141 -2.113 1 90.31 155 GLU B C 1
ATOM 2852 O O . GLU B 1 155 ? -1.307 -23.531 -3.184 1 90.31 155 GLU B O 1
ATOM 2857 N N . PHE B 1 156 ? -0.81 -23.75 -1.007 1 91.44 156 PHE B N 1
ATOM 2858 C CA . PHE B 1 156 ? -0.062 -22.5 -1.003 1 91.44 156 PHE B CA 1
ATOM 2859 C C . PHE B 1 156 ? 1.415 -22.75 -0.725 1 91.44 156 PHE B C 1
ATOM 2861 O O . PHE B 1 156 ? 1.773 -23.766 -0.117 1 91.44 156 PHE B O 1
ATOM 2868 N N . THR B 1 157 ? 2.287 -21.859 -1.267 1 90.56 157 THR B N 1
ATOM 2869 C CA . THR B 1 157 ? 3.705 -21.875 -0.932 1 90.56 157 THR B CA 1
ATOM 2870 C C . THR B 1 157 ? 3.914 -21.672 0.564 1 90.56 157 THR B C 1
ATOM 2872 O O . THR B 1 157 ? 3.219 -20.859 1.183 1 90.56 157 THR B O 1
ATOM 2875 N N . ASP B 1 158 ? 4.93 -22.344 1.099 1 92.12 158 ASP B N 1
ATOM 2876 C CA . ASP B 1 158 ? 5.168 -22.312 2.539 1 92.12 158 ASP B CA 1
ATOM 2877 C C . ASP B 1 158 ? 6.082 -21.156 2.932 1 92.12 158 ASP B C 1
ATOM 2879 O O . ASP B 1 158 ? 7.266 -21.359 3.211 1 92.12 158 ASP B O 1
ATOM 2883 N N . VAL B 1 159 ? 5.52 -20.031 3.018 1 92.94 159 VAL B N 1
ATOM 2884 C CA . VAL B 1 159 ? 6.195 -18.859 3.586 1 92.94 159 VAL B CA 1
ATOM 2885 C C . VAL B 1 159 ? 5.535 -18.484 4.906 1 92.94 159 VAL B C 1
ATOM 2887 O O . VAL B 1 159 ? 4.488 -19.016 5.27 1 92.94 159 VAL B O 1
ATOM 2890 N N . ASP B 1 160 ? 6.211 -17.594 5.645 1 95.88 160 ASP B N 1
ATOM 2891 C CA . ASP B 1 160 ? 5.648 -17.156 6.922 1 95.88 160 ASP B CA 1
ATOM 2892 C C . ASP B 1 160 ? 4.23 -16.609 6.742 1 95.88 160 ASP B C 1
ATOM 2894 O O . ASP B 1 160 ? 3.996 -15.734 5.914 1 95.88 160 ASP B O 1
ATOM 2898 N N . PRO B 1 161 ? 3.266 -17.156 7.48 1 95.75 161 PRO B N 1
ATOM 2899 C CA . PRO B 1 161 ? 1.865 -16.781 7.277 1 95.75 161 PRO B CA 1
ATOM 2900 C C . PRO B 1 161 ? 1.623 -15.289 7.488 1 95.75 161 PRO B C 1
ATOM 2902 O O . PRO B 1 161 ? 0.759 -14.703 6.832 1 95.75 161 PRO B O 1
ATOM 2905 N N . ALA B 1 162 ? 2.328 -14.695 8.43 1 94.75 162 ALA B N 1
ATOM 2906 C CA . ALA B 1 162 ? 2.176 -13.258 8.648 1 94.75 162 ALA B CA 1
ATOM 2907 C C . ALA B 1 162 ? 2.648 -12.461 7.438 1 94.75 162 ALA B C 1
ATOM 2909 O O . ALA B 1 162 ? 1.983 -11.516 7.012 1 94.75 162 ALA B O 1
ATOM 2910 N N . VAL B 1 163 ? 3.758 -12.875 6.852 1 95.38 163 VAL B N 1
ATOM 2911 C CA . VAL B 1 163 ? 4.293 -12.242 5.656 1 95.38 163 VAL B CA 1
ATOM 2912 C C . VAL B 1 163 ? 3.34 -12.453 4.484 1 95.38 163 VAL B C 1
ATOM 2914 O O . VAL B 1 163 ? 3.016 -11.508 3.758 1 95.38 163 VAL B O 1
ATOM 2917 N N . ALA B 1 164 ? 2.883 -13.664 4.363 1 95 164 ALA B N 1
ATOM 2918 C CA . ALA B 1 164 ? 2.014 -14.008 3.242 1 95 164 ALA B CA 1
ATOM 2919 C C . ALA B 1 164 ? 0.727 -13.188 3.273 1 95 164 ALA B C 1
ATOM 2921 O O . ALA B 1 164 ? 0.351 -12.57 2.273 1 95 164 ALA B O 1
ATOM 2922 N N . THR B 1 165 ? 0.09 -13.188 4.406 1 95 165 THR B N 1
ATOM 2923 C CA . THR B 1 165 ? -1.203 -12.523 4.539 1 95 165 THR B CA 1
ATOM 2924 C C . THR B 1 165 ? -1.056 -11.016 4.383 1 95 165 THR B C 1
ATOM 2926 O O . THR B 1 165 ? -1.847 -10.375 3.686 1 95 165 THR B O 1
ATOM 2929 N N . ALA B 1 166 ? -0.019 -10.477 5.012 1 94.25 166 ALA B N 1
ATOM 2930 C CA . ALA B 1 166 ? 0.237 -9.047 4.871 1 94.25 166 ALA B CA 1
ATOM 2931 C C . ALA B 1 166 ? 0.511 -8.68 3.416 1 94.25 166 ALA B C 1
ATOM 2933 O O . ALA B 1 166 ? 0.042 -7.648 2.932 1 94.25 166 ALA B O 1
ATOM 2934 N N . THR B 1 167 ? 1.242 -9.492 2.766 1 95 167 THR B N 1
ATOM 2935 C CA . THR B 1 167 ? 1.599 -9.242 1.371 1 95 167 THR B CA 1
ATOM 2936 C C . THR B 1 167 ? 0.364 -9.312 0.478 1 95 167 THR B C 1
ATOM 2938 O O . THR B 1 167 ? 0.122 -8.414 -0.327 1 95 167 THR B O 1
ATOM 2941 N N . LEU B 1 168 ? -0.439 -10.328 0.607 1 94.69 168 LEU B N 1
ATOM 2942 C CA . LEU B 1 168 ? -1.612 -10.531 -0.235 1 94.69 168 LEU B CA 1
ATOM 2943 C C . LEU B 1 168 ? -2.652 -9.445 0.005 1 94.69 168 LEU B C 1
ATOM 2945 O O . LEU B 1 168 ? -3.16 -8.844 -0.946 1 94.69 168 LEU B O 1
ATOM 2949 N N . LEU B 1 169 ? -2.928 -9.203 1.25 1 92.88 169 LEU B N 1
ATOM 2950 C CA . LEU B 1 169 ? -3.893 -8.164 1.581 1 92.88 169 LEU B CA 1
ATOM 2951 C C . LEU B 1 169 ? -3.363 -6.785 1.189 1 92.88 169 LEU B C 1
ATOM 2953 O O . LEU B 1 169 ? -4.109 -5.953 0.671 1 92.88 169 LEU B O 1
ATOM 2957 N N . GLY B 1 170 ? -2.09 -6.633 1.464 1 92.81 170 GLY B N 1
ATOM 2958 C CA . GLY B 1 170 ? -1.468 -5.379 1.078 1 92.81 170 GLY B CA 1
ATOM 2959 C C . GLY B 1 170 ? -1.543 -5.105 -0.412 1 92.81 170 GLY B C 1
ATOM 2960 O O . GLY B 1 170 ? -1.771 -3.971 -0.832 1 92.81 170 GLY B O 1
ATOM 2961 N N . ALA B 1 171 ? -1.313 -6.117 -1.165 1 94.31 171 ALA B N 1
ATOM 2962 C CA . ALA B 1 171 ? -1.433 -5.996 -2.615 1 94.31 171 ALA B CA 1
ATOM 2963 C C . ALA B 1 171 ? -2.826 -5.52 -3.014 1 94.31 171 ALA B C 1
ATOM 2965 O O . ALA B 1 171 ? -2.969 -4.66 -3.887 1 94.31 171 ALA B O 1
ATOM 2966 N N . SER B 1 172 ? -3.82 -6.062 -2.389 1 92.75 172 SER B N 1
ATOM 2967 C CA . SER B 1 172 ? -5.203 -5.684 -2.648 1 92.75 172 SER B CA 1
ATOM 2968 C C . SER B 1 172 ? -5.473 -4.246 -2.225 1 92.75 172 SER B C 1
ATOM 2970 O O . SER B 1 172 ? -6.109 -3.484 -2.957 1 92.75 172 SER B O 1
ATOM 2972 N N . ILE B 1 173 ? -5 -3.898 -1.079 1 89.25 173 ILE B N 1
ATOM 2973 C CA . ILE B 1 173 ? -5.23 -2.566 -0.527 1 89.25 173 ILE B CA 1
ATOM 2974 C C . ILE B 1 173 ? -4.531 -1.521 -1.393 1 89.25 173 ILE B C 1
ATOM 2976 O O . ILE B 1 173 ? -5.051 -0.42 -1.587 1 89.25 173 ILE B O 1
ATOM 2980 N N . TRP B 1 174 ? -3.41 -1.848 -1.925 1 91.31 174 TRP B N 1
ATOM 2981 C CA . TRP B 1 174 ? -2.609 -0.929 -2.729 1 91.31 174 TRP B CA 1
ATOM 2982 C C . TRP B 1 174 ? -3.391 -0.449 -3.947 1 91.31 174 TRP B C 1
ATOM 2984 O O . TRP B 1 174 ? -3.09 0.607 -4.508 1 91.31 174 TRP B O 1
ATOM 2994 N N . ALA B 1 175 ? -4.402 -1.169 -4.336 1 92.69 175 ALA B N 1
ATOM 2995 C CA . ALA B 1 175 ? -5.172 -0.835 -5.527 1 92.69 175 ALA B CA 1
ATOM 2996 C C . ALA B 1 175 ? -5.801 0.549 -5.406 1 92.69 175 ALA B C 1
ATOM 2998 O O . ALA B 1 175 ? -6.039 1.222 -6.414 1 92.69 175 ALA B O 1
ATOM 2999 N N . HIS B 1 176 ? -6.059 1.021 -4.168 1 86.56 176 HIS B N 1
ATOM 3000 C CA . HIS B 1 176 ? -6.688 2.324 -3.996 1 86.56 176 HIS B CA 1
ATOM 3001 C C . HIS B 1 176 ? -5.781 3.445 -4.5 1 86.56 176 HIS B C 1
ATOM 3003 O O . HIS B 1 176 ? -6.246 4.559 -4.746 1 86.56 176 HIS B O 1
ATOM 3009 N N . ARG B 1 177 ? -4.512 3.146 -4.625 1 82.62 177 ARG B N 1
ATOM 3010 C CA . ARG B 1 177 ? -3.539 4.18 -4.969 1 82.62 177 ARG B CA 1
ATOM 3011 C C . ARG B 1 177 ? -3.48 4.398 -6.477 1 82.62 177 ARG B C 1
ATOM 3013 O O . ARG B 1 177 ? -3.062 5.461 -6.938 1 82.62 177 ARG B O 1
ATOM 3020 N N . TRP B 1 178 ? -3.857 3.428 -7.223 1 87.06 178 TRP B N 1
ATOM 3021 C CA . TRP B 1 178 ? -3.635 3.555 -8.656 1 87.06 178 TRP B CA 1
ATOM 3022 C C . TRP B 1 178 ? -4.938 3.375 -9.43 1 87.06 178 TRP B C 1
ATOM 3024 O O . TRP B 1 178 ? -5.02 3.717 -10.609 1 87.06 178 TRP B O 1
ATOM 3034 N N . PHE B 1 179 ? -5.965 2.744 -8.844 1 91.44 179 PHE B N 1
ATOM 3035 C CA . PHE B 1 179 ? -7.219 2.48 -9.539 1 91.44 179 PHE B CA 1
ATOM 3036 C C . PHE B 1 179 ? -7.891 3.783 -9.953 1 91.44 179 PHE B C 1
ATOM 3038 O O . PHE B 1 179 ? -7.984 4.723 -9.156 1 91.44 179 PHE B O 1
ATOM 3045 N N . ASP B 1 180 ? -8.273 3.793 -11.141 1 88.06 180 ASP B N 1
ATOM 3046 C CA . ASP B 1 180 ? -9.047 4.906 -11.688 1 88.06 180 ASP B CA 1
ATOM 3047 C C . ASP B 1 180 ? -10.5 4.508 -11.898 1 88.06 180 ASP B C 1
ATOM 3049 O O . ASP B 1 180 ?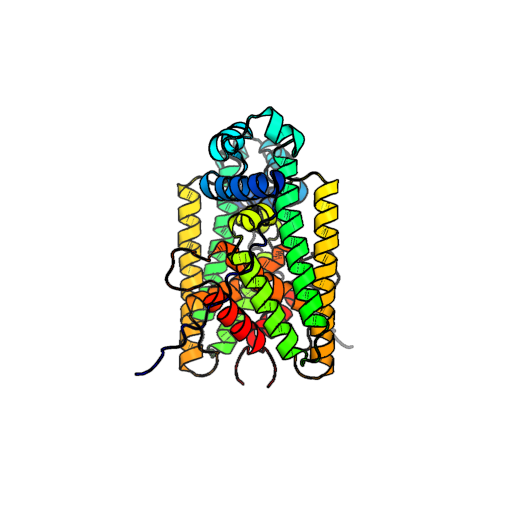 -10.82 3.754 -12.82 1 88.06 180 ASP B O 1
ATOM 3053 N N . PRO B 1 181 ? -11.383 5.082 -11.102 1 85.62 181 PRO B N 1
ATOM 3054 C CA . PRO B 1 181 ? -12.797 4.727 -11.227 1 85.62 181 PRO B CA 1
ATOM 3055 C C . PRO B 1 181 ? -13.383 5.113 -12.586 1 85.62 181 PRO B C 1
ATOM 3057 O O . PRO B 1 181 ? -14.43 4.594 -12.977 1 85.62 181 PRO B O 1
ATOM 3060 N N . ASN B 1 182 ? -12.742 6.066 -13.188 1 86.38 182 ASN B N 1
ATOM 3061 C CA . ASN B 1 182 ? -13.219 6.516 -14.492 1 86.38 182 ASN B CA 1
ATOM 3062 C C . ASN B 1 182 ? -12.469 5.828 -15.633 1 86.38 182 ASN B C 1
ATOM 3064 O O . ASN B 1 182 ? -12.633 6.188 -16.797 1 86.38 182 ASN B O 1
ATOM 3068 N N . GLY B 1 183 ? -11.688 4.906 -15.273 1 89.44 183 GLY B N 1
ATOM 3069 C CA . GLY B 1 183 ? -10.93 4.188 -16.297 1 89.44 183 GLY B CA 1
ATOM 3070 C C . GLY B 1 183 ? -11.758 3.141 -17.016 1 89.44 183 GLY B C 1
ATOM 3071 O O . GLY B 1 183 ? -12.977 3.08 -16.859 1 89.44 183 GLY B O 1
ATOM 3072 N N . SER B 1 184 ? -11.016 2.32 -17.828 1 91.62 184 SER B N 1
ATOM 3073 C CA . SER B 1 184 ? -11.688 1.376 -18.719 1 91.62 184 SER B CA 1
ATOM 3074 C C . SER B 1 184 ? -12.078 0.101 -17.969 1 91.62 184 SER B C 1
ATOM 3076 O O . SER B 1 184 ? -12.977 -0.625 -18.406 1 91.62 184 SER B O 1
ATOM 3078 N N . MET B 1 185 ? -11.516 -0.181 -16.859 1 94.31 185 MET B N 1
ATOM 3079 C CA . MET B 1 185 ? -11.797 -1.422 -16.141 1 94.31 185 MET B CA 1
ATOM 3080 C C . MET B 1 185 ? -12.742 -1.169 -14.977 1 94.31 185 MET B C 1
ATOM 3082 O O . MET B 1 185 ? -12.625 -0.158 -14.281 1 94.31 185 MET B O 1
ATOM 3086 N N . THR B 1 186 ? -13.625 -2.18 -14.758 1 95 186 THR B N 1
ATOM 3087 C CA . THR B 1 186 ? -14.539 -2.102 -13.617 1 95 186 THR B CA 1
ATOM 3088 C C . THR B 1 186 ? -13.844 -2.562 -12.344 1 95 186 THR B C 1
ATOM 3090 O O . THR B 1 186 ? -12.797 -3.207 -12.391 1 95 186 THR B O 1
ATOM 3093 N N . THR B 1 187 ? -14.516 -2.215 -11.227 1 94.38 187 THR B N 1
ATOM 3094 C CA . THR B 1 187 ? -14.023 -2.656 -9.922 1 94.38 187 THR B CA 1
ATOM 3095 C C . THR B 1 187 ? -13.914 -4.176 -9.875 1 94.38 187 THR B C 1
ATOM 3097 O O . THR B 1 187 ? -12.922 -4.719 -9.383 1 94.38 187 THR B O 1
ATOM 3100 N N . ASP B 1 188 ? -14.891 -4.863 -10.445 1 95.31 188 ASP B N 1
ATOM 3101 C CA . ASP B 1 188 ? -14.922 -6.324 -10.414 1 95.31 188 ASP B CA 1
ATOM 3102 C C . ASP B 1 188 ? -13.805 -6.914 -11.273 1 95.31 188 ASP B C 1
ATOM 3104 O O . ASP B 1 188 ? -13.172 -7.895 -10.883 1 95.31 188 ASP B O 1
ATOM 3108 N N . GLU B 1 189 ? -13.609 -6.293 -12.422 1 96.5 189 GLU B N 1
ATOM 3109 C CA . GLU B 1 189 ? -12.555 -6.773 -13.312 1 96.5 189 GLU B CA 1
ATOM 3110 C C . GLU B 1 189 ? -11.18 -6.652 -12.656 1 96.5 189 GLU B C 1
ATOM 3112 O O . GLU B 1 189 ? -10.383 -7.594 -12.695 1 96.5 189 GLU B O 1
ATOM 3117 N N . VAL B 1 190 ? -10.93 -5.551 -12.039 1 96.88 190 VAL B N 1
ATOM 3118 C CA . VAL B 1 190 ? -9.648 -5.301 -11.391 1 96.88 190 VAL B CA 1
ATOM 3119 C C . VAL B 1 190 ? -9.477 -6.254 -10.203 1 96.88 190 VAL B C 1
ATOM 3121 O O . VAL B 1 190 ? -8.414 -6.855 -10.039 1 96.88 190 VAL B O 1
ATOM 3124 N N . ALA B 1 191 ? -10.547 -6.438 -9.414 1 96.56 191 ALA B N 1
ATOM 3125 C CA . ALA B 1 191 ? -10.5 -7.324 -8.25 1 96.56 191 ALA B CA 1
ATOM 3126 C C . ALA B 1 191 ? -10.172 -8.758 -8.664 1 96.56 191 ALA B C 1
ATOM 3128 O O . ALA B 1 191 ? -9.352 -9.422 -8.031 1 96.56 191 ALA B O 1
ATOM 3129 N N . GLU B 1 192 ? -10.789 -9.195 -9.742 1 96.56 192 GLU B N 1
ATOM 3130 C CA . GLU B 1 192 ? -10.562 -10.547 -10.242 1 96.56 192 GLU B CA 1
ATOM 3131 C C . GLU B 1 192 ? -9.141 -10.719 -10.758 1 96.56 192 GLU B C 1
ATOM 3133 O O . GLU B 1 192 ? -8.5 -11.75 -10.508 1 96.56 192 GLU B O 1
ATOM 3138 N N . GLN B 1 193 ? -8.688 -9.758 -11.477 1 95.69 193 GLN B N 1
ATOM 3139 C CA . GLN B 1 193 ? -7.336 -9.844 -12.023 1 95.69 193 GLN B CA 1
ATOM 3140 C C . GLN B 1 193 ? -6.293 -9.875 -10.906 1 95.69 193 GLN B C 1
ATOM 3142 O O . GLN B 1 193 ? -5.32 -10.625 -10.984 1 95.69 193 GLN B O 1
ATOM 3147 N N . ILE B 1 194 ? -6.457 -9.086 -9.883 1 96.06 194 ILE B N 1
ATOM 3148 C CA . ILE B 1 194 ? -5.531 -9.055 -8.75 1 96.06 194 ILE B CA 1
ATOM 3149 C C . ILE B 1 194 ? -5.523 -10.414 -8.055 1 96.06 194 ILE B C 1
ATOM 3151 O O . ILE B 1 194 ? -4.461 -10.977 -7.793 1 96.06 194 ILE B O 1
ATOM 3155 N N . ALA B 1 195 ? -6.734 -10.93 -7.777 1 94.69 195 ALA B N 1
ATOM 3156 C CA . ALA B 1 195 ? -6.824 -12.219 -7.098 1 94.69 195 ALA B CA 1
ATOM 3157 C C . ALA B 1 195 ? -6.184 -13.32 -7.934 1 94.69 195 ALA B C 1
ATOM 3159 O O . ALA B 1 195 ? -5.438 -14.156 -7.41 1 94.69 195 ALA B O 1
ATOM 3160 N N . THR B 1 196 ? -6.484 -13.352 -9.234 1 92.31 196 THR B N 1
ATOM 3161 C CA . THR B 1 196 ? -5.93 -14.344 -10.141 1 92.31 196 THR B CA 1
ATOM 3162 C C . THR B 1 196 ? -4.406 -14.273 -10.156 1 92.31 196 THR B C 1
ATOM 3164 O O . THR B 1 196 ? -3.729 -15.297 -10.047 1 92.31 196 THR B O 1
ATOM 3167 N N . LEU B 1 197 ? -3.934 -13.094 -10.25 1 92.81 197 LEU B N 1
ATOM 3168 C CA . LEU B 1 197 ? -2.492 -12.875 -10.289 1 92.81 197 LEU B CA 1
ATOM 3169 C C . LEU B 1 197 ? -1.834 -13.383 -9.008 1 92.81 197 LEU B C 1
ATOM 3171 O O . LEU B 1 197 ? -0.846 -14.117 -9.062 1 92.81 197 LEU B O 1
ATOM 3175 N N . LEU B 1 198 ? -2.348 -13.062 -7.867 1 92.81 198 LEU B N 1
ATOM 3176 C CA . LEU B 1 198 ? -1.738 -13.344 -6.574 1 92.81 198 LEU B CA 1
ATOM 3177 C C . LEU B 1 198 ? -1.823 -14.836 -6.25 1 92.81 198 LEU B C 1
ATOM 3179 O O . LEU B 1 198 ? -0.98 -15.367 -5.52 1 92.81 198 LEU B O 1
ATOM 3183 N N . LEU B 1 199 ? -2.809 -15.484 -6.793 1 90 199 LEU B N 1
ATOM 3184 C CA . LEU B 1 199 ? -2.998 -16.875 -6.426 1 90 199 LEU B CA 1
ATOM 3185 C C . LEU B 1 199 ? -2.4 -17.812 -7.48 1 90 199 LEU B C 1
ATOM 3187 O O . LEU B 1 199 ? -1.968 -18.922 -7.168 1 90 199 LEU B O 1
ATOM 3191 N N . GLU B 1 200 ? -2.473 -17.5 -8.672 1 80.75 200 GLU B N 1
ATOM 3192 C CA . GLU B 1 200 ? -1.944 -18.375 -9.711 1 80.75 200 GLU B CA 1
ATOM 3193 C C . GLU B 1 200 ? -0.445 -18.172 -9.906 1 80.75 200 GLU B C 1
ATOM 3195 O O . GLU B 1 200 ? 0.266 -19.078 -10.328 1 80.75 200 GLU B O 1
ATOM 3200 N N . GLY B 1 201 ? 0.022 -17.25 -9.281 1 62.62 201 GLY B N 1
ATOM 3201 C CA . GLY B 1 201 ? 1.447 -17.016 -9.453 1 62.62 201 GLY B CA 1
ATOM 3202 C C . GLY B 1 201 ? 1.934 -17.297 -10.859 1 62.62 201 GLY B C 1
ATOM 3203 O O . GLY B 1 201 ? 1.214 -17.062 -11.828 1 62.62 201 GLY B O 1
ATOM 3204 N N . TYR B 1 202 ? 3.328 -17.875 -10.984 1 54.22 202 TYR B N 1
ATOM 3205 C CA . TYR B 1 202 ? 3.875 -18.391 -12.242 1 54.22 202 TYR B CA 1
ATOM 3206 C C . TYR B 1 202 ? 3.324 -19.766 -12.555 1 54.22 202 TYR B C 1
ATOM 3208 O O . TYR B 1 202 ? 3.043 -20.562 -11.648 1 54.22 202 TYR B O 1
ATOM 3216 N N . ARG B 1 203 ? 2.479 -19.906 -13.523 1 45.09 203 ARG B N 1
ATOM 3217 C CA . ARG B 1 203 ? 2.172 -21.234 -14.031 1 45.09 203 ARG B CA 1
ATOM 3218 C C . ARG B 1 203 ? 3.447 -22.047 -14.258 1 45.09 203 ARG B C 1
ATOM 3220 O O . ARG B 1 203 ? 4.387 -21.562 -14.898 1 45.09 203 ARG B O 1
ATOM 3227 N N . SER B 1 204 ? 4.039 -22.734 -13.211 1 39.34 204 SER B N 1
ATOM 3228 C CA . SER B 1 204 ? 5 -23.734 -13.672 1 39.34 204 SER B CA 1
ATOM 3229 C C . SER B 1 204 ? 4.477 -24.484 -14.898 1 39.34 204 SER B C 1
ATOM 3231 O O . SER B 1 204 ? 3.27 -24.672 -15.047 1 39.34 204 SER B O 1
#

Organism: NCBI:txid1608957

Solvent-accessible surface area (backbone atoms only — not comparable to full-atom values): 22374 Å² total; per-residue (Å²): 135,84,79,78,77,76,76,75,73,75,65,77,74,66,72,69,56,81,44,74,60,41,51,50,46,54,51,42,47,51,42,31,52,75,60,29,62,85,69,49,49,71,64,56,45,17,61,71,73,68,48,54,62,68,60,51,44,71,74,31,85,42,70,55,49,46,51,48,51,52,52,48,49,52,51,49,53,48,41,53,52,44,51,55,48,69,70,49,90,62,54,41,66,56,35,50,39,52,43,41,26,51,53,22,32,54,42,57,76,35,36,44,62,43,48,45,59,75,40,44,77,77,68,51,53,70,68,57,48,47,54,53,49,55,51,49,48,53,47,48,50,54,51,27,51,40,48,49,52,14,34,74,70,58,41,35,64,88,54,61,47,70,56,49,39,50,34,55,52,28,21,37,59,42,44,57,78,70,64,47,91,85,49,94,59,49,58,66,56,52,15,47,45,51,26,49,46,51,42,42,12,29,53,126,135,85,78,77,77,75,76,75,72,75,63,75,76,69,70,69,57,82,44,74,61,42,49,51,47,53,52,43,47,51,43,32,53,74,62,30,62,86,70,50,48,70,62,56,43,18,63,72,74,68,48,53,62,69,60,52,44,71,76,33,87,42,70,54,49,46,51,50,51,51,51,49,48,52,51,49,54,49,42,54,51,45,52,56,47,69,70,47,90,61,53,41,65,57,35,51,39,51,44,41,25,49,53,22,32,55,41,57,76,35,37,45,61,43,49,45,58,74,40,43,77,76,70,50,54,71,67,58,46,50,54,52,48,54,52,49,50,52,46,50,48,56,51,26,50,39,48,50,52,14,33,74,70,59,40,36,64,88,56,60,48,70,58,51,40,51,35,56,51,27,20,39,58,41,43,57,77,70,65,48,89,84,50,94,59,50,58,64,57,50,16,46,45,52,28,50,45,52,41,42,12,28,53,125

InterPro domains:
  IPR001647 DNA-binding HTH domain, TetR-type [PF00440] (24-70)
  IPR001647 DNA-binding HTH domain, TetR-type [PR00455] (24-37)
  IPR001647 DNA-binding HTH domain, TetR-type [PR00455] (45-68)
  IPR001647 DNA-binding HTH domain, TetR-type [PS50977] (18-78)
  IPR009057 Homedomain-like superfamily [SSF46689] (15-95)
  IPR036271 Tetracyclin repressor-like, C-terminal domain superfamily [SSF48498] (91-201)
  IPR041490 HTH-type transcriptional repressor KstR2, C-terminal [PF17932] (90-201)
  IPR050109 HTH-type, TetR-like transcriptional regulator [PTHR30055] (11-203)

pLDDT: mean 82.39, std 17.53, range [27.19, 96.88]

Radius of gyration: 23.48 Å; Cα contacts (8 Å, |Δi|>4): 453; chains: 2; bounding box: 83×57×51 Å

Secondary structure (DSSP, 8-state):
------------------SHHHHHHHHHHHHHHHH-TTT--HHHHHHHHT--HHHHHHH-SSHHHHHHHHHHHHHHHHHHHHHHHHTS---HHHHHHHHHHHHHHHHHHTHHHHHHHHH-TTSS-HHHHHHHHHHHHHHHHHHHHHHHHHHHTT-B--S-HHHHHHHHHHHHHTHHHH--TTSSS-HHHHHHHHHHHHHH-B--/------------------SHHHHHHHHHHHHHHHH-TTT--HHHHHHHHT--HHHHHHH-SSHHHHHHHHHHHHHHHHHHHHHHHHTS---HHHHHHHHHHHHHHHHHHTHHHHHHHHH-TTSS-HHHHHHHHHHHHHHHHHHHHHHHHHHHTT-B--S-HHHHHHHHHHHHHTHHHH--TTSSS-HHHHHHHHHHHHHH-B--